Protein AF-A0A0F9CVZ6-F1 (afdb_monomer_lite)

Radius of gyration: 37.72 Å; chains: 1; bounding box: 100×76×119 Å

Organism: NCBI:txid412755

pLDDT: mean 73.89, std 15.79, range [27.23, 95.81]

Sequence (553 aa):
MISLSSKNLRIPYAFQVVQTPFYSNIDANLQKKSMTSIRTSIYFSVMYDRIGILTDHMLERLRSNIKQIGNIMKNNLATTFHHYKIALLSETNLVNALRTFYVKGTTSVATKIENKKRTLRNISFISIMKMVLFTIILSAIDIILLNFEITFWYIIAIDIGISIFFLLIWWRGLLFHFTKNTLFKKDNIMLIKPFKNVRFIRFRQFPRTLFLNIEDNLLLGLKILNLKNMFYPRFVNLKEFFEALNLSKLSFGYTLSNYPIDYDEFEHDGLEHVKEDLINKLLNRRKVDRNEAFNETWLGKRFGMWNSILSLSVHSYRFIDTLQKNLFYELEEELLAKKESLRGTFHLNFNSMDLTELSSNSLISGYLFSTLKDKKVRGGGSHLNYIMIQGTTLKTFTEVSGILKKGIETTIPAEFNTPLYLENSIVIGKTINTEVWEGEVDAGFTPQQLKNLLITNGIQNKRVLTAMKVVTEMIEQDLPSIVFDFNGSWSKIINYFKGTRFEEAILYFKLGSAFTIDPLISDIPYDTNNTEYLEYMFDAFGLAFKKDQRTID

Secondary structure (DSSP, 8-state):
---S--TT----EEEEEEEEEE-S---TT-------EEEEEEEEEE-----S---HHHHHHHHHHHHHHHHHHHHHHHTT-TTS------HHHHHHHHHHHHH-S-------------------HHHHHHHHHHHHHHHHHHHHHHHTT--HHHHHHHHHHHHHHHHHHH-HHHHHHHHHHHHHHHTTEEEEEEETTEEEEEETT-TT-EEEEETTTEEEEEEEEEEEEE-SS----HHHHHHHHHHTT--EEEEEEEEEPPHHHIIIIISTTS-HHHHHHHT---SS---HHHHHHHHHHTT-EEEEEEEEEEEEEEE-SS--HHHHHHHHHHHHHHHHHHHHHHHHH-TTEEEEE--HHHHHHHHHHHHH--S-SSTT------EEEEHHHHGGGS---HHHH-SS-----------S----SEEEEEEE-TTT-SEEEEEEE-HHHHHT----SS-HHHHHHHHHHHHHHHHHTT-------TTS-TTHHHHHHTTSTTGGG-----BTTTB---TTS-SSTT-TTHHHHHHHHHHHHHHHHHT------

Foldseek 3Di:
DDQPLPLPDLWWKKKKKFKAQEDDDPDVPCPDDDSPDIDIDIDMATDDDDDDDDDPVVVVVRVVVRVVVLVVVQVVCCVPPLVDDDDDQDDPRLVVVLVCVQVVYDDDDPDPVPPPPPPVPPPDVVVVVVVVVLVVVLVVVLVVCVVVVDPPVVNVVVNVVVVVVCCVPVVVVVVVVVVVVVVVVVQQWDWDDPDPFKIWIDHNVCQQKIWIQGNVFKIKIKWKKKWADFDPPWFADPQQLVVLCVVVVFRKMKMKIKHFDALVCCVVPVCPPPDPVVVCVLPVDPPPDPDSVVSRVSCSVQSGKIWMIIMMMGMDMDTDPHDDPVVVVVRVVVRVVSVVSSQVSCCVRGVRIDIDIAGHLLSVLRVCCSSVVFQPSDPVGSPGHTDIDRSVVVSSVNDPHVVSVPPDPDPDQPDDPDPLDDDAPFFLAFDAPSSPRDGRGTDHDDPVCVVVDDDDDDDPVVSVVSVLSRVLRCLVVVHDDDDDDPPPPNVVSLVVCPPHPSNVVDDDDDEPPRDDDDQQADPDPPDPCSVVSNVVSVVVVVVVVVPDPPDDD

Structure (mmCIF, N/CA/C/O backbone):
data_AF-A0A0F9CVZ6-F1
#
_entry.id   AF-A0A0F9CVZ6-F1
#
loop_
_atom_site.group_PDB
_atom_site.id
_atom_site.type_symbol
_atom_site.label_atom_id
_atom_site.label_alt_id
_atom_site.label_comp_id
_atom_site.label_asym_id
_atom_site.label_entity_id
_atom_site.label_seq_id
_atom_site.pdbx_PDB_ins_code
_atom_site.Cartn_x
_atom_site.Cartn_y
_atom_site.Cartn_z
_atom_site.occupancy
_atom_site.B_iso_or_equiv
_atom_site.auth_seq_id
_atom_site.auth_comp_id
_atom_site.auth_asym_id
_atom_site.auth_atom_id
_atom_site.pdbx_PDB_model_num
ATOM 1 N N . MET A 1 1 ? -5.460 -9.161 17.848 1.00 28.00 1 MET A N 1
ATOM 2 C CA . MET A 1 1 ? -4.171 -8.566 17.414 1.00 28.00 1 MET A CA 1
ATOM 3 C C . MET A 1 1 ? -3.329 -9.640 16.704 1.00 28.00 1 MET A C 1
ATOM 5 O O . MET A 1 1 ? -2.539 -10.311 17.362 1.00 28.00 1 MET A O 1
ATOM 9 N N . ILE A 1 2 ? -3.522 -9.865 15.396 1.00 33.94 2 ILE A N 1
ATOM 10 C CA . ILE A 1 2 ? -2.829 -10.940 14.648 1.00 33.94 2 ILE A CA 1
ATOM 11 C C . ILE A 1 2 ? -1.357 -10.589 14.493 1.00 33.94 2 ILE A C 1
ATOM 13 O O . ILE A 1 2 ? -1.026 -9.512 14.006 1.00 33.94 2 ILE A O 1
ATOM 17 N N . SER A 1 3 ? -0.468 -11.501 14.858 1.00 34.44 3 SER A N 1
ATOM 18 C CA . SER A 1 3 ? 0.775 -11.635 14.117 1.00 34.44 3 SER A CA 1
ATOM 19 C C . SER A 1 3 ? 0.523 -12.680 13.038 1.00 34.44 3 SER A C 1
ATOM 21 O O . SER A 1 3 ? 0.003 -13.760 13.315 1.00 34.44 3 SER A O 1
ATOM 23 N N . LEU A 1 4 ? 0.940 -12.402 11.806 1.00 40.69 4 LEU A N 1
ATOM 24 C CA . LEU A 1 4 ? 1.076 -13.424 10.759 1.00 40.69 4 LEU A CA 1
ATOM 25 C C . LEU A 1 4 ? 2.065 -14.548 11.168 1.00 40.69 4 LEU A C 1
ATOM 27 O O . LEU A 1 4 ? 2.302 -15.475 10.407 1.00 40.69 4 LEU A O 1
ATOM 31 N N . SER A 1 5 ? 2.587 -14.511 12.402 1.00 36.66 5 SER A N 1
ATOM 32 C CA . SER A 1 5 ? 3.445 -15.496 13.050 1.00 36.66 5 SER A CA 1
ATOM 33 C C . SER A 1 5 ? 2.663 -16.623 13.744 1.00 36.66 5 SER A C 1
ATOM 35 O O . SER A 1 5 ? 3.051 -17.053 14.837 1.00 36.66 5 SER A O 1
ATOM 37 N N . SER A 1 6 ? 1.561 -17.120 13.166 1.00 37.12 6 SER A N 1
ATOM 38 C CA . SER A 1 6 ? 1.040 -18.412 13.634 1.00 37.12 6 SER A CA 1
ATOM 39 C C . SER A 1 6 ? 2.209 -19.405 13.587 1.00 37.12 6 SER A C 1
ATOM 41 O O . SER A 1 6 ? 2.912 -19.459 12.577 1.00 37.12 6 SER A O 1
ATOM 43 N N . LYS A 1 7 ? 2.467 -20.095 14.704 1.00 38.81 7 LYS A N 1
ATOM 44 C CA . LYS A 1 7 ? 3.691 -20.859 15.028 1.00 38.81 7 LYS A CA 1
ATOM 45 C C . LYS A 1 7 ? 4.202 -21.840 13.949 1.00 38.81 7 LYS A C 1
ATOM 47 O O . LYS A 1 7 ? 5.297 -22.360 14.114 1.00 38.81 7 LYS A O 1
ATOM 52 N N . ASN A 1 8 ? 3.463 -22.055 12.859 1.00 40.50 8 ASN A N 1
ATOM 53 C CA . ASN A 1 8 ? 3.710 -23.080 11.848 1.00 40.50 8 ASN A CA 1
ATOM 54 C C . ASN A 1 8 ? 3.948 -22.563 10.418 1.00 40.50 8 ASN A C 1
ATOM 56 O O . ASN A 1 8 ? 4.113 -23.384 9.522 1.00 40.50 8 ASN A O 1
ATOM 60 N N . LEU A 1 9 ? 3.956 -21.252 10.147 1.00 52.50 9 LEU A N 1
ATOM 61 C CA . LEU A 1 9 ? 4.022 -20.768 8.761 1.00 52.50 9 LEU A CA 1
ATOM 62 C C . LEU A 1 9 ? 5.062 -19.659 8.576 1.00 52.50 9 LEU A C 1
ATOM 64 O O . LEU A 1 9 ? 4.739 -18.477 8.492 1.00 52.50 9 LEU A O 1
ATOM 68 N N . ARG A 1 10 ? 6.329 -20.067 8.434 1.00 67.25 10 ARG A N 1
ATOM 69 C CA . ARG A 1 10 ? 7.388 -19.276 7.777 1.00 67.25 10 ARG A CA 1
ATOM 70 C C . ARG A 1 10 ? 7.103 -19.206 6.274 1.00 67.25 10 ARG A C 1
ATOM 72 O O . ARG A 1 10 ? 7.854 -19.721 5.458 1.00 67.25 10 ARG A O 1
ATOM 79 N N . ILE A 1 11 ? 5.958 -18.637 5.915 1.00 73.12 11 ILE A N 1
ATOM 80 C CA . ILE A 1 11 ? 5.571 -18.421 4.524 1.00 73.12 11 ILE A CA 1
ATOM 81 C C . ILE A 1 11 ? 5.966 -16.993 4.153 1.00 73.12 11 ILE A C 1
ATOM 83 O O . ILE A 1 11 ? 5.561 -16.068 4.860 1.00 73.12 11 ILE A O 1
ATOM 87 N N . PRO A 1 12 ? 6.696 -16.780 3.047 1.00 79.50 12 PRO A N 1
ATOM 88 C CA . PRO A 1 12 ? 6.905 -15.447 2.508 1.00 79.50 12 PRO A CA 1
ATOM 89 C C . PRO A 1 12 ? 5.578 -14.769 2.158 1.00 79.50 12 PRO A C 1
ATOM 91 O O . PRO A 1 12 ? 4.730 -15.337 1.461 1.00 79.50 12 PRO A O 1
ATOM 94 N N . TYR A 1 13 ? 5.403 -13.530 2.605 1.00 82.75 13 TYR A N 1
ATOM 95 C CA . TYR A 1 13 ? 4.188 -12.769 2.335 1.00 82.75 13 TYR A CA 1
ATOM 96 C C . TYR A 1 13 ? 4.490 -11.308 2.042 1.00 82.75 13 TYR A C 1
ATOM 98 O O . TYR A 1 13 ? 5.511 -10.761 2.455 1.00 82.75 13 TYR A O 1
ATOM 106 N N . ALA A 1 14 ? 3.559 -10.649 1.360 1.00 85.88 14 ALA A N 1
ATOM 107 C CA . ALA A 1 14 ? 3.565 -9.206 1.223 1.00 85.88 14 ALA A CA 1
ATOM 108 C C . ALA A 1 14 ? 2.245 -8.602 1.691 1.00 85.88 14 ALA A C 1
ATOM 110 O O . ALA A 1 14 ? 1.159 -9.138 1.454 1.00 85.88 14 ALA A O 1
ATOM 111 N N . PHE A 1 15 ? 2.382 -7.462 2.351 1.00 84.94 15 PHE A N 1
ATOM 112 C CA . PHE A 1 15 ? 1.322 -6.596 2.816 1.00 84.94 15 PHE A CA 1
ATOM 113 C C . PHE A 1 15 ? 1.436 -5.265 2.084 1.00 84.94 15 PHE A C 1
ATOM 115 O O . PHE A 1 15 ? 2.503 -4.649 2.047 1.00 84.94 15 PHE A O 1
ATOM 122 N N . GLN A 1 16 ? 0.338 -4.818 1.486 1.00 85.75 16 GLN A N 1
ATOM 123 C CA . GLN A 1 16 ? 0.330 -3.574 0.739 1.00 85.75 16 GLN A CA 1
ATOM 124 C C . GLN A 1 16 ? -0.940 -2.774 1.010 1.00 85.75 16 GLN A C 1
ATOM 126 O O . GLN A 1 16 ? -2.045 -3.298 0.894 1.00 85.75 16 GLN A O 1
ATOM 131 N N . VAL A 1 17 ? -0.774 -1.486 1.296 1.00 84.75 17 VAL A N 1
ATOM 132 C CA . VAL A 1 17 ? -1.855 -0.501 1.380 1.00 84.75 17 VAL A CA 1
ATOM 133 C C . VAL A 1 17 ? -1.665 0.489 0.245 1.00 84.75 17 VAL A C 1
ATOM 135 O O . VAL A 1 17 ? -0.625 1.133 0.148 1.00 84.75 17 VAL A O 1
ATOM 138 N N . VAL A 1 18 ? -2.660 0.616 -0.623 1.00 82.31 18 VAL A N 1
ATOM 139 C CA . VAL A 1 18 ? -2.646 1.570 -1.733 1.00 82.31 18 VAL A CA 1
ATOM 140 C C . VAL A 1 18 ? -3.839 2.490 -1.586 1.00 82.31 18 VAL A C 1
ATOM 142 O O . VAL A 1 18 ? -4.977 2.026 -1.586 1.00 82.31 18 VAL A O 1
ATOM 145 N N . GLN A 1 19 ? -3.582 3.787 -1.490 1.00 78.31 19 GLN A N 1
ATOM 146 C CA . GLN A 1 19 ? -4.613 4.804 -1.433 1.00 78.31 19 GLN A CA 1
ATOM 147 C C . GLN A 1 19 ? -4.555 5.649 -2.698 1.00 78.31 19 GLN A C 1
ATOM 149 O O . GLN A 1 19 ? -3.598 6.386 -2.920 1.00 78.31 19 GLN A O 1
ATOM 154 N N . THR A 1 20 ? -5.573 5.517 -3.542 1.00 74.38 20 THR A N 1
ATOM 155 C CA . THR A 1 20 ? -5.628 6.171 -4.852 1.00 74.38 20 THR A CA 1
ATOM 156 C C . THR A 1 20 ? -6.926 6.949 -5.013 1.00 74.38 20 THR A C 1
ATOM 158 O O . THR A 1 20 ? -7.963 6.493 -4.528 1.00 74.38 20 THR A O 1
ATOM 161 N N . PRO A 1 21 ? -6.921 8.072 -5.741 1.00 66.31 21 PRO A N 1
ATOM 162 C CA . PRO A 1 21 ? -8.155 8.720 -6.181 1.00 66.31 21 PRO A CA 1
ATOM 163 C C . PRO A 1 21 ? -9.008 7.729 -6.988 1.00 66.31 21 PRO A C 1
ATOM 165 O O . PRO A 1 21 ? -8.476 6.928 -7.760 1.00 66.31 21 PRO A O 1
ATOM 168 N N . PHE A 1 22 ? -10.323 7.752 -6.780 1.00 63.88 22 PHE A N 1
ATOM 169 C CA . PHE A 1 22 ? -11.269 6.941 -7.539 1.00 63.88 22 PHE A CA 1
ATOM 170 C C . PHE A 1 22 ? -11.907 7.769 -8.655 1.00 63.88 22 PHE A C 1
ATOM 172 O O . PHE A 1 22 ? -12.407 8.868 -8.414 1.00 63.88 22 PHE A O 1
ATOM 179 N N . TYR A 1 23 ? -11.929 7.209 -9.865 1.00 60.09 23 TYR A N 1
ATOM 180 C CA . TYR A 1 23 ? -12.573 7.814 -11.029 1.00 60.09 23 TYR A CA 1
ATOM 181 C C . TYR A 1 23 ? -13.803 6.990 -11.418 1.00 60.09 23 TYR A C 1
ATOM 183 O O . TYR A 1 23 ? -13.680 5.828 -11.823 1.00 60.09 23 TYR A O 1
ATOM 191 N N . SER A 1 24 ? -14.991 7.582 -11.289 1.00 47.94 24 SER A N 1
ATOM 192 C CA . SER A 1 24 ? -16.220 7.051 -11.874 1.00 47.94 24 SER A CA 1
ATOM 193 C C . SER A 1 24 ? -16.295 7.497 -13.338 1.00 47.94 24 SER A C 1
ATOM 195 O O . SER A 1 24 ? -16.546 8.663 -13.616 1.00 47.94 24 SER A O 1
ATOM 197 N N . ASN A 1 25 ? -16.053 6.555 -14.255 1.00 49.78 25 ASN A N 1
ATOM 198 C CA . ASN A 1 25 ? -15.994 6.720 -15.714 1.00 49.78 25 ASN A CA 1
ATOM 199 C C . ASN A 1 25 ? -14.900 7.677 -16.222 1.00 49.78 25 ASN A C 1
ATOM 201 O O . ASN A 1 25 ? -14.974 8.893 -16.079 1.00 49.78 25 ASN A O 1
ATOM 205 N N . ILE A 1 26 ? -13.901 7.105 -16.902 1.00 50.81 26 ILE A N 1
ATOM 206 C CA . ILE A 1 26 ? -12.933 7.835 -17.735 1.00 50.81 26 ILE A CA 1
ATOM 207 C C . ILE A 1 26 ? -13.637 8.185 -19.059 1.00 50.81 26 ILE A C 1
ATOM 209 O O . ILE A 1 26 ? -13.265 7.700 -20.121 1.00 50.81 26 ILE A O 1
ATOM 213 N N . ASP A 1 27 ? -14.732 8.943 -18.992 1.00 43.72 27 ASP A N 1
ATOM 214 C CA . ASP A 1 27 ? -15.404 9.442 -20.190 1.00 43.72 27 ASP A CA 1
ATOM 215 C C . ASP A 1 27 ? -14.758 10.771 -20.583 1.00 43.72 27 ASP A C 1
ATOM 217 O O . ASP A 1 27 ? -14.818 11.752 -19.837 1.00 43.72 27 ASP A O 1
ATOM 221 N N . ALA A 1 28 ? -14.122 10.793 -21.756 1.00 44.66 28 ALA A N 1
ATOM 222 C CA . ALA A 1 28 ? -13.314 11.910 -22.254 1.00 44.66 28 ALA A CA 1
ATOM 223 C C . ALA A 1 28 ? -14.093 13.236 -22.397 1.00 44.66 28 ALA A C 1
ATOM 225 O O . ALA A 1 28 ? -13.489 14.301 -22.479 1.00 44.66 28 ALA A O 1
ATOM 226 N N . ASN A 1 29 ? -15.429 13.192 -22.370 1.00 43.19 29 ASN A N 1
ATOM 227 C CA . ASN A 1 29 ? -16.292 14.347 -22.627 1.00 43.19 29 ASN A CA 1
ATOM 228 C C . ASN A 1 29 ? -16.796 15.079 -21.369 1.00 43.19 29 ASN A C 1
ATOM 230 O O . ASN A 1 29 ? -17.524 16.061 -21.491 1.00 43.19 29 ASN A O 1
ATOM 234 N N . LEU A 1 30 ? -16.417 14.657 -20.157 1.00 43.88 30 LEU A N 1
ATOM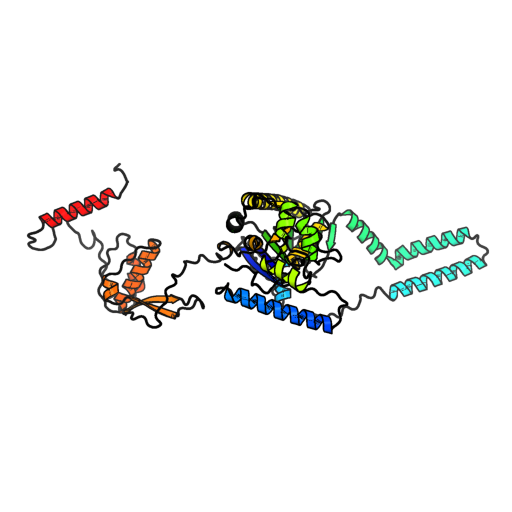 235 C CA . LEU A 1 30 ? -16.799 15.339 -18.911 1.00 43.88 30 LEU A CA 1
ATOM 236 C C . LEU A 1 30 ? -15.565 15.919 -18.205 1.00 43.88 30 LEU A C 1
ATOM 238 O O . LEU A 1 30 ? -15.154 15.459 -17.143 1.00 43.88 30 LEU A O 1
ATOM 242 N N . GLN A 1 31 ? -15.009 16.989 -18.780 1.00 41.31 31 GLN A N 1
ATOM 243 C CA . GLN A 1 31 ? -13.842 17.749 -18.289 1.00 41.31 31 GLN A CA 1
ATOM 244 C C . GLN A 1 31 ? -14.000 18.430 -16.908 1.00 41.31 31 GLN A C 1
ATOM 246 O O . GLN A 1 31 ? -13.149 19.216 -16.499 1.00 41.31 31 GLN A O 1
ATOM 251 N N . LYS A 1 32 ? -15.041 18.135 -16.128 1.00 44.31 32 LYS A N 1
ATOM 252 C CA . LYS A 1 32 ? -15.161 18.615 -14.745 1.00 44.31 32 LYS A CA 1
ATOM 253 C C . LYS A 1 32 ? -15.838 17.570 -13.877 1.00 44.31 32 LYS A C 1
ATOM 255 O O . LYS A 1 32 ? -17.058 17.572 -13.752 1.00 44.31 32 LYS A O 1
ATOM 260 N N . LYS A 1 33 ? -15.054 16.737 -13.194 1.00 40.81 33 LYS A N 1
ATOM 261 C CA . LYS A 1 33 ? -15.500 16.149 -11.927 1.00 40.81 33 LYS A CA 1
ATOM 262 C C . LYS A 1 33 ? -14.390 16.262 -10.896 1.00 40.81 33 LYS A C 1
ATOM 264 O O . LYS A 1 33 ? -13.285 15.762 -11.080 1.00 40.81 33 LYS A O 1
ATOM 269 N N . SER A 1 34 ? -14.722 16.984 -9.830 1.00 42.62 34 SER A N 1
ATOM 270 C CA . SER A 1 34 ? -13.997 17.030 -8.568 1.00 42.62 34 SER A CA 1
ATOM 271 C C . SER A 1 34 ? -13.612 15.619 -8.119 1.00 42.62 34 SER A C 1
ATOM 273 O O . SER A 1 34 ? -14.298 14.648 -8.433 1.00 42.62 34 SER A O 1
ATOM 275 N N . MET A 1 35 ? -12.509 15.501 -7.381 1.00 45.53 35 MET A N 1
ATOM 276 C CA . MET A 1 35 ? -12.100 14.258 -6.727 1.00 45.53 35 MET A CA 1
ATOM 277 C C . MET A 1 35 ? -13.257 13.759 -5.844 1.00 45.53 35 MET A C 1
ATOM 279 O O . MET A 1 35 ? -13.453 14.264 -4.744 1.00 45.53 35 MET A O 1
ATOM 283 N N . THR A 1 36 ? -14.079 12.833 -6.349 1.00 50.62 36 THR A N 1
ATOM 284 C CA . THR A 1 36 ? -15.336 12.458 -5.674 1.00 50.62 36 THR A CA 1
ATOM 285 C C . THR A 1 36 ? -15.099 11.491 -4.520 1.00 50.62 36 THR A C 1
ATOM 287 O O . THR A 1 36 ? -15.880 11.473 -3.575 1.00 50.62 36 THR A O 1
ATOM 290 N N . SER A 1 37 ? -14.020 10.699 -4.555 1.00 61.94 37 SER A N 1
ATOM 291 C CA . SER A 1 37 ? -13.648 9.798 -3.459 1.00 61.94 37 SER A CA 1
ATOM 292 C C . SER A 1 37 ? -12.208 9.288 -3.575 1.00 61.94 37 SER A C 1
ATOM 294 O O . SER A 1 37 ? -11.609 9.262 -4.653 1.00 61.94 37 SER A O 1
ATOM 296 N N . ILE A 1 38 ? -11.643 8.876 -2.440 1.00 69.31 38 ILE A N 1
ATOM 297 C CA . ILE A 1 38 ? -10.368 8.162 -2.355 1.00 69.31 38 ILE A CA 1
ATOM 298 C C . ILE A 1 38 ? -10.680 6.690 -2.087 1.00 69.31 38 ILE A C 1
ATOM 300 O O . ILE A 1 38 ? -11.412 6.363 -1.156 1.00 69.31 38 ILE A O 1
ATOM 304 N N . ARG A 1 39 ? -10.103 5.793 -2.886 1.00 73.06 39 ARG A N 1
ATOM 305 C CA . ARG A 1 39 ? -10.189 4.348 -2.684 1.00 73.06 39 ARG A CA 1
ATOM 306 C C . ARG A 1 39 ? -8.927 3.850 -1.995 1.00 73.06 39 ARG A C 1
ATOM 308 O O . ARG A 1 39 ? -7.837 3.911 -2.564 1.00 73.06 39 ARG A O 1
ATOM 315 N N . THR A 1 40 ? -9.099 3.269 -0.816 1.00 76.19 40 THR A N 1
ATOM 316 C CA . THR A 1 40 ? -8.055 2.494 -0.141 1.00 76.19 40 THR A CA 1
ATOM 317 C C . THR A 1 40 ? -8.230 1.023 -0.495 1.00 76.19 40 THR A C 1
ATOM 319 O O . THR A 1 40 ? -9.300 0.451 -0.308 1.00 76.19 40 THR A O 1
ATOM 322 N N . SER A 1 41 ? -7.187 0.407 -1.041 1.00 77.56 41 SER A N 1
ATOM 323 C CA . SER A 1 41 ? -7.136 -1.026 -1.331 1.00 77.56 41 SER A CA 1
ATOM 324 C C . SER A 1 41 ? -6.029 -1.661 -0.502 1.00 77.56 41 SER A C 1
ATOM 326 O O . SER A 1 41 ? -4.893 -1.187 -0.518 1.00 77.56 41 SER A O 1
ATOM 328 N N . ILE A 1 42 ? -6.363 -2.730 0.216 1.00 78.19 42 ILE A N 1
ATOM 329 C CA . ILE A 1 42 ? -5.418 -3.488 1.034 1.00 78.19 42 ILE A CA 1
ATOM 330 C C . ILE A 1 42 ? -5.229 -4.848 0.375 1.00 78.19 42 ILE A C 1
ATOM 332 O O . ILE A 1 42 ? -6.198 -5.571 0.146 1.00 78.19 42 ILE A O 1
ATOM 336 N N . TYR A 1 43 ? -3.984 -5.184 0.057 1.00 79.06 43 TYR A N 1
ATOM 337 C CA . TYR A 1 43 ? -3.628 -6.436 -0.591 1.00 79.06 43 TYR A CA 1
ATOM 338 C C . TYR A 1 43 ? -2.748 -7.276 0.323 1.00 79.06 43 TYR A C 1
ATOM 340 O O . TYR A 1 43 ? -1.769 -6.793 0.895 1.00 79.06 43 TYR A O 1
ATOM 348 N N . PHE A 1 44 ? -3.076 -8.561 0.375 1.00 79.12 44 PHE A N 1
ATOM 349 C CA . PHE A 1 44 ? -2.243 -9.601 0.952 1.00 79.12 44 PHE A CA 1
ATOM 350 C C . PHE A 1 44 ? -1.867 -10.574 -0.158 1.00 79.12 44 PHE A C 1
ATOM 352 O O . PHE A 1 44 ? -2.729 -11.004 -0.927 1.00 79.12 44 PHE A O 1
ATOM 359 N N . SER A 1 45 ? -0.586 -10.910 -0.261 1.00 81.38 45 SER A N 1
ATOM 360 C CA . SER A 1 45 ? -0.116 -11.935 -1.190 1.00 81.38 45 SER A CA 1
ATOM 361 C C . SER A 1 45 ? 0.817 -12.903 -0.494 1.00 81.38 45 SER A C 1
ATOM 363 O O . SER A 1 45 ? 1.683 -12.494 0.275 1.00 81.38 45 SER A O 1
ATOM 365 N N . VAL A 1 46 ? 0.661 -14.176 -0.827 1.00 82.00 46 VAL A N 1
ATOM 366 C CA . VAL A 1 46 ? 1.594 -15.242 -0.472 1.00 82.00 46 VAL A CA 1
ATOM 367 C C . VAL A 1 46 ? 2.492 -15.556 -1.649 1.00 82.00 46 VAL A C 1
ATOM 369 O O . VAL A 1 46 ? 2.099 -15.371 -2.804 1.00 82.00 46 VAL A O 1
ATOM 372 N N . MET A 1 47 ? 3.687 -16.043 -1.347 1.00 77.19 47 MET A N 1
ATOM 373 C CA . MET A 1 47 ? 4.656 -16.421 -2.364 1.00 77.19 47 MET A CA 1
ATOM 374 C C . MET A 1 47 ? 5.116 -17.846 -2.120 1.00 77.19 47 MET A C 1
ATOM 376 O O . MET A 1 47 ? 5.228 -18.294 -0.979 1.00 77.19 47 MET A O 1
ATOM 380 N N . TYR A 1 48 ? 5.365 -18.552 -3.214 1.00 76.88 48 TYR A N 1
ATOM 381 C CA . TYR A 1 48 ? 5.958 -19.873 -3.174 1.00 76.88 48 TYR A CA 1
ATOM 382 C C . TYR A 1 48 ? 6.933 -19.987 -4.333 1.00 76.88 48 TYR A C 1
ATOM 384 O O . TYR A 1 48 ? 6.543 -19.931 -5.501 1.00 76.88 48 TYR A O 1
ATOM 392 N N . ASP A 1 49 ? 8.205 -20.103 -3.993 1.00 73.62 49 ASP A N 1
ATOM 393 C CA . ASP A 1 49 ? 9.297 -20.235 -4.930 1.00 73.62 49 ASP A CA 1
ATOM 394 C C . ASP A 1 49 ? 9.831 -21.666 -4.941 1.00 73.62 49 ASP A C 1
ATOM 396 O O . ASP A 1 49 ? 9.829 -22.385 -3.943 1.00 73.62 49 ASP A O 1
ATOM 400 N N . ARG A 1 50 ? 10.286 -22.098 -6.117 1.00 71.94 50 ARG A N 1
ATOM 401 C CA . ARG A 1 50 ? 10.959 -23.381 -6.282 1.00 71.94 50 ARG A CA 1
ATOM 402 C C . ARG A 1 50 ? 12.076 -23.244 -7.297 1.00 71.94 50 ARG A C 1
ATOM 404 O O . ARG A 1 50 ? 11.867 -22.705 -8.382 1.00 71.94 50 ARG A O 1
ATOM 411 N N . ILE A 1 51 ? 13.250 -23.743 -6.935 1.00 76.06 51 ILE A N 1
ATOM 412 C CA . ILE A 1 51 ? 14.415 -23.790 -7.816 1.00 76.06 51 ILE A CA 1
ATOM 413 C C . ILE A 1 51 ? 14.275 -25.017 -8.725 1.00 76.06 51 ILE A C 1
ATOM 415 O O . ILE A 1 51 ? 13.999 -26.116 -8.242 1.00 76.06 51 ILE A O 1
ATOM 419 N N . GLY A 1 52 ? 14.430 -24.830 -10.037 1.00 79.38 52 GLY A N 1
ATOM 420 C CA . GLY A 1 52 ? 14.380 -25.914 -11.018 1.00 79.38 52 GLY A CA 1
ATOM 421 C C . GLY A 1 52 ? 13.947 -25.463 -12.412 1.00 79.38 52 GLY A C 1
ATOM 422 O O . GLY A 1 52 ? 13.641 -24.292 -12.641 1.00 79.38 52 GLY A O 1
ATOM 423 N N . ILE A 1 53 ? 13.909 -26.414 -13.346 1.00 80.00 53 ILE A N 1
ATOM 424 C CA . ILE A 1 53 ? 13.392 -26.210 -14.704 1.00 80.00 53 ILE A CA 1
ATOM 425 C C . ILE A 1 53 ? 11.861 -26.217 -14.652 1.00 80.00 53 ILE A C 1
ATOM 427 O O . ILE A 1 53 ? 11.258 -27.109 -14.055 1.00 80.00 53 ILE A O 1
ATOM 431 N N . LEU A 1 54 ? 11.228 -25.232 -15.292 1.00 84.44 54 LEU A N 1
ATOM 432 C CA . LEU A 1 54 ? 9.772 -25.129 -15.349 1.00 84.44 54 LEU A CA 1
ATOM 433 C C . LEU A 1 54 ? 9.187 -26.212 -16.273 1.00 84.44 54 LEU A C 1
ATOM 435 O O . LEU A 1 54 ? 9.059 -26.007 -17.476 1.00 84.44 54 LEU A O 1
ATOM 439 N N . THR A 1 55 ? 8.839 -27.361 -15.699 1.00 88.44 55 THR A N 1
ATOM 440 C CA . THR A 1 55 ? 8.054 -28.423 -16.348 1.00 88.44 55 THR A CA 1
ATOM 441 C C . THR A 1 55 ? 6.567 -28.281 -16.015 1.00 88.44 55 THR A C 1
ATOM 443 O O . THR A 1 55 ? 6.218 -27.650 -15.014 1.00 88.44 55 THR A O 1
ATOM 446 N N . ASP A 1 56 ? 5.680 -28.898 -16.801 1.00 87.88 56 ASP A N 1
ATOM 447 C CA . ASP A 1 56 ? 4.228 -28.840 -16.558 1.00 87.88 56 ASP A CA 1
ATOM 448 C C . ASP A 1 56 ? 3.852 -29.371 -15.168 1.00 87.88 56 ASP A C 1
ATOM 450 O O . ASP A 1 56 ? 3.131 -28.713 -14.420 1.00 87.88 56 ASP A O 1
ATOM 454 N N . HIS A 1 57 ? 4.451 -30.489 -14.753 1.00 86.00 57 HIS A N 1
ATOM 455 C CA . HIS A 1 57 ? 4.277 -31.031 -13.404 1.00 86.00 57 HIS A CA 1
ATOM 456 C C . HIS A 1 57 ? 4.772 -30.061 -12.312 1.00 86.00 57 HIS A C 1
ATOM 458 O O . HIS A 1 57 ? 4.149 -29.914 -11.257 1.00 86.00 57 HIS A O 1
ATOM 464 N N . MET A 1 58 ? 5.897 -29.364 -12.536 1.00 84.12 58 MET A N 1
ATOM 465 C CA . MET A 1 58 ? 6.370 -28.347 -11.591 1.00 84.12 58 MET A CA 1
ATOM 466 C C . MET A 1 58 ? 5.389 -27.174 -11.506 1.00 84.12 58 MET A C 1
ATOM 468 O O . MET A 1 58 ? 5.131 -26.676 -10.411 1.00 84.12 58 MET A O 1
ATOM 472 N N . LEU A 1 59 ? 4.808 -26.771 -12.633 1.00 85.38 59 LEU A N 1
ATOM 473 C CA . LEU A 1 59 ? 3.831 -25.695 -12.726 1.00 85.38 59 LEU A CA 1
ATOM 474 C C . LEU A 1 59 ? 2.507 -26.053 -12.030 1.00 85.38 59 LEU A C 1
ATOM 476 O O . LEU A 1 59 ? 1.974 -25.233 -11.280 1.00 85.38 59 LEU A O 1
ATOM 480 N N . GLU A 1 60 ? 2.005 -27.277 -12.198 1.00 85.81 60 GLU A N 1
ATOM 481 C CA . GLU A 1 60 ? 0.840 -27.785 -11.460 1.00 85.81 60 GLU A CA 1
ATOM 482 C C . GLU A 1 60 ? 1.090 -27.816 -9.953 1.00 85.81 60 GLU A C 1
ATOM 484 O O . GLU A 1 60 ? 0.267 -27.335 -9.170 1.00 85.81 60 GLU A O 1
ATOM 489 N N . ARG A 1 61 ? 2.264 -28.297 -9.534 1.00 83.12 61 ARG A N 1
ATOM 490 C CA . ARG A 1 61 ? 2.637 -28.335 -8.118 1.00 83.12 61 ARG A CA 1
ATOM 491 C C . ARG A 1 61 ? 2.779 -26.936 -7.516 1.00 83.12 61 ARG A C 1
ATOM 493 O O . ARG A 1 61 ? 2.305 -26.714 -6.405 1.00 83.12 61 ARG A O 1
ATOM 500 N N . LEU A 1 62 ? 3.367 -25.982 -8.243 1.00 84.25 62 LEU A N 1
ATOM 501 C CA . LEU A 1 62 ? 3.412 -24.571 -7.838 1.00 84.25 62 LEU A CA 1
ATOM 502 C C . LEU A 1 62 ? 1.995 -24.009 -7.660 1.00 84.25 62 LEU A C 1
ATOM 504 O O . LEU A 1 62 ? 1.698 -23.423 -6.621 1.00 84.25 62 LEU A O 1
ATOM 508 N N . ARG A 1 63 ? 1.097 -24.232 -8.630 1.00 83.88 63 ARG A N 1
ATOM 509 C CA . ARG A 1 63 ? -0.306 -23.788 -8.548 1.00 83.88 63 ARG A CA 1
ATOM 510 C C . ARG A 1 63 ? -1.032 -24.396 -7.351 1.00 83.88 63 ARG A C 1
ATOM 512 O O . ARG A 1 63 ? -1.712 -23.668 -6.632 1.00 83.88 63 ARG A O 1
ATOM 519 N N . SER A 1 64 ? -0.874 -25.700 -7.126 1.00 83.56 64 SER A N 1
ATOM 520 C CA . SER A 1 64 ? -1.491 -26.408 -6.001 1.00 83.56 64 SER A CA 1
ATOM 521 C C . SER A 1 64 ? -1.006 -25.859 -4.658 1.00 83.56 64 SER A C 1
ATOM 523 O O . SER A 1 64 ? -1.819 -25.486 -3.812 1.00 83.56 64 SER A O 1
ATOM 525 N N . ASN A 1 65 ? 0.312 -25.710 -4.490 1.00 82.44 65 ASN A N 1
ATOM 526 C CA . ASN A 1 65 ? 0.906 -25.216 -3.248 1.00 82.44 65 ASN A CA 1
ATOM 527 C C . ASN A 1 65 ? 0.521 -23.758 -2.971 1.00 82.44 65 ASN A C 1
ATOM 529 O O . ASN A 1 65 ? 0.118 -23.437 -1.855 1.00 82.44 65 ASN A O 1
ATOM 533 N N . ILE A 1 66 ? 0.564 -22.884 -3.983 1.00 83.81 66 ILE A N 1
ATOM 534 C CA . ILE A 1 66 ? 0.119 -21.487 -3.851 1.00 83.81 66 ILE A CA 1
ATOM 535 C C . ILE A 1 66 ? -1.365 -21.429 -3.481 1.00 83.81 66 ILE A C 1
ATOM 537 O O . ILE A 1 66 ? -1.747 -20.630 -2.629 1.00 83.81 66 ILE A O 1
ATOM 541 N N . LYS A 1 67 ? -2.209 -22.283 -4.074 1.00 82.19 67 LYS A N 1
ATOM 542 C CA . LYS A 1 67 ? -3.641 -22.352 -3.750 1.00 82.19 67 LYS A CA 1
ATOM 543 C C . LYS A 1 67 ? -3.870 -22.815 -2.312 1.00 82.19 67 LYS A C 1
ATOM 545 O O . LYS A 1 67 ? -4.673 -22.211 -1.607 1.00 82.19 67 LYS A O 1
ATOM 550 N N . GLN A 1 68 ? -3.155 -23.844 -1.861 1.00 79.56 68 GLN A N 1
ATOM 551 C CA . GLN A 1 68 ? -3.237 -24.337 -0.486 1.00 79.56 68 GLN A CA 1
ATOM 552 C C . GLN A 1 68 ? -2.806 -23.258 0.513 1.00 79.56 68 GLN A C 1
ATOM 554 O O . GLN A 1 68 ? -3.552 -22.936 1.435 1.00 79.56 68 GLN A O 1
ATOM 559 N N . ILE A 1 69 ? -1.642 -22.650 0.291 1.00 78.75 69 ILE A N 1
ATOM 560 C CA . ILE A 1 69 ? -1.107 -21.571 1.124 1.00 78.75 69 ILE A CA 1
ATOM 561 C C . ILE A 1 69 ? -2.049 -20.357 1.122 1.00 78.75 69 ILE A C 1
ATOM 563 O O . ILE A 1 69 ? -2.348 -19.795 2.175 1.00 78.75 69 ILE A O 1
ATOM 567 N N . GLY A 1 70 ? -2.560 -19.975 -0.049 1.00 80.06 70 GLY A N 1
ATOM 568 C CA . GLY A 1 70 ? -3.514 -18.881 -0.207 1.00 80.06 70 GLY A CA 1
ATOM 569 C C . GLY A 1 70 ? -4.827 -19.139 0.530 1.00 80.06 70 GLY A C 1
ATOM 570 O O . GLY A 1 70 ? -5.353 -18.225 1.158 1.00 80.06 70 GLY A O 1
ATOM 571 N N . ASN A 1 71 ? -5.323 -20.379 0.531 1.00 77.06 71 ASN A N 1
ATOM 572 C CA . ASN A 1 71 ? -6.498 -20.773 1.310 1.00 77.06 71 ASN A CA 1
ATOM 573 C C . ASN A 1 71 ? -6.233 -20.714 2.818 1.00 77.06 71 ASN A C 1
ATOM 575 O O . ASN A 1 71 ? -7.077 -20.213 3.555 1.00 77.06 71 ASN A O 1
ATOM 579 N N . ILE A 1 72 ? -5.061 -21.161 3.277 1.00 73.88 72 ILE A N 1
ATOM 580 C CA . ILE A 1 72 ? -4.676 -21.054 4.691 1.00 73.88 72 ILE A CA 1
ATOM 581 C C . ILE A 1 72 ? -4.620 -19.580 5.113 1.00 73.88 72 ILE A C 1
ATOM 583 O O . ILE A 1 72 ? -5.199 -19.209 6.132 1.00 73.88 72 ILE A O 1
ATOM 587 N N . MET A 1 73 ? -3.986 -18.718 4.309 1.00 74.94 73 MET A N 1
ATOM 588 C CA . MET A 1 73 ? -3.932 -17.283 4.590 1.00 74.94 73 MET A CA 1
ATOM 589 C C . MET A 1 73 ? -5.326 -16.655 4.564 1.00 74.94 73 MET A C 1
ATOM 591 O O . MET A 1 73 ? -5.663 -15.903 5.471 1.00 74.94 73 MET A O 1
ATOM 595 N N . LYS A 1 74 ? -6.155 -16.986 3.567 1.00 76.44 74 LYS A N 1
ATOM 596 C CA . LYS A 1 74 ? -7.547 -16.531 3.485 1.00 76.44 74 LYS A CA 1
ATOM 597 C C . LYS A 1 74 ? -8.315 -16.903 4.747 1.00 76.44 74 LYS A C 1
ATOM 599 O O . LYS A 1 74 ? -8.980 -16.037 5.297 1.00 76.44 74 LYS A O 1
ATOM 604 N N . ASN A 1 75 ? -8.212 -18.150 5.202 1.00 68.50 75 ASN A N 1
ATOM 605 C CA . ASN A 1 75 ? -8.904 -18.618 6.398 1.00 68.50 75 ASN A CA 1
ATOM 606 C C . ASN A 1 75 ? -8.412 -17.865 7.637 1.00 68.50 75 ASN A C 1
ATOM 608 O O . ASN A 1 75 ? -9.234 -17.315 8.352 1.00 68.50 75 ASN A O 1
ATOM 612 N N . ASN A 1 76 ? -7.096 -17.724 7.823 1.00 65.81 76 ASN A N 1
ATOM 613 C CA . ASN A 1 76 ? -6.521 -16.962 8.941 1.00 65.81 76 ASN A CA 1
ATOM 614 C C . ASN A 1 76 ? -6.926 -15.477 8.928 1.00 65.81 76 ASN A C 1
ATOM 616 O O . ASN A 1 76 ? -7.119 -14.854 9.975 1.00 65.81 76 ASN A O 1
ATOM 620 N N . LEU A 1 77 ? -7.030 -14.885 7.735 1.00 66.06 77 LEU A N 1
ATOM 621 C CA . LEU A 1 77 ? -7.525 -13.526 7.575 1.00 66.06 77 LEU A CA 1
ATOM 622 C C . LEU A 1 77 ? -9.030 -13.476 7.878 1.00 66.06 77 LEU A C 1
ATOM 624 O O . LEU A 1 77 ? -9.451 -12.592 8.608 1.00 66.06 77 LEU A O 1
ATOM 628 N N . ALA A 1 78 ? -9.838 -14.422 7.394 1.00 63.22 78 ALA A N 1
ATOM 629 C CA . ALA A 1 78 ? -11.287 -14.463 7.617 1.00 63.22 78 ALA A CA 1
ATOM 630 C C . ALA A 1 78 ? -11.640 -14.669 9.093 1.00 63.22 78 ALA A C 1
ATOM 632 O O . ALA A 1 78 ? -12.529 -14.001 9.610 1.00 63.22 78 ALA A O 1
ATOM 633 N N . THR A 1 79 ? -10.877 -15.505 9.797 1.00 53.91 79 THR A N 1
ATOM 634 C CA . THR A 1 79 ? -11.012 -15.722 11.243 1.00 53.91 79 THR A CA 1
ATOM 635 C C . THR A 1 79 ? -10.552 -14.539 12.078 1.00 53.91 79 THR A C 1
ATOM 637 O O . THR A 1 79 ? -10.569 -14.643 13.296 1.00 53.91 79 THR A O 1
ATOM 640 N N . THR A 1 80 ? -10.069 -13.453 11.474 1.00 53.06 80 THR A N 1
ATOM 641 C CA . THR A 1 80 ? -9.649 -12.296 12.268 1.00 53.06 80 THR A CA 1
ATOM 642 C C . THR A 1 80 ? -10.096 -10.942 11.743 1.00 53.06 80 THR A C 1
ATOM 644 O O . THR A 1 80 ? -10.101 -9.946 12.465 1.00 53.06 80 THR A O 1
ATOM 647 N N . PHE A 1 81 ? -10.477 -10.889 10.480 1.00 56.97 81 PHE A N 1
ATOM 648 C CA . PHE A 1 81 ? -11.133 -9.769 9.844 1.00 56.97 81 PHE A CA 1
ATOM 649 C C . PHE A 1 81 ? -12.590 -10.168 9.612 1.00 56.97 81 PHE A C 1
ATOM 651 O O . PHE A 1 81 ? -13.045 -10.206 8.474 1.00 56.97 81 PHE A O 1
ATOM 658 N N . HIS A 1 82 ? -13.305 -10.479 10.699 1.00 50.41 82 HIS A N 1
ATOM 659 C CA . HIS A 1 82 ? -14.686 -10.977 10.656 1.00 50.41 82 HIS A CA 1
ATOM 660 C C . HIS A 1 82 ? -15.633 -10.037 9.891 1.00 50.41 82 HIS A C 1
ATOM 662 O O . HIS A 1 82 ? -16.544 -10.495 9.216 1.00 50.41 82 HIS A O 1
ATOM 668 N N . HIS A 1 83 ? -15.351 -8.731 9.895 1.00 49.09 83 HIS A N 1
ATOM 669 C CA . HIS A 1 83 ? -16.128 -7.725 9.163 1.00 49.09 83 HIS A CA 1
ATOM 670 C C . HIS A 1 83 ? -15.701 -7.531 7.693 1.00 49.09 83 HIS A C 1
ATOM 672 O O . HIS A 1 83 ? -16.117 -6.566 7.056 1.00 49.09 83 HIS A O 1
ATOM 678 N N . TYR A 1 84 ? -14.834 -8.389 7.139 1.00 54.31 84 TYR A N 1
ATOM 679 C CA . TYR A 1 84 ? -14.331 -8.255 5.770 1.00 54.31 84 TYR A CA 1
ATOM 680 C C . TYR A 1 84 ? -14.613 -9.498 4.930 1.00 54.31 84 TYR A C 1
ATOM 682 O O . TYR A 1 84 ? -14.212 -10.616 5.253 1.00 54.31 84 TYR A O 1
ATOM 690 N N . LYS A 1 85 ? -15.186 -9.281 3.742 1.00 58.94 85 LYS A N 1
ATOM 691 C CA . LYS A 1 85 ? -15.261 -10.311 2.705 1.00 58.94 85 LYS A CA 1
ATOM 692 C C . LYS A 1 85 ? -13.888 -10.498 2.063 1.00 58.94 85 LYS A C 1
ATOM 694 O O . LYS A 1 85 ? -13.498 -9.755 1.162 1.00 58.94 85 LYS A O 1
ATOM 699 N N . ILE A 1 86 ? -13.150 -11.509 2.509 1.00 66.50 86 ILE A N 1
ATOM 700 C CA . ILE A 1 86 ? -11.839 -11.839 1.940 1.00 66.50 86 ILE A CA 1
ATOM 701 C C . ILE A 1 86 ? -12.028 -12.778 0.752 1.00 66.50 86 ILE A C 1
ATOM 703 O O . ILE A 1 86 ? -12.420 -13.938 0.891 1.00 66.50 86 ILE A O 1
ATOM 707 N N . ALA A 1 87 ? -11.728 -12.266 -0.439 1.00 70.25 87 ALA A N 1
ATOM 708 C CA . ALA A 1 87 ? -11.753 -13.026 -1.679 1.00 70.25 87 ALA A CA 1
ATOM 709 C C . ALA A 1 87 ? -10.326 -13.342 -2.140 1.00 70.25 87 ALA A C 1
ATOM 711 O O . ALA A 1 87 ? -9.486 -12.450 -2.255 1.00 70.25 87 ALA A O 1
ATOM 712 N N . LEU A 1 88 ? -10.064 -14.614 -2.445 1.00 76.31 88 LEU A N 1
ATOM 713 C CA . LEU A 1 88 ? -8.864 -14.999 -3.178 1.00 76.31 88 LEU A CA 1
ATOM 714 C C . LEU A 1 88 ? -9.071 -14.614 -4.647 1.00 76.31 88 LEU A C 1
ATOM 716 O O . LEU A 1 88 ? -10.007 -15.090 -5.287 1.00 76.31 88 LEU A O 1
ATOM 720 N N . LEU A 1 89 ? -8.220 -13.736 -5.171 1.00 75.25 89 LEU A N 1
ATOM 721 C CA . LEU A 1 89 ? -8.303 -13.292 -6.560 1.00 75.25 89 LEU A CA 1
ATOM 722 C C . LEU A 1 89 ? -7.676 -14.347 -7.481 1.00 75.25 89 LEU A C 1
ATOM 724 O O . LEU A 1 89 ? -6.497 -14.666 -7.345 1.00 75.25 89 LEU A O 1
ATOM 728 N N . SER A 1 90 ? -8.447 -14.853 -8.441 1.00 75.31 90 SER A N 1
ATOM 729 C CA . SER A 1 90 ? -7.992 -15.796 -9.467 1.00 75.31 90 SER A CA 1
ATOM 730 C C . SER A 1 90 ? -8.360 -15.313 -10.870 1.00 75.31 90 SER A C 1
ATOM 732 O O . SER A 1 90 ? -9.273 -14.504 -11.039 1.00 75.31 90 SER A O 1
ATOM 734 N N . GLU A 1 91 ? -7.630 -15.804 -11.875 1.00 74.81 91 GLU A N 1
ATOM 735 C CA . GLU A 1 91 ? -7.940 -15.622 -13.300 1.00 74.81 91 GLU A CA 1
ATOM 736 C C . GLU A 1 91 ? -8.208 -14.153 -13.686 1.00 74.81 91 GLU A C 1
ATOM 738 O O . GLU A 1 91 ? -7.346 -13.286 -13.524 1.00 74.81 91 GLU A O 1
ATOM 743 N N . THR A 1 92 ? -9.409 -13.862 -14.186 1.00 67.31 92 THR A N 1
ATOM 744 C CA . THR A 1 92 ? -9.848 -12.539 -14.634 1.00 67.31 92 THR A CA 1
ATOM 745 C C . THR A 1 92 ? -9.868 -11.522 -13.500 1.00 67.31 92 THR A C 1
ATOM 747 O O . THR A 1 92 ? -9.496 -10.375 -13.722 1.00 67.31 92 THR A O 1
ATOM 750 N N . ASN A 1 93 ? -10.205 -11.923 -12.272 1.00 66.44 93 ASN A N 1
ATOM 751 C CA . ASN A 1 93 ? -10.203 -11.031 -11.111 1.00 66.44 93 ASN A CA 1
ATOM 752 C C . ASN A 1 93 ? -8.784 -10.611 -10.717 1.00 66.44 93 ASN A C 1
ATOM 754 O O . ASN A 1 93 ? -8.573 -9.465 -10.327 1.00 66.44 93 ASN A O 1
ATOM 758 N N . LEU A 1 94 ? -7.801 -11.504 -10.867 1.00 72.50 94 LEU A N 1
ATOM 759 C CA . LEU A 1 94 ? -6.392 -11.173 -10.646 1.00 72.50 94 LEU A CA 1
ATOM 760 C C . LEU A 1 94 ? -5.873 -10.217 -11.726 1.00 72.50 94 LEU A C 1
ATOM 762 O O . LEU A 1 94 ? -5.221 -9.222 -11.410 1.00 72.50 94 LEU A O 1
ATOM 766 N N . VAL A 1 95 ? -6.200 -10.484 -12.994 1.00 65.44 95 VAL A N 1
ATOM 767 C CA . VAL A 1 95 ? -5.850 -9.597 -14.115 1.00 65.44 95 VAL A CA 1
ATOM 768 C C . VAL A 1 95 ? -6.510 -8.230 -13.950 1.00 65.44 95 VAL A C 1
ATOM 770 O O . VAL A 1 95 ? -5.853 -7.210 -14.143 1.00 65.44 95 VAL A O 1
ATOM 773 N N . ASN A 1 96 ? -7.774 -8.192 -13.534 1.00 62.34 96 ASN A N 1
ATOM 774 C CA . ASN A 1 96 ? -8.496 -6.957 -13.264 1.00 62.34 96 ASN A CA 1
ATOM 775 C C . ASN A 1 96 ? -7.905 -6.214 -12.069 1.00 62.34 96 ASN A C 1
ATOM 777 O O . ASN A 1 96 ? -7.742 -5.008 -12.164 1.00 62.34 96 ASN A O 1
ATOM 781 N N . ALA A 1 97 ? -7.502 -6.894 -10.993 1.00 66.75 97 ALA A N 1
ATOM 782 C CA . ALA A 1 97 ? -6.839 -6.255 -9.857 1.00 66.75 97 ALA A CA 1
ATOM 783 C C . ALA A 1 97 ? -5.466 -5.674 -10.233 1.00 66.75 97 ALA A C 1
ATOM 785 O O . ALA A 1 97 ? -5.163 -4.535 -9.878 1.00 66.75 97 ALA A O 1
ATOM 786 N N . LEU A 1 98 ? -4.665 -6.408 -11.015 1.00 66.75 98 LEU A N 1
ATOM 787 C CA . LEU A 1 98 ? -3.424 -5.889 -11.596 1.00 66.75 98 LEU A CA 1
ATOM 788 C C . LEU A 1 98 ? -3.715 -4.687 -12.499 1.00 66.75 98 LEU A C 1
ATOM 790 O O . LEU A 1 98 ? -3.063 -3.655 -12.388 1.00 66.75 98 LEU A O 1
ATOM 794 N N . ARG A 1 99 ? -4.737 -4.764 -13.354 1.00 58.94 99 ARG A N 1
ATOM 795 C CA . ARG A 1 99 ? -5.138 -3.649 -14.215 1.00 58.94 99 ARG A CA 1
ATOM 796 C C . ARG A 1 99 ? -5.634 -2.455 -13.409 1.00 58.94 99 ARG A C 1
ATOM 798 O O . ARG A 1 99 ? -5.244 -1.349 -13.734 1.00 58.94 99 ARG A O 1
ATOM 805 N N . THR A 1 100 ? -6.423 -2.636 -12.353 1.00 60.06 100 THR A N 1
ATOM 806 C CA . THR A 1 100 ? -6.834 -1.559 -11.440 1.00 60.06 100 THR A CA 1
ATOM 807 C C . THR A 1 100 ? -5.621 -0.934 -10.758 1.00 60.06 100 THR A C 1
ATOM 809 O O . THR A 1 100 ? -5.585 0.280 -10.597 1.00 60.06 100 THR A O 1
ATOM 812 N N . PHE A 1 101 ? -4.589 -1.716 -10.438 1.00 63.47 101 PHE A N 1
ATOM 813 C CA . PHE A 1 101 ? -3.318 -1.183 -9.951 1.00 63.47 101 PHE A CA 1
ATOM 814 C C . PHE A 1 101 ? -2.599 -0.320 -11.011 1.00 63.47 101 PHE A C 1
ATOM 816 O O . PHE A 1 101 ? -2.096 0.754 -10.683 1.00 63.47 101 PHE A O 1
ATOM 823 N N . TYR A 1 102 ? -2.600 -0.739 -12.284 1.00 59.16 102 TYR A N 1
ATOM 824 C CA . TYR A 1 102 ? -1.990 0.012 -13.394 1.00 59.16 102 TYR A CA 1
ATOM 825 C C . TYR A 1 102 ? -2.798 1.242 -13.842 1.00 59.16 102 TYR A C 1
ATOM 827 O O . TYR A 1 102 ? -2.214 2.278 -14.134 1.00 59.16 102 TYR A O 1
ATOM 835 N N . VAL A 1 103 ? -4.122 1.116 -13.928 1.00 55.00 103 VAL A N 1
ATOM 836 C CA . VAL A 1 103 ? -5.058 2.071 -14.549 1.00 55.00 103 VAL A CA 1
ATOM 837 C C . VAL A 1 103 ? -5.679 3.008 -13.510 1.00 55.00 103 VAL A C 1
ATOM 839 O O . VAL A 1 103 ? -6.121 4.096 -13.855 1.00 55.00 103 VAL A O 1
ATOM 842 N N . LYS A 1 104 ? -5.702 2.606 -12.230 1.00 56.94 104 LYS A N 1
ATOM 843 C CA . LYS A 1 104 ? -6.294 3.353 -11.104 1.00 56.94 104 LYS A CA 1
ATOM 844 C C . LYS A 1 104 ? -7.745 3.808 -11.339 1.00 56.94 104 LYS A C 1
ATOM 846 O O . LYS A 1 104 ? -8.192 4.770 -10.733 1.00 56.94 104 LYS A O 1
ATOM 851 N N . GLY A 1 105 ? -8.496 3.092 -12.179 1.00 47.00 105 GLY A N 1
ATOM 852 C CA . GLY A 1 105 ? -9.894 3.369 -12.525 1.00 47.00 105 GLY A CA 1
ATOM 853 C C . GLY A 1 105 ? -10.644 2.102 -12.953 1.00 47.00 105 GLY A C 1
ATOM 854 O O . GLY A 1 105 ? -10.030 1.057 -13.194 1.00 47.00 105 GLY A O 1
ATOM 855 N N . THR A 1 106 ? -11.977 2.177 -13.022 1.00 37.38 106 THR A N 1
ATOM 856 C CA . THR A 1 106 ? -12.805 1.094 -13.573 1.00 37.38 106 THR A CA 1
ATOM 857 C C . THR A 1 106 ? -12.769 1.173 -15.097 1.00 37.38 106 THR A C 1
ATOM 859 O O . THR A 1 106 ? -13.326 2.073 -15.705 1.00 37.38 106 THR A O 1
ATOM 862 N N . THR A 1 107 ? -12.082 0.230 -15.734 1.00 39.22 107 THR A N 1
ATOM 863 C CA . THR A 1 107 ? -12.320 -0.068 -17.149 1.00 39.22 107 THR A CA 1
ATOM 864 C C . THR A 1 107 ? -13.004 -1.426 -17.182 1.00 39.22 107 THR A C 1
ATOM 866 O O . THR A 1 107 ? -12.354 -2.461 -17.032 1.00 39.22 107 THR A O 1
ATOM 869 N N . SER A 1 108 ? -14.336 -1.441 -17.296 1.00 31.00 108 SER A N 1
ATOM 870 C CA . SER A 1 108 ? -15.041 -2.677 -17.628 1.00 31.00 108 SER A CA 1
ATOM 871 C C . SER A 1 108 ? -14.613 -3.065 -19.035 1.00 31.00 108 SER A C 1
ATOM 873 O O . SER A 1 108 ? -14.932 -2.369 -19.996 1.00 31.00 108 SER A O 1
ATOM 875 N N . VAL A 1 109 ? -13.873 -4.157 -19.180 1.00 38.94 109 VAL A N 1
ATOM 876 C CA . VAL A 1 109 ? -13.695 -4.763 -20.495 1.00 38.94 109 VAL A CA 1
ATOM 877 C C . VAL A 1 109 ? -14.212 -6.181 -20.407 1.00 38.94 109 VAL A C 1
ATOM 879 O O . VAL A 1 109 ? -13.591 -7.041 -19.785 1.00 38.94 109 VAL A O 1
ATOM 882 N N . ALA A 1 110 ? -15.357 -6.395 -21.057 1.00 32.12 110 ALA A N 1
ATOM 883 C CA . ALA A 1 110 ? -15.764 -7.696 -21.548 1.00 32.12 110 ALA A CA 1
ATOM 884 C C . ALA A 1 110 ? -14.561 -8.298 -22.278 1.00 32.12 110 ALA A C 1
ATOM 886 O O . ALA A 1 110 ? -14.108 -7.782 -23.303 1.00 32.12 110 ALA A O 1
ATOM 887 N N . THR A 1 111 ? -13.983 -9.342 -21.699 1.00 32.03 111 THR A N 1
ATOM 888 C CA . THR A 1 111 ? -12.849 -10.060 -22.263 1.00 32.03 111 THR A CA 1
ATOM 889 C C . THR A 1 111 ? -13.284 -10.752 -23.553 1.00 32.03 111 THR A C 1
ATOM 891 O O . THR A 1 111 ? -13.564 -11.946 -23.558 1.00 32.03 111 THR A O 1
ATOM 894 N N . LYS A 1 112 ? -13.275 -10.039 -24.685 1.00 31.09 112 LYS A N 1
ATOM 895 C CA . LYS A 1 112 ? -12.904 -10.679 -25.947 1.00 31.09 112 LYS A CA 1
ATOM 896 C C . LYS A 1 112 ? -11.416 -10.968 -25.826 1.00 31.09 112 LYS A C 1
ATOM 898 O O . LYS A 1 112 ? -10.570 -10.138 -26.154 1.00 31.09 112 LYS A O 1
ATOM 903 N N . ILE A 1 113 ? -11.110 -12.142 -25.278 1.00 34.31 113 ILE A N 1
ATOM 904 C CA . ILE A 1 113 ? -9.832 -12.803 -25.508 1.00 34.31 113 ILE A CA 1
ATOM 905 C C . ILE A 1 113 ? -9.805 -13.044 -27.017 1.00 34.31 113 ILE A C 1
ATOM 907 O O . ILE A 1 113 ? -10.251 -14.075 -27.512 1.00 34.31 113 ILE A O 1
ATOM 911 N N . GLU A 1 114 ? -9.355 -12.051 -27.783 1.00 29.78 114 GLU A N 1
ATOM 912 C CA . GLU A 1 114 ? -8.861 -12.327 -29.116 1.00 29.78 114 GLU A CA 1
ATOM 913 C C . GLU A 1 114 ? -7.648 -13.223 -28.899 1.00 29.78 114 GLU A C 1
ATOM 915 O O . GLU A 1 114 ? -6.544 -12.754 -28.612 1.00 29.78 114 GLU A O 1
ATOM 920 N N . ASN A 1 115 ? -7.870 -14.530 -29.047 1.00 27.23 115 ASN A N 1
ATOM 921 C CA . ASN A 1 115 ? -6.853 -15.502 -29.418 1.00 27.23 115 ASN A CA 1
ATOM 922 C C . ASN A 1 115 ? -6.314 -15.120 -30.800 1.00 27.23 115 ASN A C 1
ATOM 924 O O . ASN A 1 115 ? -6.408 -15.862 -31.774 1.00 27.23 115 ASN A O 1
ATOM 928 N N . LYS A 1 116 ? -5.719 -13.933 -30.908 1.00 30.19 116 LYS A N 1
ATOM 929 C CA . LYS A 1 116 ? -4.806 -13.640 -31.983 1.00 30.19 116 LYS A CA 1
ATOM 930 C C . LYS A 1 116 ? -3.585 -14.455 -31.617 1.00 30.19 116 LYS A C 1
ATOM 932 O O . LYS A 1 116 ? -2.745 -14.006 -30.835 1.00 30.19 116 LYS A O 1
ATOM 937 N N . LYS A 1 117 ? -3.528 -15.689 -32.145 1.00 27.47 117 LYS A N 1
ATOM 938 C CA . LYS A 1 117 ? -2.264 -16.399 -32.350 1.00 27.47 117 LYS A CA 1
ATOM 939 C C . LYS A 1 117 ? -1.275 -15.303 -32.706 1.00 27.47 117 LYS A C 1
ATOM 941 O O . LYS A 1 117 ? -1.479 -14.601 -33.700 1.00 27.47 117 LYS A O 1
ATOM 946 N N . ARG A 1 118 ? -0.273 -15.082 -31.851 1.00 29.33 118 ARG A N 1
ATOM 947 C CA . ARG A 1 118 ? 0.915 -14.347 -32.258 1.00 29.33 118 ARG A CA 1
ATOM 948 C C . ARG A 1 118 ? 1.448 -15.166 -33.422 1.00 29.33 118 ARG A C 1
ATOM 950 O O . ARG A 1 118 ? 2.221 -16.093 -33.230 1.00 29.33 118 ARG A O 1
ATOM 957 N N . THR A 1 119 ? 0.999 -14.847 -34.631 1.00 29.78 119 THR A N 1
ATOM 958 C CA . THR A 1 119 ? 1.843 -14.962 -35.798 1.00 29.78 119 THR A CA 1
ATOM 959 C C . THR A 1 119 ? 3.069 -14.191 -35.368 1.00 29.78 119 THR A C 1
ATOM 961 O O . THR A 1 119 ? 3.008 -12.962 -35.232 1.00 29.78 119 THR A O 1
ATOM 964 N N . LEU A 1 120 ? 4.121 -14.927 -34.999 1.00 30.88 120 LEU A N 1
ATOM 965 C CA . LEU A 1 120 ? 5.479 -14.422 -35.019 1.00 30.88 120 LEU A CA 1
ATOM 966 C C . LEU A 1 120 ? 5.516 -13.517 -36.233 1.00 30.88 120 LEU A C 1
ATOM 968 O O . LEU A 1 120 ? 5.243 -13.952 -37.352 1.00 30.88 120 LEU A O 1
ATOM 972 N N . ARG A 1 121 ? 5.626 -12.217 -35.966 1.00 39.59 121 ARG A N 1
ATOM 973 C CA . ARG A 1 121 ? 5.665 -11.217 -37.011 1.00 39.59 121 ARG A CA 1
ATOM 974 C C . ARG A 1 121 ? 6.876 -11.643 -37.817 1.00 39.59 121 ARG A C 1
ATOM 976 O O . ARG A 1 121 ? 7.978 -11.537 -37.293 1.00 39.59 121 ARG A O 1
ATOM 983 N N . ASN A 1 122 ? 6.623 -12.242 -38.982 1.00 36.31 122 ASN A N 1
ATOM 984 C CA . ASN A 1 122 ? 7.614 -12.734 -39.923 1.00 36.31 122 ASN A CA 1
ATOM 985 C C . ASN A 1 122 ? 8.543 -11.557 -40.216 1.00 36.31 122 ASN A C 1
ATOM 987 O O . ASN A 1 122 ? 8.297 -10.771 -41.125 1.00 36.31 122 ASN A O 1
ATOM 991 N N . ILE A 1 123 ? 9.576 -11.393 -39.399 1.00 46.25 123 ILE A N 1
ATOM 992 C CA . ILE A 1 123 ? 10.834 -10.810 -39.806 1.00 46.25 123 ILE A CA 1
ATOM 993 C C . ILE A 1 123 ? 11.456 -11.924 -40.628 1.00 46.25 123 ILE A C 1
ATOM 995 O O . ILE A 1 123 ? 11.803 -12.969 -40.107 1.00 46.25 123 ILE A O 1
ATOM 999 N N . SER A 1 124 ? 11.622 -11.802 -41.924 1.00 55.06 124 SER A N 1
ATOM 1000 C CA . SER A 1 124 ? 10.601 -11.619 -42.948 1.00 55.06 124 SER A CA 1
ATOM 1001 C C . SER A 1 124 ? 11.222 -12.431 -44.061 1.00 55.06 124 SER A C 1
ATOM 1003 O O . SER A 1 124 ? 12.315 -12.075 -44.500 1.00 55.06 124 SER A O 1
ATOM 1005 N N . PHE A 1 125 ? 10.615 -13.546 -44.455 1.00 58.34 125 PHE A N 1
ATOM 1006 C CA . PHE A 1 125 ? 11.117 -14.356 -45.568 1.00 58.34 125 PHE A CA 1
ATOM 1007 C C . PHE A 1 125 ? 11.479 -13.464 -46.775 1.00 58.34 125 PHE A C 1
ATOM 1009 O O . PHE A 1 125 ? 12.511 -13.630 -47.408 1.00 58.34 125 PHE A O 1
ATOM 1016 N N . ILE A 1 126 ? 10.712 -12.385 -46.958 1.00 65.69 126 ILE A N 1
ATOM 1017 C CA . ILE A 1 126 ? 10.937 -11.302 -47.917 1.00 65.69 126 ILE A CA 1
ATOM 1018 C C . ILE A 1 126 ? 12.274 -10.549 -47.728 1.00 65.69 126 ILE A C 1
ATOM 1020 O O . ILE A 1 126 ? 12.922 -10.267 -48.727 1.00 65.69 126 ILE A O 1
ATOM 1024 N N . SER A 1 127 ? 12.729 -10.206 -46.513 1.00 66.12 127 SER A N 1
ATOM 1025 C CA . SER A 1 127 ? 14.049 -9.550 -46.350 1.00 66.12 127 SER A CA 1
ATOM 1026 C C . SER A 1 127 ? 15.210 -10.514 -46.582 1.00 66.12 127 SER A C 1
ATOM 1028 O O . SER A 1 127 ? 16.229 -10.092 -47.114 1.00 66.12 127 SER A O 1
ATOM 1030 N N . ILE A 1 128 ? 15.056 -11.796 -46.229 1.00 70.94 128 ILE A N 1
ATOM 1031 C CA . ILE A 1 128 ? 16.077 -12.816 -46.521 1.00 70.94 128 ILE A CA 1
ATOM 1032 C C . ILE A 1 128 ? 16.166 -13.032 -48.038 1.00 70.94 128 ILE A C 1
ATOM 1034 O O . ILE A 1 128 ? 17.254 -12.972 -48.596 1.00 70.94 128 ILE A O 1
ATOM 1038 N N . MET A 1 129 ? 15.028 -13.156 -48.728 1.00 74.25 129 MET A N 1
ATOM 1039 C CA . MET A 1 129 ? 14.978 -13.241 -50.194 1.00 74.25 129 MET A CA 1
ATOM 1040 C C . MET A 1 129 ? 15.581 -12.009 -50.879 1.00 74.25 129 MET A C 1
ATOM 1042 O O . MET A 1 129 ? 16.289 -12.151 -51.871 1.00 74.25 129 MET A O 1
ATOM 1046 N N . LYS A 1 130 ? 15.356 -10.803 -50.341 1.00 78.19 130 LYS A N 1
ATOM 1047 C CA . LYS A 1 130 ? 15.989 -9.574 -50.849 1.00 78.19 130 LYS A CA 1
ATOM 1048 C C . LYS A 1 130 ? 17.510 -9.587 -50.687 1.00 78.19 130 LYS A C 1
ATOM 1050 O O . LYS A 1 130 ? 18.191 -9.133 -51.597 1.00 78.19 130 LYS A O 1
ATOM 1055 N N . MET A 1 131 ? 18.031 -10.114 -49.574 1.00 77.81 131 MET A N 1
ATOM 1056 C CA . MET A 1 131 ? 19.476 -10.272 -49.359 1.00 77.81 131 MET A CA 1
ATOM 1057 C C . MET A 1 131 ? 20.086 -11.282 -50.331 1.00 77.81 131 MET A C 1
ATOM 1059 O O . MET A 1 131 ? 21.111 -10.989 -50.932 1.00 77.81 131 MET A O 1
ATOM 1063 N N . VAL A 1 132 ? 19.431 -12.429 -50.534 1.00 82.81 132 VAL A N 1
ATOM 1064 C CA . VAL A 1 132 ? 19.897 -13.455 -51.481 1.00 82.81 132 VAL A CA 1
ATOM 1065 C C . VAL A 1 132 ? 19.898 -12.915 -52.914 1.00 82.81 132 VAL A C 1
ATOM 1067 O O . VAL A 1 132 ? 20.881 -13.065 -53.635 1.00 82.81 132 VAL A O 1
ATOM 1070 N N . LEU A 1 133 ? 18.833 -12.220 -53.323 1.00 82.56 133 LEU A N 1
ATOM 1071 C CA . LEU A 1 133 ? 18.764 -11.613 -54.652 1.00 82.56 133 LEU A CA 1
ATOM 1072 C C . LEU A 1 133 ? 19.827 -10.517 -54.837 1.00 82.56 133 LEU A C 1
ATOM 1074 O O . LEU A 1 133 ? 20.435 -10.430 -55.897 1.00 82.56 133 LEU A O 1
ATOM 1078 N N . PHE A 1 134 ? 20.087 -9.714 -53.801 1.00 84.19 134 PHE A N 1
ATOM 1079 C CA . PHE A 1 134 ? 21.145 -8.705 -53.816 1.00 84.19 134 PHE A CA 1
ATOM 1080 C C . PHE A 1 134 ? 22.530 -9.321 -54.017 1.00 84.19 134 PHE A C 1
ATOM 1082 O O . PHE A 1 134 ? 23.276 -8.866 -54.878 1.00 84.19 134 PHE A O 1
ATOM 1089 N N . THR A 1 135 ? 22.851 -10.386 -53.275 1.00 82.62 135 THR A N 1
ATOM 1090 C CA . THR A 1 135 ? 24.135 -11.084 -53.419 1.00 82.62 135 THR A CA 1
ATOM 1091 C C . THR A 1 135 ? 24.300 -11.704 -54.802 1.00 82.62 135 THR A C 1
ATOM 1093 O O . THR A 1 135 ? 25.393 -11.657 -55.352 1.00 82.62 135 THR A O 1
ATOM 1096 N N . ILE A 1 136 ? 23.217 -12.218 -55.398 1.00 86.44 136 ILE A N 1
ATOM 1097 C CA . ILE A 1 136 ? 23.243 -12.754 -56.765 1.00 86.44 136 ILE A CA 1
ATOM 1098 C C . ILE A 1 136 ? 23.520 -11.631 -57.773 1.00 86.44 136 ILE A C 1
ATOM 1100 O O . ILE A 1 136 ? 24.387 -11.790 -58.627 1.00 86.44 136 ILE A O 1
ATOM 1104 N N . ILE A 1 137 ? 22.836 -10.488 -57.653 1.00 84.62 137 ILE A N 1
ATOM 1105 C CA . ILE A 1 137 ? 23.025 -9.342 -58.556 1.00 84.62 137 ILE A CA 1
ATOM 1106 C C . ILE A 1 137 ? 24.452 -8.790 -58.458 1.00 84.62 137 ILE A C 1
ATOM 1108 O O . ILE A 1 137 ? 25.069 -8.582 -59.497 1.00 84.62 137 ILE A O 1
ATOM 1112 N N . LEU A 1 138 ? 24.985 -8.604 -57.245 1.00 85.25 138 LEU A N 1
ATOM 1113 C CA . LEU A 1 138 ? 26.377 -8.181 -57.053 1.00 85.25 138 LEU A CA 1
ATOM 1114 C C . LEU A 1 138 ? 27.348 -9.184 -57.677 1.00 85.25 138 LEU A C 1
ATOM 1116 O O . LEU A 1 138 ? 28.128 -8.809 -58.539 1.00 85.25 138 LEU A O 1
ATOM 1120 N N . SER A 1 139 ? 27.208 -10.476 -57.360 1.00 82.94 139 SER A N 1
ATOM 1121 C CA . SER A 1 139 ? 28.106 -11.501 -57.907 1.00 82.94 139 SER A CA 1
ATOM 1122 C C . SER A 1 139 ? 28.078 -11.575 -59.438 1.00 82.94 139 SER A C 1
ATOM 1124 O O . SER A 1 139 ? 29.108 -11.803 -60.063 1.00 82.94 139 SER A O 1
ATOM 1126 N N . ALA A 1 140 ? 26.919 -11.349 -60.065 1.00 85.12 140 ALA A N 1
ATOM 1127 C CA . ALA A 1 140 ? 26.804 -11.322 -61.519 1.00 85.12 140 ALA A CA 1
ATOM 1128 C C . ALA A 1 140 ? 27.499 -10.094 -62.126 1.00 85.12 140 ALA A C 1
ATOM 1130 O O . ALA A 1 140 ? 28.146 -10.213 -63.164 1.00 85.12 140 ALA A O 1
ATOM 1131 N N . ILE A 1 141 ? 27.386 -8.931 -61.478 1.00 84.44 141 ILE A N 1
ATOM 1132 C CA . ILE A 1 141 ? 28.067 -7.700 -61.894 1.00 84.44 141 ILE A CA 1
ATOM 1133 C C . ILE A 1 141 ? 29.583 -7.860 -61.739 1.00 84.44 141 ILE A C 1
ATOM 1135 O O . ILE A 1 141 ? 30.308 -7.554 -62.681 1.00 84.44 141 ILE A O 1
ATOM 1139 N N . ASP A 1 142 ? 30.051 -8.435 -60.632 1.00 83.44 142 ASP A N 1
ATOM 1140 C CA . ASP A 1 142 ? 31.475 -8.679 -60.376 1.00 83.44 142 ASP A CA 1
ATOM 1141 C C . ASP A 1 142 ? 32.093 -9.604 -61.424 1.00 83.44 142 ASP A C 1
ATOM 1143 O O . ASP A 1 142 ? 33.155 -9.307 -61.968 1.00 83.44 142 ASP A O 1
ATOM 1147 N N . ILE A 1 143 ? 31.405 -10.700 -61.768 1.00 83.75 143 ILE A N 1
ATOM 1148 C CA . ILE A 1 143 ? 31.849 -11.638 -62.811 1.00 83.75 143 ILE 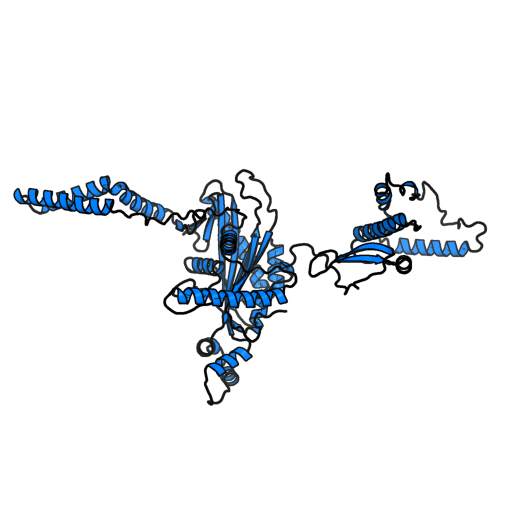A CA 1
ATOM 1149 C C . ILE A 1 143 ? 31.945 -10.937 -64.173 1.00 83.75 143 ILE A C 1
ATOM 1151 O O . ILE A 1 143 ? 32.896 -11.166 -64.920 1.00 83.75 143 ILE A O 1
ATOM 1155 N N . ILE A 1 144 ? 30.984 -10.070 -64.503 1.00 83.00 144 ILE A N 1
ATOM 1156 C CA . ILE A 1 144 ? 31.012 -9.298 -65.750 1.00 83.00 144 ILE A CA 1
ATOM 1157 C C . ILE A 1 144 ? 32.190 -8.319 -65.737 1.00 83.00 144 ILE A C 1
ATOM 1159 O O . ILE A 1 144 ? 32.954 -8.290 -66.696 1.00 83.00 144 ILE A O 1
ATOM 1163 N N . LEU A 1 145 ? 32.374 -7.549 -64.662 1.00 80.94 145 LEU A N 1
ATOM 1164 C CA . LEU A 1 145 ? 33.434 -6.540 -64.559 1.00 80.94 145 LEU A CA 1
ATOM 1165 C C . LEU A 1 145 ? 34.841 -7.158 -64.562 1.00 80.94 145 LEU A C 1
ATOM 1167 O O . LEU A 1 145 ? 35.753 -6.584 -65.159 1.00 80.94 145 LEU A O 1
ATOM 1171 N N . LEU A 1 146 ? 35.009 -8.343 -63.966 1.00 79.50 146 LEU A N 1
ATOM 1172 C CA . LEU A 1 146 ? 36.261 -9.107 -63.999 1.00 79.50 146 LEU A CA 1
ATOM 1173 C C . LEU A 1 146 ? 36.620 -9.583 -65.416 1.00 79.50 146 LEU A C 1
ATOM 1175 O O . LEU A 1 146 ? 37.795 -9.573 -65.774 1.00 79.50 146 LEU A O 1
ATOM 1179 N N . ASN A 1 147 ? 35.629 -9.930 -66.245 1.00 81.50 147 ASN A N 1
ATOM 1180 C CA . ASN A 1 147 ? 35.856 -10.315 -67.645 1.00 81.50 147 ASN A CA 1
ATOM 1181 C C . ASN A 1 147 ? 36.295 -9.142 -68.542 1.00 81.50 147 ASN A C 1
ATOM 1183 O O . ASN A 1 147 ? 36.790 -9.378 -69.641 1.00 81.50 147 ASN A O 1
ATOM 1187 N N . PHE A 1 148 ? 36.125 -7.894 -68.094 1.00 79.69 148 PHE A N 1
ATOM 1188 C CA . PHE A 1 148 ? 36.528 -6.685 -68.822 1.00 79.69 148 PHE A CA 1
ATOM 1189 C C . PHE A 1 148 ? 37.892 -6.121 -68.377 1.00 79.69 148 PHE A C 1
ATOM 1191 O O . PHE A 1 148 ? 38.213 -4.987 -68.724 1.00 79.69 148 PHE A O 1
ATOM 1198 N N . GLU A 1 149 ? 38.686 -6.879 -67.606 1.00 78.69 149 GLU A N 1
ATOM 1199 C CA . GLU A 1 149 ? 40.011 -6.471 -67.088 1.00 78.69 149 GLU A CA 1
ATOM 1200 C C . GLU A 1 149 ? 40.004 -5.130 -66.324 1.00 78.69 149 GLU A C 1
ATOM 1202 O O . GLU A 1 149 ? 41.001 -4.408 -66.256 1.00 78.69 149 GLU A O 1
ATOM 1207 N N . ILE A 1 150 ? 38.871 -4.776 -65.715 1.00 78.81 150 ILE A N 1
ATOM 1208 C CA . ILE A 1 150 ? 38.744 -3.542 -64.939 1.00 78.81 150 ILE A CA 1
ATOM 1209 C C . ILE A 1 150 ? 39.571 -3.665 -63.653 1.00 78.81 150 ILE A C 1
ATOM 1211 O O . ILE A 1 150 ? 39.498 -4.662 -62.933 1.00 78.81 150 ILE A O 1
ATOM 1215 N N . THR A 1 151 ? 40.339 -2.621 -63.325 1.00 82.00 151 THR A N 1
ATOM 1216 C CA . THR A 1 151 ? 41.163 -2.587 -62.112 1.00 82.00 151 THR A CA 1
ATOM 1217 C C . THR A 1 151 ? 40.309 -2.801 -60.862 1.00 82.00 151 THR A C 1
ATOM 1219 O O . THR A 1 151 ? 39.312 -2.110 -60.653 1.00 82.00 151 THR A O 1
ATOM 1222 N N . PHE A 1 152 ? 40.758 -3.698 -59.982 1.00 77.94 152 PHE A N 1
ATOM 1223 C CA . PHE A 1 152 ? 40.069 -4.126 -58.756 1.00 77.94 152 PHE A CA 1
ATOM 1224 C C . PHE A 1 152 ? 39.470 -2.985 -57.908 1.00 77.94 152 PHE A C 1
ATOM 1226 O O . PHE A 1 152 ? 38.362 -3.100 -57.389 1.00 77.94 152 PHE A O 1
ATOM 1233 N N . TRP A 1 153 ? 40.160 -1.844 -57.809 1.00 77.31 153 TRP A N 1
ATOM 1234 C CA . TRP A 1 153 ? 39.683 -0.683 -57.049 1.00 77.31 153 TRP A CA 1
ATOM 1235 C C . TRP A 1 153 ? 38.400 -0.051 -57.605 1.00 77.31 153 TRP A C 1
ATOM 1237 O O . TRP A 1 153 ? 37.594 0.464 -56.830 1.00 77.31 153 TRP A O 1
ATOM 1247 N N . TYR A 1 154 ? 38.181 -0.106 -58.921 1.00 82.00 154 TYR A N 1
ATOM 1248 C CA . TYR A 1 154 ? 36.951 0.399 -59.533 1.00 82.00 154 TYR A CA 1
ATOM 1249 C C . TYR A 1 154 ? 35.762 -0.527 -59.273 1.00 82.00 154 TYR A C 1
ATOM 1251 O O . TYR A 1 154 ? 34.660 -0.029 -59.058 1.00 82.00 154 TYR A O 1
ATOM 1259 N N . ILE A 1 155 ? 35.989 -1.842 -59.210 1.00 82.50 155 ILE A N 1
ATOM 1260 C CA . ILE A 1 155 ? 34.957 -2.829 -58.857 1.00 82.50 155 ILE A CA 1
ATOM 1261 C C . ILE A 1 155 ? 34.460 -2.559 -57.431 1.00 82.50 155 ILE A C 1
ATOM 1263 O O . ILE A 1 155 ? 33.273 -2.319 -57.229 1.00 82.50 155 ILE A O 1
ATOM 1267 N N . ILE A 1 156 ? 35.383 -2.398 -56.472 1.00 81.69 156 ILE A N 1
ATOM 1268 C CA . ILE A 1 156 ? 35.037 -2.037 -55.086 1.00 81.69 156 ILE A CA 1
ATOM 1269 C C . ILE A 1 156 ? 34.217 -0.739 -55.020 1.00 81.69 156 ILE A C 1
ATOM 1271 O O . ILE A 1 156 ? 33.248 -0.647 -54.264 1.00 81.69 156 ILE A O 1
ATOM 1275 N N . ALA A 1 157 ? 34.596 0.289 -55.786 1.00 83.31 157 ALA A N 1
ATOM 1276 C CA . ALA A 1 157 ? 33.873 1.559 -55.785 1.00 83.31 157 ALA A CA 1
ATOM 1277 C C . ALA A 1 157 ? 32.434 1.410 -56.318 1.00 83.31 157 ALA A C 1
ATOM 1279 O O . ALA A 1 157 ? 31.507 2.012 -55.766 1.00 83.31 157 ALA A O 1
ATOM 1280 N N . ILE A 1 158 ? 32.243 0.588 -57.354 1.00 84.12 158 ILE A N 1
ATOM 1281 C CA . ILE A 1 158 ? 30.932 0.276 -57.933 1.00 84.12 158 ILE A CA 1
ATOM 1282 C C . ILE A 1 158 ? 30.075 -0.507 -56.929 1.00 84.12 158 ILE A C 1
ATOM 1284 O O . ILE A 1 158 ? 28.930 -0.119 -56.685 1.00 84.12 158 ILE A O 1
ATOM 1288 N N . ASP A 1 159 ? 30.635 -1.515 -56.262 1.00 83.81 159 ASP A N 1
ATOM 1289 C CA . ASP A 1 159 ? 29.919 -2.332 -55.272 1.00 83.81 159 ASP A CA 1
ATOM 1290 C C . ASP A 1 159 ? 29.453 -1.526 -54.070 1.00 83.81 159 ASP A C 1
ATOM 1292 O O . ASP A 1 159 ? 28.320 -1.680 -53.596 1.00 83.81 159 ASP A O 1
ATOM 1296 N N . ILE A 1 160 ? 30.301 -0.617 -53.585 1.00 84.31 160 ILE A N 1
ATOM 1297 C CA . ILE A 1 160 ? 29.944 0.307 -52.508 1.00 84.31 160 ILE A CA 1
ATOM 1298 C C . ILE A 1 160 ? 28.792 1.212 -52.963 1.00 84.31 160 ILE A C 1
ATOM 1300 O O . ILE A 1 160 ? 27.814 1.379 -52.227 1.00 84.31 160 ILE A O 1
ATOM 1304 N N . GLY A 1 161 ? 28.861 1.754 -54.183 1.00 85.25 161 GLY A N 1
ATOM 1305 C CA . GLY A 1 161 ? 27.802 2.588 -54.754 1.00 85.25 161 GLY A CA 1
ATOM 1306 C C . GLY A 1 161 ? 26.461 1.855 -54.867 1.00 85.25 161 GLY A C 1
ATOM 1307 O O . GLY A 1 161 ? 25.430 2.360 -54.410 1.00 85.25 161 GLY A O 1
ATOM 1308 N N . ILE A 1 162 ? 26.476 0.634 -55.405 1.00 84.31 162 ILE A N 1
ATOM 1309 C CA . ILE A 1 162 ? 25.288 -0.217 -55.567 1.00 84.31 162 ILE A CA 1
ATOM 1310 C C . ILE A 1 162 ? 24.712 -0.614 -54.202 1.00 84.31 162 ILE A C 1
ATOM 1312 O O . ILE A 1 162 ? 23.496 -0.552 -54.000 1.00 84.31 162 ILE A O 1
ATOM 1316 N N . SER A 1 163 ? 25.566 -0.943 -53.232 1.00 81.50 163 SER A N 1
ATOM 1317 C CA . SER A 1 163 ? 25.154 -1.276 -51.864 1.00 81.50 163 SER A CA 1
ATOM 1318 C C . SER A 1 163 ? 24.434 -0.117 -51.173 1.00 81.50 163 SER A C 1
ATOM 1320 O O . SER A 1 163 ? 23.386 -0.313 -50.547 1.00 81.50 163 SER A O 1
ATOM 1322 N N . ILE A 1 164 ? 24.946 1.109 -51.323 1.00 81.12 164 ILE A N 1
ATOM 1323 C CA . ILE A 1 164 ? 24.316 2.318 -50.775 1.00 81.12 164 ILE A CA 1
ATOM 1324 C C . ILE A 1 164 ? 22.965 2.581 -51.455 1.00 81.12 164 ILE A C 1
ATOM 1326 O O . ILE A 1 164 ? 21.966 2.833 -50.775 1.00 81.12 164 ILE A O 1
ATOM 1330 N N . PHE A 1 165 ? 22.904 2.477 -52.785 1.00 82.31 165 PHE A N 1
ATOM 1331 C CA . PHE A 1 165 ? 21.672 2.664 -53.555 1.00 82.31 165 PHE A CA 1
ATOM 1332 C C . PHE A 1 165 ? 20.577 1.671 -53.139 1.00 82.31 165 PHE A C 1
ATOM 1334 O O . PHE A 1 165 ? 19.419 2.043 -52.914 1.00 82.31 165 PHE A O 1
ATOM 1341 N N . PHE A 1 166 ? 20.954 0.409 -52.950 1.00 80.69 166 PHE A N 1
ATOM 1342 C CA . PHE A 1 166 ? 20.046 -0.653 -52.541 1.00 80.69 166 PHE A CA 1
ATOM 1343 C C . PHE A 1 166 ? 19.508 -0.454 -51.116 1.00 80.69 166 PHE A C 1
ATOM 1345 O O . PHE A 1 166 ? 18.302 -0.595 -50.877 1.00 80.69 166 PHE A O 1
ATOM 1352 N N . LEU A 1 167 ? 20.370 -0.041 -50.178 1.00 75.06 167 LEU A N 1
ATOM 1353 C CA . LEU A 1 167 ? 19.967 0.341 -48.821 1.00 75.06 167 LEU A CA 1
ATOM 1354 C C . LEU A 1 167 ? 18.942 1.486 -48.831 1.00 75.06 167 LEU A C 1
ATOM 1356 O O . LEU A 1 167 ? 17.933 1.410 -48.122 1.00 75.06 167 LEU A O 1
ATOM 1360 N N . LEU A 1 168 ? 19.156 2.511 -49.665 1.00 75.56 168 LEU A N 1
ATOM 1361 C CA . LEU A 1 168 ? 18.287 3.690 -49.768 1.00 75.56 168 LEU A CA 1
ATOM 1362 C C . LEU A 1 168 ? 16.914 3.391 -50.390 1.00 75.56 168 LEU A C 1
ATOM 1364 O O . LEU A 1 168 ? 15.910 3.974 -49.972 1.00 75.56 168 LEU A O 1
ATOM 1368 N N . ILE A 1 169 ? 16.837 2.497 -51.379 1.00 78.56 169 ILE A N 1
ATOM 1369 C CA . ILE A 1 169 ? 15.599 2.259 -52.141 1.00 78.56 169 ILE A CA 1
ATOM 1370 C C . ILE A 1 169 ? 14.823 1.050 -51.625 1.00 78.56 169 ILE A C 1
ATOM 1372 O O . ILE A 1 169 ? 13.622 1.158 -51.369 1.00 78.56 169 ILE A O 1
ATOM 1376 N N . TRP A 1 170 ? 15.478 -0.096 -51.433 1.00 71.19 170 TRP A N 1
ATOM 1377 C CA . TRP A 1 170 ? 14.797 -1.340 -51.055 1.00 71.19 170 TRP A CA 1
ATOM 1378 C C . TRP A 1 170 ? 14.623 -1.527 -49.557 1.00 71.19 170 TRP A C 1
ATOM 1380 O O . TRP A 1 170 ? 13.704 -2.245 -49.137 1.00 71.19 170 TRP A O 1
ATOM 1390 N N . TRP A 1 171 ? 15.441 -0.844 -48.757 1.00 72.88 171 TRP A N 1
ATOM 1391 C CA . TRP A 1 171 ? 15.410 -0.928 -47.300 1.00 72.88 171 TRP A CA 1
ATOM 1392 C C . TRP A 1 171 ? 15.086 0.394 -46.603 1.00 72.88 171 TRP A C 1
ATOM 1394 O O . TRP A 1 171 ? 15.478 0.633 -45.460 1.00 72.88 171 TRP A O 1
ATOM 1404 N N . ARG A 1 172 ? 14.211 1.197 -47.223 1.00 66.81 172 ARG A N 1
ATOM 1405 C CA . ARG A 1 172 ? 13.606 2.394 -46.606 1.00 66.81 172 ARG A CA 1
ATOM 1406 C C . ARG A 1 172 ? 13.035 2.136 -45.213 1.00 66.81 172 ARG A C 1
ATOM 1408 O O . ARG A 1 172 ? 13.175 2.974 -44.335 1.00 66.81 172 ARG A O 1
ATOM 1415 N N . GLY A 1 173 ? 12.427 0.970 -44.981 1.00 63.34 173 GLY A N 1
ATOM 1416 C CA . GLY A 1 173 ? 11.906 0.593 -43.661 1.00 63.34 173 GLY A CA 1
ATOM 1417 C C . GLY A 1 173 ? 12.994 0.389 -42.599 1.00 63.34 173 GLY A C 1
ATOM 1418 O O . GLY A 1 173 ? 12.754 0.654 -41.424 1.00 63.34 173 GLY A O 1
ATOM 1419 N N . LEU A 1 174 ? 14.191 -0.039 -43.007 1.00 63.44 174 LEU A N 1
ATOM 1420 C CA . LEU A 1 174 ? 15.339 -0.281 -42.135 1.00 63.44 174 LEU A CA 1
ATOM 1421 C C . LEU A 1 174 ? 16.071 1.037 -41.840 1.00 63.44 174 LEU A C 1
ATOM 1423 O O . LEU A 1 174 ? 16.352 1.330 -40.681 1.00 63.44 174 LEU A O 1
ATOM 1427 N N . LEU A 1 175 ? 16.224 1.903 -42.847 1.00 61.75 175 LEU A N 1
ATOM 1428 C CA . LEU A 1 175 ? 16.626 3.303 -42.663 1.00 61.75 175 LEU A CA 1
ATOM 1429 C C . LEU A 1 175 ? 15.643 4.074 -41.780 1.00 61.75 175 LEU A C 1
ATOM 1431 O O . LEU A 1 175 ? 16.073 4.778 -40.872 1.00 61.75 175 LEU A O 1
ATOM 1435 N N . PHE A 1 176 ? 14.333 3.905 -41.976 1.00 58.69 176 PHE A N 1
ATOM 1436 C CA . PHE A 1 176 ? 13.307 4.476 -41.104 1.00 58.69 176 PHE A CA 1
ATOM 1437 C C . PHE A 1 176 ? 13.406 3.915 -39.682 1.00 58.69 176 PHE A C 1
ATOM 1439 O O . PHE A 1 176 ? 13.235 4.649 -38.720 1.00 58.69 176 PHE A O 1
ATOM 1446 N N . HIS A 1 177 ? 13.724 2.630 -39.511 1.00 58.12 177 HIS A N 1
ATOM 1447 C CA . HIS A 1 177 ? 13.920 2.042 -38.187 1.00 58.12 177 HIS A CA 1
ATOM 1448 C C . HIS A 1 177 ? 15.177 2.581 -37.491 1.00 58.12 177 HIS A C 1
ATOM 1450 O O . HIS A 1 177 ? 15.116 2.912 -36.307 1.00 58.12 177 HIS A O 1
ATOM 1456 N N . PHE A 1 178 ? 16.290 2.725 -38.216 1.00 56.28 178 PHE A N 1
ATOM 1457 C CA . PHE A 1 178 ? 17.524 3.310 -37.692 1.00 56.28 178 PHE A CA 1
ATOM 1458 C C . PHE A 1 178 ? 17.359 4.791 -37.369 1.00 56.28 178 PHE A C 1
ATOM 1460 O O . PHE A 1 178 ? 17.701 5.194 -36.261 1.00 56.28 178 PHE A O 1
ATOM 1467 N N . THR A 1 179 ? 16.770 5.575 -38.275 1.00 56.34 179 THR A N 1
ATOM 1468 C CA . THR A 1 179 ? 16.472 7.000 -38.054 1.00 56.34 179 THR A CA 1
ATOM 1469 C C . THR A 1 179 ? 15.459 7.197 -36.938 1.00 56.34 179 THR A C 1
ATOM 1471 O O . THR A 1 179 ? 15.644 8.074 -36.108 1.00 56.34 179 THR A O 1
ATOM 1474 N N . LYS A 1 180 ? 14.437 6.342 -36.821 1.00 48.81 180 LYS A N 1
ATOM 1475 C CA . LYS A 1 180 ? 13.530 6.333 -35.669 1.00 48.81 180 LYS A CA 1
ATOM 1476 C C . LYS A 1 180 ? 14.292 6.007 -34.382 1.00 48.81 180 LYS A C 1
ATOM 1478 O O . LYS A 1 180 ? 14.174 6.737 -33.410 1.00 48.81 180 LYS A O 1
ATOM 1483 N N . ASN A 1 181 ? 15.137 4.981 -34.349 1.00 49.66 181 ASN A N 1
ATOM 1484 C CA . ASN A 1 181 ? 15.924 4.676 -33.150 1.00 49.66 181 ASN A CA 1
ATOM 1485 C C . ASN A 1 181 ? 16.939 5.776 -32.785 1.00 49.66 181 ASN A C 1
ATOM 1487 O O . ASN A 1 181 ? 17.229 5.943 -31.601 1.00 49.66 181 ASN A O 1
ATOM 1491 N N . THR A 1 182 ? 17.468 6.541 -33.743 1.00 50.78 182 THR A N 1
ATOM 1492 C CA . THR A 1 182 ? 18.376 7.670 -33.468 1.00 50.78 182 THR A CA 1
ATOM 1493 C C . THR A 1 182 ? 17.637 8.968 -33.124 1.00 50.78 182 THR A C 1
ATOM 1495 O O . THR A 1 182 ? 18.064 9.661 -32.204 1.00 50.78 182 THR A O 1
ATOM 1498 N N . LEU A 1 183 ? 16.493 9.266 -33.751 1.00 40.44 183 LEU A N 1
ATOM 1499 C CA . LEU A 1 183 ? 15.621 10.401 -33.404 1.00 40.44 183 LEU A CA 1
ATOM 1500 C C . LEU A 1 183 ? 14.966 10.216 -32.030 1.00 40.44 183 LEU A C 1
ATOM 1502 O O . LEU A 1 183 ? 15.008 11.127 -31.212 1.00 40.44 183 LEU A O 1
ATOM 1506 N N . PHE A 1 184 ? 14.472 9.017 -31.708 1.00 44.69 184 PHE A N 1
ATOM 1507 C CA . PHE A 1 184 ? 13.925 8.723 -30.376 1.00 44.69 184 PHE A CA 1
ATOM 1508 C C . PHE A 1 184 ? 15.014 8.622 -29.288 1.00 44.69 184 PHE A C 1
ATOM 1510 O O . PHE A 1 184 ? 14.713 8.792 -28.108 1.00 44.69 184 PHE A O 1
ATOM 1517 N N . LYS A 1 185 ? 16.291 8.418 -29.653 1.00 46.34 185 LYS A N 1
ATOM 1518 C CA . LYS A 1 185 ? 17.428 8.621 -28.733 1.00 46.34 185 LYS A CA 1
ATOM 1519 C C . LYS A 1 185 ? 17.697 10.104 -28.452 1.00 46.34 185 LYS A C 1
ATOM 1521 O O . LYS A 1 185 ? 18.186 10.415 -27.368 1.00 46.34 185 LYS A O 1
ATOM 1526 N N . LYS A 1 186 ? 17.377 11.004 -29.391 1.00 43.47 186 LYS A N 1
ATOM 1527 C CA . LYS A 1 186 ? 17.593 12.454 -29.259 1.00 43.47 186 LYS A CA 1
ATOM 1528 C C . LYS A 1 186 ? 16.650 13.089 -28.226 1.00 43.47 186 LYS A C 1
ATOM 1530 O O . LYS A 1 186 ? 17.069 13.983 -27.501 1.00 43.47 186 LYS A O 1
ATOM 1535 N N . ASP A 1 187 ? 15.445 12.537 -28.066 1.00 48.19 187 ASP A N 1
ATOM 1536 C CA . ASP A 1 187 ? 14.434 13.048 -27.128 1.00 48.19 187 ASP A CA 1
ATOM 1537 C C . ASP A 1 187 ? 14.560 12.545 -25.680 1.00 48.19 187 ASP A C 1
ATOM 1539 O O . ASP A 1 187 ? 13.696 12.834 -24.857 1.00 48.19 187 ASP A O 1
ATOM 1543 N N . ASN A 1 188 ? 15.637 11.840 -25.300 1.00 57.25 188 ASN A N 1
ATOM 1544 C CA . ASN A 1 188 ? 15.878 11.440 -23.900 1.00 57.25 188 ASN A CA 1
ATOM 1545 C C . ASN A 1 188 ? 14.725 10.635 -23.246 1.00 57.25 188 ASN A C 1
ATOM 1547 O O . ASN A 1 188 ? 14.645 10.555 -22.015 1.00 57.25 188 ASN A O 1
ATOM 1551 N N . ILE A 1 189 ? 13.849 10.021 -24.047 1.00 59.56 189 ILE A N 1
ATOM 1552 C CA . ILE A 1 189 ? 12.672 9.279 -23.591 1.00 59.56 189 ILE A CA 1
ATOM 1553 C C . ILE A 1 189 ? 12.856 7.791 -23.882 1.00 59.56 189 ILE A C 1
ATOM 1555 O O . ILE A 1 189 ? 12.957 7.373 -25.033 1.00 59.56 189 ILE A O 1
ATOM 1559 N N . MET A 1 190 ? 12.839 6.965 -22.837 1.00 61.53 190 MET A N 1
ATOM 1560 C CA . MET A 1 190 ? 12.721 5.514 -22.986 1.00 61.53 190 MET A CA 1
ATOM 1561 C C . MET A 1 190 ? 11.250 5.121 -22.850 1.00 61.53 190 MET A C 1
ATOM 1563 O O . MET A 1 190 ? 10.627 5.391 -21.823 1.00 61.53 190 MET A O 1
ATOM 1567 N N . LEU A 1 191 ? 10.702 4.481 -23.886 1.00 63.03 191 LEU A N 1
ATOM 1568 C CA . LEU A 1 191 ? 9.307 4.052 -23.935 1.00 63.03 191 LEU A CA 1
ATOM 1569 C C . LEU A 1 191 ? 9.198 2.527 -23.817 1.00 63.03 191 LEU A C 1
ATOM 1571 O O . LEU A 1 191 ? 9.777 1.806 -24.629 1.00 63.03 191 LEU A O 1
ATOM 1575 N N . ILE A 1 192 ? 8.411 2.032 -22.861 1.00 65.69 192 ILE A N 1
ATOM 1576 C CA . ILE A 1 192 ? 8.100 0.599 -22.716 1.00 65.69 192 ILE A CA 1
ATOM 1577 C C . ILE A 1 192 ? 6.578 0.420 -22.787 1.00 65.69 192 ILE A C 1
ATOM 1579 O O . ILE A 1 192 ? 5.831 1.138 -22.127 1.00 65.69 192 ILE A O 1
ATOM 1583 N N . LYS A 1 193 ? 6.093 -0.525 -23.600 1.00 59.34 193 LYS A N 1
ATOM 1584 C CA . LYS A 1 193 ? 4.656 -0.816 -23.769 1.00 59.34 193 LYS A CA 1
ATOM 1585 C C . LYS A 1 193 ? 4.330 -2.237 -23.293 1.00 59.34 193 LYS A C 1
ATOM 1587 O O . LYS A 1 193 ? 4.289 -3.144 -24.124 1.00 59.34 193 LYS A O 1
ATOM 1592 N N . PRO A 1 194 ? 4.138 -2.467 -21.982 1.00 57.88 194 PRO A N 1
ATOM 1593 C CA . PRO A 1 194 ? 3.802 -3.797 -21.476 1.00 57.88 194 PRO A CA 1
ATOM 1594 C C . PRO A 1 194 ? 2.354 -4.197 -21.792 1.00 57.88 194 PRO A C 1
ATOM 1596 O O . PRO A 1 194 ? 2.078 -5.378 -21.982 1.00 57.88 194 PRO A O 1
ATOM 1599 N N . PHE A 1 195 ? 1.443 -3.224 -21.917 1.00 63.34 195 PHE A N 1
ATOM 1600 C CA . PHE A 1 195 ? 0.043 -3.438 -22.288 1.00 63.34 195 PHE A CA 1
ATOM 1601 C C . PHE A 1 195 ? -0.337 -2.568 -23.488 1.00 63.34 195 PHE A C 1
ATOM 1603 O O . PHE A 1 195 ? 0.278 -1.530 -23.729 1.00 63.34 195 PHE A O 1
ATOM 1610 N N . LYS A 1 196 ? -1.385 -2.966 -24.224 1.00 63.66 196 LYS A N 1
ATOM 1611 C CA . LYS A 1 196 ? -1.883 -2.225 -25.401 1.00 63.66 196 LYS A CA 1
ATOM 1612 C C . LYS A 1 196 ? -2.234 -0.766 -25.066 1.00 63.66 196 LYS A C 1
ATOM 1614 O O . LYS A 1 196 ? -1.977 0.111 -25.883 1.00 63.66 196 LYS A O 1
ATOM 1619 N N . ASN A 1 197 ? -2.728 -0.530 -23.849 1.00 67.69 197 ASN A N 1
ATOM 1620 C CA . ASN A 1 197 ? -3.280 0.750 -23.401 1.00 67.69 197 ASN A CA 1
ATOM 1621 C C . ASN A 1 197 ? -2.378 1.505 -22.408 1.00 67.69 197 ASN A C 1
ATOM 1623 O O . ASN A 1 197 ? -2.792 2.537 -21.894 1.00 67.69 197 ASN A O 1
ATOM 1627 N N . VAL A 1 198 ? -1.179 1.001 -22.085 1.00 71.25 198 VAL A N 1
ATOM 1628 C CA . VAL A 1 198 ? -0.300 1.633 -21.084 1.00 71.25 198 VAL A CA 1
ATOM 1629 C C . VAL A 1 198 ? 1.097 1.821 -21.657 1.00 71.25 198 VAL A C 1
ATOM 1631 O O . VAL A 1 198 ? 1.759 0.860 -22.058 1.00 71.25 198 VAL A O 1
ATOM 1634 N N . ARG A 1 199 ? 1.557 3.072 -21.672 1.00 78.81 199 ARG A N 1
ATOM 1635 C CA . ARG A 1 199 ? 2.895 3.471 -22.109 1.00 78.81 199 ARG A CA 1
ATOM 1636 C C . ARG A 1 199 ? 3.697 3.944 -20.906 1.00 78.81 199 ARG A C 1
ATOM 1638 O O . ARG A 1 199 ? 3.367 4.946 -20.287 1.00 78.81 199 ARG A O 1
ATOM 1645 N N . PHE A 1 200 ? 4.773 3.238 -20.599 1.00 80.81 200 PHE A N 1
ATOM 1646 C CA . PHE A 1 200 ? 5.752 3.662 -19.611 1.00 80.81 200 PHE A CA 1
ATOM 1647 C C . PHE A 1 200 ? 6.721 4.612 -20.293 1.00 80.81 200 PHE A C 1
ATOM 1649 O O . PHE A 1 200 ? 7.281 4.282 -21.340 1.00 80.81 200 PHE A O 1
ATOM 1656 N N . ILE A 1 201 ? 6.901 5.781 -19.700 1.00 83.38 201 ILE A N 1
ATOM 1657 C CA . ILE A 1 201 ? 7.729 6.860 -20.211 1.00 83.38 201 ILE A CA 1
ATOM 1658 C C . ILE A 1 201 ? 8.775 7.145 -19.138 1.00 83.38 201 ILE A C 1
ATOM 1660 O O . ILE A 1 201 ? 8.456 7.565 -18.026 1.00 83.38 201 ILE A O 1
ATOM 1664 N N . ARG A 1 202 ? 10.045 6.906 -19.459 1.00 79.56 202 ARG A N 1
ATOM 1665 C CA . ARG A 1 202 ? 11.162 7.338 -18.620 1.00 79.56 202 ARG A CA 1
ATOM 1666 C C . ARG A 1 202 ? 11.815 8.537 -19.264 1.00 79.56 202 ARG A C 1
ATOM 1668 O O . ARG A 1 202 ? 12.333 8.435 -20.373 1.00 79.56 202 ARG A O 1
ATOM 1675 N N . PHE A 1 203 ? 11.824 9.641 -18.539 1.00 80.25 203 PHE A N 1
ATOM 1676 C CA . PHE A 1 203 ? 12.446 10.873 -18.980 1.00 80.25 203 PHE A CA 1
ATOM 1677 C C . PHE A 1 203 ? 13.851 10.960 -18.382 1.00 80.25 203 PHE A C 1
ATOM 1679 O O . PHE A 1 203 ? 14.000 10.914 -17.164 1.00 80.25 203 PHE A O 1
ATOM 1686 N N . ARG A 1 204 ? 14.907 11.055 -19.201 1.00 76.50 204 ARG A N 1
ATOM 1687 C CA . ARG A 1 204 ? 16.294 11.058 -18.688 1.00 76.50 204 ARG A CA 1
ATOM 1688 C C . ARG A 1 204 ? 16.576 12.236 -17.749 1.00 76.50 204 ARG A C 1
ATOM 1690 O O . ARG A 1 204 ? 17.389 12.079 -16.846 1.00 76.50 204 ARG A O 1
ATOM 1697 N N . GLN A 1 205 ? 15.896 13.372 -17.940 1.00 83.88 205 GLN A N 1
ATOM 1698 C CA . GLN A 1 205 ? 16.019 14.534 -17.046 1.00 83.88 205 GLN A CA 1
ATOM 1699 C C . GLN A 1 205 ? 15.408 14.278 -15.657 1.00 83.88 205 GLN A C 1
ATOM 1701 O O . GLN A 1 205 ? 15.848 14.881 -14.687 1.00 83.88 205 GLN A O 1
ATOM 1706 N N . PHE A 1 206 ? 14.465 13.334 -15.542 1.00 87.31 206 PHE A N 1
ATOM 1707 C CA . PHE A 1 206 ? 13.822 12.940 -14.285 1.00 87.31 206 PHE A CA 1
ATOM 1708 C C . PHE A 1 206 ? 14.135 11.470 -13.961 1.00 87.31 206 PHE A C 1
ATOM 1710 O O . PHE A 1 206 ? 13.254 10.609 -14.005 1.00 87.31 206 PHE A O 1
ATOM 1717 N N . PRO A 1 207 ? 15.395 11.126 -13.629 1.00 86.19 207 PRO A N 1
ATOM 1718 C CA . PRO A 1 207 ? 15.817 9.732 -13.459 1.00 86.19 207 PRO A CA 1
ATOM 1719 C C . PRO A 1 207 ? 15.166 9.028 -12.258 1.00 86.19 207 PRO A C 1
ATOM 1721 O O . PRO A 1 207 ? 15.283 7.808 -12.129 1.00 86.19 207 PRO A O 1
ATOM 1724 N N . ARG A 1 208 ? 14.508 9.781 -11.370 1.00 91.56 208 ARG A N 1
ATOM 1725 C CA . ARG A 1 208 ? 13.835 9.290 -10.158 1.00 91.56 208 ARG A CA 1
ATOM 1726 C C . ARG A 1 208 ? 12.313 9.218 -10.284 1.00 91.56 208 ARG A C 1
ATOM 1728 O O . ARG A 1 208 ? 11.641 8.874 -9.317 1.00 91.56 208 ARG A O 1
ATOM 1735 N N . THR A 1 209 ? 11.779 9.508 -11.468 1.00 91.38 209 THR A N 1
ATOM 1736 C CA . THR A 1 209 ? 10.336 9.527 -11.709 1.00 91.38 209 THR A CA 1
ATOM 1737 C C . THR A 1 209 ? 9.980 8.598 -12.850 1.00 91.38 209 THR A C 1
ATOM 1739 O O . THR A 1 209 ? 10.624 8.576 -13.902 1.00 91.38 209 THR A O 1
ATOM 1742 N N . LEU A 1 210 ? 8.941 7.802 -12.625 1.00 89.44 210 LEU A N 1
ATOM 1743 C CA . LEU A 1 210 ? 8.364 6.941 -13.639 1.00 89.44 210 LEU A CA 1
ATOM 1744 C C . LEU A 1 210 ? 7.046 7.547 -14.098 1.00 89.44 210 LEU A C 1
ATOM 1746 O O . LEU A 1 210 ? 6.135 7.715 -13.288 1.00 89.44 210 LEU A O 1
ATOM 1750 N N . PHE A 1 211 ? 6.943 7.838 -15.392 1.00 88.44 211 PHE A N 1
ATOM 1751 C CA . PHE A 1 211 ? 5.702 8.309 -15.984 1.00 88.44 211 PHE A CA 1
ATOM 1752 C C . PHE A 1 211 ? 4.975 7.167 -16.688 1.00 88.44 211 PHE A C 1
ATOM 1754 O O . PHE A 1 211 ? 5.574 6.269 -17.283 1.00 88.44 211 PHE A O 1
ATOM 1761 N N . LEU A 1 212 ? 3.658 7.214 -16.608 1.00 85.31 212 LEU A N 1
ATOM 1762 C CA . LEU A 1 212 ? 2.722 6.230 -17.111 1.00 85.31 212 LEU A CA 1
ATOM 1763 C C . LEU A 1 212 ? 1.654 6.997 -17.877 1.00 85.31 212 LEU A C 1
ATOM 1765 O O . LEU A 1 212 ? 0.941 7.795 -17.286 1.00 85.31 212 LEU A O 1
ATOM 1769 N N . ASN A 1 213 ? 1.546 6.770 -19.179 1.00 80.69 213 ASN A N 1
ATOM 1770 C CA . ASN A 1 213 ? 0.412 7.249 -19.955 1.00 80.69 213 ASN A CA 1
ATOM 1771 C C . ASN A 1 213 ? -0.573 6.094 -20.169 1.00 80.69 213 ASN A C 1
ATOM 1773 O O . ASN A 1 213 ? -0.199 5.054 -20.721 1.00 80.69 213 ASN A O 1
ATOM 1777 N N . ILE A 1 214 ? -1.802 6.276 -19.701 1.00 75.94 214 ILE A N 1
ATOM 1778 C CA . ILE A 1 214 ? -2.886 5.300 -19.732 1.00 75.94 214 ILE A CA 1
ATOM 1779 C C . ILE A 1 214 ? -3.947 5.791 -20.716 1.00 75.94 214 ILE A C 1
ATOM 1781 O O . ILE A 1 214 ? -4.459 6.899 -20.580 1.00 75.94 214 ILE A O 1
ATOM 1785 N N . GLU A 1 215 ? -4.265 4.951 -21.702 1.00 72.00 215 GLU A N 1
ATOM 1786 C CA . GLU A 1 215 ? -5.293 5.194 -22.732 1.00 72.00 215 GLU A CA 1
ATOM 1787 C C . GLU A 1 215 ? -5.125 6.525 -23.475 1.00 72.00 215 GLU A C 1
ATOM 1789 O O . GLU A 1 215 ? -6.076 7.069 -24.012 1.00 72.00 215 GLU A O 1
ATOM 1794 N N . ASP A 1 216 ? -3.891 7.031 -23.506 1.00 71.94 216 ASP A N 1
ATOM 1795 C CA . ASP A 1 216 ? -3.482 8.303 -24.101 1.00 71.94 216 ASP A CA 1
ATOM 1796 C C . ASP A 1 216 ? -4.118 9.561 -23.483 1.00 71.94 216 ASP A C 1
ATOM 1798 O O . ASP A 1 216 ? -3.709 10.662 -23.843 1.00 71.94 216 ASP A O 1
ATOM 1802 N N . ASN A 1 217 ? -4.979 9.385 -22.474 1.00 72.94 217 ASN A N 1
ATOM 1803 C CA . ASN A 1 217 ? -5.789 10.431 -21.852 1.00 72.94 217 ASN A CA 1
ATOM 1804 C C . ASN A 1 217 ? -5.404 10.728 -20.393 1.00 72.94 217 ASN A C 1
ATOM 1806 O O . ASN A 1 217 ? -5.854 11.717 -19.816 1.00 72.94 217 ASN A O 1
ATOM 1810 N N . LEU A 1 218 ? -4.606 9.868 -19.753 1.00 78.12 218 LEU A N 1
ATOM 1811 C CA . LEU A 1 218 ? -4.218 10.015 -18.350 1.00 78.12 218 LEU A CA 1
ATOM 1812 C C . LEU A 1 218 ? -2.706 9.869 -18.202 1.00 78.12 218 LEU A C 1
ATOM 1814 O O . LEU A 1 218 ? -2.152 8.782 -18.377 1.00 78.12 218 LEU A O 1
ATOM 1818 N N . LEU A 1 219 ? -2.046 10.958 -17.816 1.00 83.25 219 LEU A N 1
ATOM 1819 C CA . LEU A 1 219 ? -0.633 10.969 -17.473 1.00 83.25 219 LEU A CA 1
ATOM 1820 C C . LEU A 1 219 ? -0.472 10.853 -15.960 1.00 83.25 219 LEU A C 1
ATOM 1822 O O . LEU A 1 219 ? -0.919 11.710 -15.203 1.00 83.25 219 LEU A O 1
ATOM 1826 N N . LEU A 1 220 ? 0.196 9.796 -15.520 1.00 85.75 220 LEU A N 1
ATOM 1827 C CA . LEU A 1 220 ? 0.502 9.523 -14.127 1.00 85.75 220 LEU A CA 1
ATOM 1828 C C . LEU A 1 220 ? 2.008 9.564 -13.910 1.00 85.75 220 LEU A C 1
ATOM 1830 O O . LEU A 1 220 ? 2.771 8.992 -14.682 1.00 85.75 220 LEU A O 1
ATOM 1834 N N . GLY A 1 221 ? 2.436 10.210 -12.835 1.00 88.31 221 GLY A N 1
ATOM 1835 C CA . GLY A 1 221 ? 3.814 10.177 -12.379 1.00 88.31 221 GLY A CA 1
ATOM 1836 C C . GLY A 1 221 ? 3.929 9.465 -11.032 1.00 88.31 221 GLY A C 1
ATOM 1837 O O . GLY A 1 221 ? 3.014 9.500 -10.202 1.00 88.31 221 GLY A O 1
ATOM 1838 N N . LEU A 1 222 ? 5.053 8.784 -10.835 1.00 90.44 222 LEU A N 1
ATOM 1839 C CA . LEU A 1 222 ? 5.325 7.956 -9.668 1.00 90.44 222 LEU A CA 1
ATOM 1840 C C . LEU A 1 222 ? 6.752 8.185 -9.170 1.00 90.44 222 LEU A C 1
ATOM 1842 O O . LEU A 1 222 ? 7.706 8.071 -9.944 1.00 90.44 222 LEU A O 1
ATOM 1846 N N . LYS A 1 223 ? 6.890 8.402 -7.861 1.00 93.75 223 LYS A N 1
ATOM 1847 C CA . LYS A 1 223 ? 8.168 8.327 -7.142 1.00 93.75 223 LYS A CA 1
ATOM 1848 C C . LYS A 1 223 ? 8.098 7.229 -6.092 1.00 93.75 223 LYS A C 1
ATOM 1850 O O . LYS A 1 223 ? 7.060 7.046 -5.457 1.00 93.75 223 LYS A O 1
ATOM 1855 N N . ILE A 1 224 ? 9.199 6.501 -5.923 1.00 94.06 224 ILE A N 1
ATOM 1856 C CA . ILE A 1 224 ? 9.294 5.376 -4.988 1.00 94.06 224 ILE A CA 1
ATOM 1857 C C . ILE A 1 224 ? 10.482 5.600 -4.058 1.00 94.06 224 ILE A C 1
ATOM 1859 O O . ILE A 1 224 ? 11.588 5.915 -4.495 1.00 94.06 224 ILE A O 1
ATOM 1863 N N . LEU A 1 225 ? 10.231 5.414 -2.773 1.00 95.81 225 LEU A N 1
ATOM 1864 C CA . LEU A 1 225 ? 11.179 5.449 -1.677 1.00 95.81 225 LEU A CA 1
ATOM 1865 C C . LEU A 1 225 ? 11.336 4.022 -1.143 1.00 95.81 225 LEU A C 1
ATOM 1867 O O . LEU A 1 225 ? 10.355 3.294 -1.022 1.00 95.81 225 LEU A O 1
ATOM 1871 N N . ASN A 1 226 ? 12.550 3.616 -0.805 1.00 95.81 226 ASN A N 1
ATOM 1872 C CA . ASN A 1 226 ? 12.843 2.340 -0.163 1.00 95.81 226 ASN A CA 1
ATOM 1873 C C . ASN A 1 226 ? 13.546 2.596 1.167 1.00 95.81 226 ASN A C 1
ATOM 1875 O O . ASN A 1 226 ? 14.420 3.462 1.259 1.00 95.81 226 ASN A O 1
ATOM 1879 N N . LEU A 1 227 ? 13.140 1.856 2.193 1.00 93.25 227 LEU A N 1
ATOM 1880 C CA . LEU A 1 227 ? 13.773 1.904 3.500 1.00 93.25 227 LEU A CA 1
ATOM 1881 C C . LEU A 1 227 ? 15.219 1.430 3.380 1.00 93.25 227 LEU A C 1
ATOM 1883 O O . LEU A 1 227 ? 15.457 0.312 2.943 1.00 93.25 227 LEU A O 1
ATOM 1887 N N . LYS A 1 228 ? 16.161 2.300 3.737 1.00 90.12 228 LYS A N 1
ATOM 1888 C CA . LYS A 1 228 ? 17.598 2.039 3.668 1.00 90.12 228 LYS A CA 1
ATOM 1889 C C . LYS A 1 228 ? 18.098 1.440 4.974 1.00 90.12 228 LYS A C 1
ATOM 1891 O O . LYS A 1 228 ? 18.648 0.350 4.967 1.00 90.12 228 LYS A O 1
ATOM 1896 N N . ASN A 1 229 ? 17.872 2.157 6.074 1.00 85.75 229 ASN A N 1
ATOM 1897 C CA . ASN A 1 229 ? 18.432 1.843 7.383 1.00 85.75 229 ASN A CA 1
ATOM 1898 C C . ASN A 1 229 ? 17.349 1.894 8.465 1.00 85.75 229 ASN A C 1
ATOM 1900 O O . ASN A 1 229 ? 16.372 2.638 8.345 1.00 85.75 229 ASN A O 1
ATOM 1904 N N . MET A 1 230 ? 17.571 1.138 9.540 1.00 83.25 230 MET A N 1
ATOM 1905 C CA . MET A 1 230 ? 16.777 1.167 10.766 1.00 83.25 230 MET A CA 1
ATOM 1906 C C . MET A 1 230 ? 17.718 1.119 11.975 1.00 83.25 230 MET A C 1
ATOM 1908 O O . MET A 1 230 ? 18.485 0.171 12.126 1.00 83.25 230 MET A O 1
ATOM 1912 N N . PHE A 1 231 ? 17.633 2.124 12.840 1.00 78.38 231 PHE A N 1
ATOM 1913 C CA . PHE A 1 231 ? 18.452 2.284 14.039 1.00 78.38 231 PHE A CA 1
ATOM 1914 C C . PHE A 1 231 ? 17.653 1.964 15.315 1.00 78.38 231 PHE A C 1
ATOM 1916 O O . PHE A 1 231 ? 16.430 1.821 15.294 1.00 78.38 231 PHE A O 1
ATOM 1923 N N . TYR A 1 232 ? 18.350 1.818 16.442 1.00 64.06 232 TYR A N 1
ATOM 1924 C CA . TYR A 1 232 ? 17.744 1.673 17.770 1.00 64.06 232 TYR A CA 1
ATOM 1925 C C . TYR A 1 232 ? 17.929 2.967 18.581 1.00 64.06 232 TYR A C 1
ATOM 1927 O O . TYR A 1 232 ? 18.980 3.592 18.445 1.00 64.06 232 TYR A O 1
ATOM 1935 N N . PRO A 1 233 ? 16.978 3.346 19.460 1.00 55.97 233 PRO A N 1
ATOM 1936 C CA . PRO A 1 233 ? 15.716 2.671 19.784 1.00 55.97 233 PRO A CA 1
ATOM 1937 C C . PRO A 1 233 ? 14.635 2.852 18.707 1.00 55.97 233 PRO A C 1
ATOM 1939 O O . PRO A 1 233 ? 14.568 3.873 18.031 1.00 55.97 233 PRO A O 1
ATOM 1942 N N . ARG A 1 234 ? 13.772 1.840 18.560 1.00 67.31 234 ARG A N 1
ATOM 1943 C CA . ARG A 1 234 ? 12.738 1.795 17.519 1.00 67.31 234 ARG A CA 1
ATOM 1944 C C . ARG A 1 234 ? 11.459 2.468 18.010 1.00 67.31 234 ARG A C 1
ATOM 1946 O O . ARG A 1 234 ? 10.768 1.908 18.858 1.00 67.31 234 ARG A O 1
ATOM 1953 N N . PHE A 1 235 ? 11.118 3.618 17.442 1.00 74.44 235 PHE A N 1
ATOM 1954 C CA . PHE A 1 235 ? 9.779 4.193 17.551 1.00 74.44 235 PHE A CA 1
ATOM 1955 C C . PHE A 1 235 ? 9.017 3.915 16.256 1.00 74.44 235 PHE A C 1
ATOM 1957 O O . PHE A 1 235 ? 9.497 4.234 15.168 1.00 74.44 235 PHE A O 1
ATOM 1964 N N . VAL A 1 236 ? 7.860 3.262 16.371 1.00 81.62 236 VAL A N 1
ATOM 1965 C CA . VAL A 1 236 ? 7.019 2.884 15.232 1.00 81.62 236 VAL A CA 1
ATOM 1966 C C . VAL A 1 236 ? 5.583 3.245 15.547 1.00 81.62 236 VAL A C 1
ATOM 1968 O O . VAL A 1 236 ? 4.933 2.544 16.319 1.00 81.62 236 VAL A O 1
ATOM 1971 N N . ASN A 1 237 ? 5.082 4.303 14.913 1.00 84.62 237 ASN A N 1
ATOM 1972 C CA . ASN A 1 237 ? 3.678 4.679 15.005 1.00 84.62 237 ASN A CA 1
ATOM 1973 C C . ASN A 1 237 ? 2.982 4.591 13.643 1.00 84.62 237 ASN A C 1
ATOM 1975 O O . ASN A 1 237 ? 2.716 5.582 12.965 1.00 84.62 237 ASN A O 1
ATOM 1979 N N . LEU A 1 238 ? 2.685 3.358 13.224 1.00 84.62 238 LEU A N 1
ATOM 1980 C CA . LEU A 1 238 ? 2.031 3.097 11.940 1.00 84.62 238 LEU A CA 1
ATOM 1981 C C . LEU A 1 238 ? 0.615 3.705 11.874 1.00 84.62 238 LEU A C 1
ATOM 1983 O O . LEU A 1 238 ? 0.150 4.084 10.798 1.00 84.62 238 LEU A O 1
ATOM 1987 N N . LYS A 1 239 ? -0.072 3.813 13.019 1.00 83.62 239 LYS A N 1
ATOM 1988 C CA . LYS A 1 239 ? -1.413 4.397 13.104 1.00 83.62 239 LYS A CA 1
ATOM 1989 C C . LYS A 1 239 ? -1.382 5.893 12.798 1.00 83.62 239 LYS A C 1
ATOM 1991 O O . LYS A 1 239 ? -2.069 6.310 11.866 1.00 83.62 239 LYS A O 1
ATOM 1996 N N . GLU A 1 240 ? -0.579 6.654 13.538 1.00 85.88 240 GLU A N 1
ATOM 1997 C CA . GLU A 1 240 ? -0.441 8.104 13.348 1.00 85.88 240 GLU A CA 1
ATOM 1998 C C . GLU A 1 240 ? 0.138 8.440 11.972 1.00 85.88 240 GLU A C 1
ATOM 2000 O O . GLU A 1 240 ? -0.302 9.393 11.331 1.00 85.88 240 GLU A O 1
ATOM 2005 N N . PHE A 1 241 ? 1.037 7.599 11.452 1.00 89.62 241 PHE A N 1
ATOM 2006 C CA . PHE A 1 241 ? 1.526 7.726 10.083 1.00 89.62 241 PHE A CA 1
ATOM 2007 C C . PHE A 1 241 ? 0.386 7.696 9.057 1.00 89.62 241 PHE A C 1
ATOM 2009 O O . PHE A 1 241 ? 0.261 8.612 8.244 1.00 89.62 241 PHE A O 1
ATOM 2016 N N . PHE A 1 242 ? -0.480 6.676 9.096 1.00 87.12 242 PHE A N 1
ATOM 2017 C CA . PHE A 1 242 ? -1.613 6.604 8.169 1.00 87.12 242 PHE A CA 1
ATOM 2018 C C . PHE A 1 242 ? -2.665 7.693 8.425 1.00 87.12 242 PHE A C 1
ATOM 2020 O O . PHE A 1 242 ? -3.278 8.169 7.471 1.00 87.12 242 PHE A O 1
ATOM 2027 N N . GLU A 1 243 ? -2.867 8.118 9.674 1.00 83.62 243 GLU A N 1
ATOM 2028 C CA . GLU A 1 243 ? -3.735 9.254 10.014 1.00 83.62 243 GLU A CA 1
ATOM 2029 C C . GLU A 1 243 ? -3.237 10.551 9.374 1.00 83.62 243 GLU A C 1
ATOM 2031 O O . GLU A 1 243 ? -4.000 11.227 8.684 1.00 83.62 243 GLU A O 1
ATOM 2036 N N . ALA A 1 244 ? -1.947 10.855 9.503 1.00 85.62 244 ALA A N 1
ATOM 2037 C CA . ALA A 1 244 ? -1.339 12.040 8.913 1.00 85.62 244 ALA A CA 1
ATOM 2038 C C . ALA A 1 244 ? -1.385 12.027 7.372 1.00 85.62 244 ALA A C 1
ATOM 2040 O O . ALA A 1 244 ? -1.665 13.058 6.750 1.00 85.62 244 ALA A O 1
ATOM 2041 N N . LEU A 1 245 ? -1.183 10.867 6.733 1.00 86.62 245 LEU A N 1
ATOM 2042 C CA . LEU A 1 245 ? -1.323 10.735 5.274 1.00 86.62 245 LEU A CA 1
ATOM 2043 C C . LEU A 1 245 ? -2.770 10.921 4.794 1.00 86.62 245 LEU A C 1
ATOM 2045 O O . LEU A 1 245 ? -3.005 11.562 3.769 1.00 86.62 245 LEU A O 1
ATOM 2049 N N . ASN A 1 246 ? -3.745 10.418 5.555 1.00 80.69 246 ASN A N 1
ATOM 2050 C CA . ASN A 1 246 ? -5.161 10.618 5.254 1.00 80.69 246 ASN A CA 1
ATOM 2051 C C . ASN A 1 246 ? -5.579 12.087 5.421 1.00 80.69 246 ASN A C 1
ATOM 2053 O O . ASN A 1 246 ? -6.267 12.626 4.554 1.00 80.69 246 ASN A O 1
ATOM 2057 N N . LEU A 1 247 ? -5.148 12.747 6.502 1.00 79.88 247 LEU A N 1
ATOM 2058 C CA . LEU A 1 247 ? -5.442 14.162 6.766 1.00 79.88 247 LEU A CA 1
ATOM 2059 C C . LEU A 1 247 ? -4.868 15.078 5.679 1.00 79.88 247 LEU A C 1
ATOM 2061 O O . LEU A 1 247 ? -5.534 16.011 5.235 1.00 79.88 247 LEU A O 1
ATOM 2065 N N . SER A 1 248 ? -3.666 14.765 5.195 1.00 77.06 248 SER A N 1
ATOM 2066 C CA . SER A 1 248 ? -3.024 15.476 4.082 1.00 77.06 248 SER A CA 1
ATOM 2067 C C . SER A 1 248 ? -3.585 15.105 2.702 1.00 77.06 248 SER A C 1
ATOM 2069 O O . SER A 1 248 ? -3.146 15.663 1.695 1.00 77.06 248 SER A O 1
ATOM 2071 N N . LYS A 1 249 ? -4.567 14.188 2.631 1.00 77.62 249 LYS A N 1
ATOM 2072 C CA . LYS A 1 249 ? -5.171 13.666 1.390 1.00 77.62 249 LYS A CA 1
ATOM 2073 C C . LYS A 1 249 ? -4.118 13.177 0.387 1.00 77.62 249 LYS A C 1
ATOM 2075 O O . LYS A 1 249 ? -4.290 13.294 -0.830 1.00 77.62 249 LYS A O 1
ATOM 2080 N N . LEU A 1 250 ? -3.010 12.636 0.896 1.00 81.81 250 LEU A N 1
ATOM 2081 C CA . LEU A 1 250 ? -1.907 12.178 0.069 1.00 81.81 250 LEU A CA 1
ATOM 2082 C C . LEU A 1 250 ? -2.244 10.851 -0.597 1.00 81.81 250 LEU A C 1
ATOM 2084 O O . LEU A 1 250 ? -2.704 9.893 0.006 1.00 81.81 250 LEU A O 1
ATOM 2088 N N . SER A 1 251 ? -1.951 10.793 -1.883 1.00 84.62 251 SER A N 1
ATOM 2089 C CA . SER A 1 251 ? -2.084 9.598 -2.697 1.00 84.62 251 SER A CA 1
ATOM 2090 C C . SER A 1 251 ? -0.809 8.759 -2.593 1.00 84.62 251 SER A C 1
ATOM 2092 O O . SER A 1 251 ? 0.224 9.121 -3.169 1.00 84.62 251 SER A O 1
ATOM 2094 N N . PHE A 1 252 ? -0.865 7.642 -1.861 1.00 88.50 252 PHE A N 1
ATOM 2095 C CA . PHE A 1 252 ? 0.320 6.853 -1.512 1.00 88.50 252 PHE A CA 1
ATOM 2096 C C . PHE A 1 252 ? 0.161 5.342 -1.729 1.00 88.50 252 PHE A C 1
ATOM 2098 O O . PHE A 1 252 ? -0.938 4.806 -1.865 1.00 88.50 252 PHE A O 1
ATOM 2105 N N . GLY A 1 253 ? 1.292 4.642 -1.759 1.00 88.75 253 GLY A N 1
ATOM 2106 C CA . GLY A 1 253 ? 1.361 3.188 -1.648 1.00 88.75 253 GLY A CA 1
ATOM 2107 C C . GLY A 1 253 ? 2.405 2.784 -0.615 1.00 88.75 253 GLY A C 1
ATOM 2108 O O . GLY A 1 253 ? 3.555 3.188 -0.734 1.00 88.75 253 GLY A O 1
ATOM 2109 N N . TYR A 1 254 ? 2.010 1.989 0.372 1.00 91.12 254 TYR A N 1
ATOM 2110 C CA . TYR A 1 254 ? 2.868 1.351 1.367 1.00 91.12 254 TYR A CA 1
ATOM 2111 C C . TYR A 1 254 ? 2.982 -0.129 1.006 1.00 91.12 254 TYR A C 1
ATOM 2113 O O . TYR A 1 254 ? 1.967 -0.820 1.000 1.00 91.12 254 TYR A O 1
ATOM 2121 N N . THR A 1 255 ? 4.180 -0.620 0.687 1.00 90.94 255 THR A N 1
ATOM 2122 C CA . THR A 1 255 ? 4.407 -2.032 0.340 1.00 90.94 255 THR A CA 1
ATOM 2123 C C . THR A 1 255 ? 5.504 -2.616 1.208 1.00 90.94 255 THR A C 1
ATOM 2125 O O . THR A 1 255 ? 6.645 -2.163 1.141 1.00 90.94 255 THR A O 1
ATOM 2128 N N . LEU A 1 256 ? 5.161 -3.648 1.968 1.00 90.31 256 LEU A N 1
ATOM 2129 C CA . LEU A 1 256 ? 6.064 -4.404 2.819 1.00 90.31 256 LEU A CA 1
ATOM 2130 C C . LEU A 1 256 ? 6.051 -5.868 2.384 1.00 90.31 256 LEU A C 1
ATOM 2132 O O . LEU A 1 256 ? 4.990 -6.482 2.313 1.00 90.31 256 LEU A O 1
ATOM 2136 N N . SER A 1 257 ? 7.216 -6.441 2.105 1.00 89.44 257 SER A N 1
ATOM 2137 C CA . SER A 1 257 ? 7.350 -7.860 1.771 1.00 89.44 257 SER A CA 1
ATOM 2138 C C . SER A 1 257 ? 8.365 -8.512 2.690 1.00 89.44 257 SER A C 1
ATOM 2140 O O . SER A 1 257 ? 9.449 -7.967 2.893 1.00 89.44 257 SER A O 1
ATOM 2142 N N . ASN A 1 258 ? 7.988 -9.658 3.249 1.00 88.00 258 ASN A N 1
ATOM 2143 C CA . ASN A 1 258 ? 8.697 -10.323 4.327 1.00 88.00 258 ASN A CA 1
ATOM 2144 C C . ASN A 1 258 ? 9.019 -11.752 3.913 1.00 88.00 258 ASN A C 1
ATOM 2146 O O . ASN A 1 258 ? 8.127 -12.526 3.554 1.00 88.00 258 ASN A O 1
ATOM 2150 N N . TYR A 1 259 ? 10.298 -12.091 4.003 1.00 86.81 259 TYR A N 1
ATOM 2151 C CA . TYR A 1 259 ? 10.830 -13.405 3.680 1.00 86.81 259 TYR A CA 1
ATOM 2152 C C . TYR A 1 259 ? 11.480 -13.971 4.933 1.00 86.81 259 TYR A C 1
ATOM 2154 O O . TYR A 1 259 ? 12.323 -13.290 5.516 1.00 86.81 259 TYR A O 1
ATOM 2162 N N . PRO A 1 260 ? 11.105 -15.177 5.370 1.00 83.88 260 PRO A N 1
ATOM 2163 C CA . PRO A 1 260 ? 11.825 -15.829 6.448 1.00 83.88 260 PRO A CA 1
ATOM 2164 C C . PRO A 1 260 ? 13.254 -16.104 5.974 1.00 83.88 260 PRO A C 1
ATOM 2166 O O . PRO A 1 260 ? 13.440 -16.537 4.836 1.00 83.88 260 PRO A O 1
ATOM 2169 N N . ILE A 1 261 ? 14.231 -15.844 6.836 1.00 83.81 261 ILE A N 1
ATOM 2170 C CA . ILE A 1 261 ? 15.620 -16.268 6.612 1.00 83.81 261 ILE A CA 1
ATOM 2171 C C . ILE A 1 261 ? 15.813 -17.642 7.229 1.00 83.81 261 ILE A C 1
ATOM 2173 O O . ILE A 1 261 ? 15.145 -17.932 8.227 1.00 83.81 261 ILE A O 1
ATOM 2177 N N . ASP A 1 262 ? 16.653 -18.484 6.642 1.00 82.44 262 ASP A N 1
ATOM 2178 C CA . ASP A 1 262 ? 17.076 -19.750 7.246 1.00 82.44 262 ASP A CA 1
ATOM 2179 C C . ASP A 1 262 ? 18.130 -19.521 8.341 1.00 82.44 262 ASP A C 1
ATOM 2181 O O . ASP A 1 262 ? 18.550 -18.392 8.619 1.00 82.44 262 ASP A O 1
ATOM 2185 N N . TYR A 1 263 ? 18.465 -20.584 9.067 1.00 79.88 263 TYR A N 1
ATOM 2186 C CA . TYR A 1 263 ? 19.447 -20.506 10.138 1.00 79.88 263 TYR A CA 1
ATOM 2187 C C . TYR A 1 263 ? 20.843 -20.148 9.617 1.00 79.88 263 TYR A C 1
ATOM 2189 O O . TYR A 1 263 ? 21.549 -19.404 10.294 1.00 79.88 263 TYR A O 1
ATOM 2197 N N . ASP A 1 264 ? 21.220 -20.624 8.432 1.00 82.56 264 ASP A N 1
ATOM 2198 C CA . ASP A 1 264 ? 22.541 -20.378 7.849 1.00 82.56 264 ASP A CA 1
ATOM 2199 C C . ASP A 1 264 ? 22.706 -18.899 7.452 1.00 82.56 264 ASP A C 1
ATOM 2201 O O . ASP A 1 264 ? 23.703 -18.268 7.803 1.00 82.56 264 ASP A O 1
ATOM 2205 N N . GLU A 1 265 ? 21.692 -18.303 6.814 1.00 83.00 265 GLU A N 1
ATOM 2206 C CA . GLU A 1 265 ? 21.621 -16.866 6.515 1.00 83.00 265 GLU A CA 1
ATOM 2207 C C . GLU A 1 265 ? 21.614 -16.037 7.811 1.00 83.00 265 GLU A C 1
ATOM 2209 O O . GLU A 1 265 ? 22.283 -15.008 7.904 1.00 83.00 265 GLU A O 1
ATOM 2214 N N . PHE A 1 266 ? 20.925 -16.502 8.860 1.00 84.00 266 PHE A N 1
ATOM 2215 C CA . PHE A 1 266 ? 20.974 -15.858 10.176 1.00 84.00 266 PHE A CA 1
ATOM 2216 C C . PHE A 1 266 ? 22.368 -15.917 10.824 1.00 84.00 266 PHE A C 1
ATOM 2218 O O . PHE A 1 266 ? 22.787 -14.934 11.436 1.00 84.00 266 PHE A O 1
ATOM 2225 N N . GLU A 1 267 ? 23.067 -17.049 10.739 1.00 82.06 267 GLU A N 1
ATOM 2226 C CA . GLU A 1 267 ? 24.405 -17.215 11.315 1.00 82.06 267 GLU A CA 1
ATOM 2227 C C . GLU A 1 267 ? 25.434 -16.340 10.591 1.00 82.06 267 GLU A C 1
ATOM 2229 O O . GLU A 1 267 ? 26.279 -15.735 11.250 1.00 82.06 267 GLU A O 1
ATOM 2234 N N . HIS A 1 268 ? 25.333 -16.223 9.265 1.00 82.81 268 HIS A N 1
ATOM 2235 C CA . HIS A 1 268 ? 26.249 -15.408 8.470 1.00 82.81 268 HIS A CA 1
ATOM 2236 C C . HIS A 1 268 ? 25.976 -13.905 8.617 1.00 82.81 268 HIS A C 1
ATOM 2238 O O . HIS A 1 268 ? 26.845 -13.163 9.071 1.00 82.81 268 HIS A O 1
ATOM 2244 N N . ASP A 1 269 ? 24.754 -13.468 8.304 1.00 80.62 269 ASP A N 1
ATOM 2245 C CA . ASP A 1 269 ? 24.423 -12.043 8.199 1.00 80.62 269 ASP A CA 1
ATOM 2246 C C . ASP A 1 269 ? 23.938 -11.482 9.544 1.00 80.62 269 ASP A C 1
ATOM 2248 O O . ASP A 1 269 ? 24.237 -10.353 9.937 1.00 80.62 269 ASP A O 1
ATOM 2252 N N . GLY A 1 270 ? 23.150 -12.269 10.282 1.00 77.69 270 GLY A N 1
ATOM 2253 C CA . GLY A 1 270 ? 22.471 -11.819 11.499 1.00 77.69 270 GLY A CA 1
ATOM 2254 C C . GLY A 1 270 ? 23.406 -11.590 12.687 1.00 77.69 270 GLY A C 1
ATOM 2255 O O . GLY A 1 270 ? 23.084 -10.785 13.566 1.00 77.69 270 GLY A O 1
ATOM 2256 N N . LEU A 1 271 ? 24.549 -12.279 12.724 1.00 80.19 271 LEU A N 1
ATOM 2257 C CA . LEU A 1 271 ? 25.536 -12.179 13.802 1.00 80.19 271 LEU A CA 1
ATOM 2258 C C . LEU A 1 271 ? 26.636 -11.151 13.533 1.00 80.19 271 LEU A C 1
ATOM 2260 O O . LEU A 1 271 ? 27.267 -10.709 14.491 1.00 80.19 271 LEU A O 1
ATOM 2264 N N . GLU A 1 272 ? 26.830 -10.723 12.281 1.00 78.19 272 GLU A N 1
ATOM 2265 C CA . GLU A 1 272 ? 27.916 -9.820 11.866 1.00 78.19 272 GLU A CA 1
ATOM 2266 C C . GLU A 1 272 ? 27.958 -8.518 12.689 1.00 78.19 272 GLU A C 1
ATOM 2268 O O . GLU A 1 272 ? 29.018 -7.949 12.949 1.00 78.19 272 GLU A O 1
ATOM 2273 N N . HIS A 1 273 ? 26.797 -8.045 13.146 1.00 68.88 273 HIS A N 1
ATOM 2274 C CA . HIS A 1 273 ? 26.660 -6.787 13.887 1.00 68.88 273 HIS A CA 1
ATOM 2275 C C . HIS A 1 273 ? 26.333 -6.975 15.376 1.00 68.88 273 HIS A C 1
ATOM 2277 O O . HIS A 1 273 ? 25.956 -6.021 16.065 1.00 68.88 273 HIS A O 1
ATOM 2283 N N . VAL A 1 274 ? 26.452 -8.199 15.894 1.00 75.44 274 VAL A N 1
ATOM 2284 C CA . VAL A 1 274 ? 26.165 -8.531 17.292 1.00 75.44 274 VAL A CA 1
ATOM 2285 C C . VAL A 1 274 ? 27.467 -8.565 18.095 1.00 75.44 274 VAL A C 1
ATOM 2287 O O . VAL A 1 274 ? 28.480 -9.086 17.648 1.00 75.44 274 VAL A O 1
ATOM 2290 N N . LYS A 1 275 ? 27.461 -8.019 19.318 1.00 79.19 275 LYS A N 1
ATOM 2291 C CA . LYS A 1 275 ? 28.631 -8.091 20.213 1.00 79.19 275 LYS A CA 1
ATOM 2292 C C . LYS A 1 275 ? 28.968 -9.548 20.542 1.00 79.19 275 LYS A C 1
ATOM 2294 O O . LYS A 1 275 ? 28.064 -10.301 20.895 1.00 79.19 275 LYS A O 1
ATOM 2299 N N . GLU A 1 276 ? 30.249 -9.902 20.535 1.00 78.56 276 GLU A N 1
ATOM 2300 C CA . GLU A 1 276 ? 30.746 -11.272 20.746 1.00 78.56 276 GLU A CA 1
ATOM 2301 C C . GLU A 1 276 ? 30.212 -11.932 22.034 1.00 78.56 276 GLU A C 1
ATOM 2303 O O . GLU A 1 276 ? 29.725 -13.060 22.003 1.00 78.56 276 GLU A O 1
ATOM 2308 N N . ASP A 1 277 ? 30.151 -11.201 23.151 1.00 78.69 277 ASP A N 1
ATOM 2309 C CA . ASP A 1 277 ? 29.552 -11.695 24.403 1.00 78.69 277 ASP A CA 1
ATOM 2310 C C . ASP A 1 277 ? 28.070 -12.072 24.260 1.00 78.69 277 ASP A C 1
ATOM 2312 O O . ASP A 1 277 ? 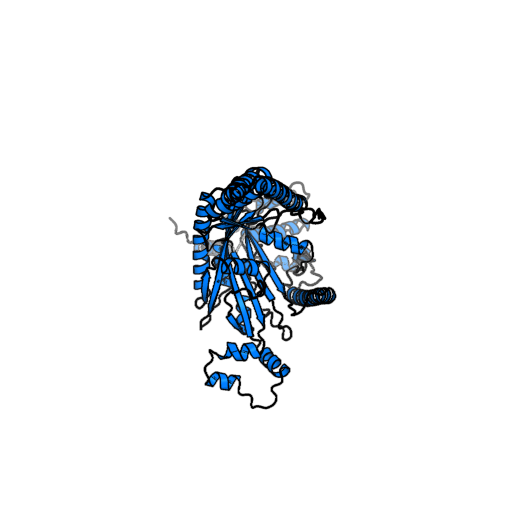27.571 -13.000 24.905 1.00 78.69 277 ASP A O 1
ATOM 2316 N N . LEU A 1 278 ? 27.336 -11.327 23.431 1.00 77.50 278 LEU A N 1
ATOM 2317 C CA . LEU A 1 278 ? 25.931 -11.587 23.148 1.00 77.50 278 LEU A CA 1
ATOM 2318 C C . LEU A 1 278 ? 25.787 -12.736 22.148 1.00 77.50 278 LEU A C 1
ATOM 2320 O O . LEU A 1 278 ? 24.880 -13.544 22.321 1.00 77.50 278 LEU A O 1
ATOM 2324 N N . ILE A 1 279 ? 26.689 -12.850 21.166 1.00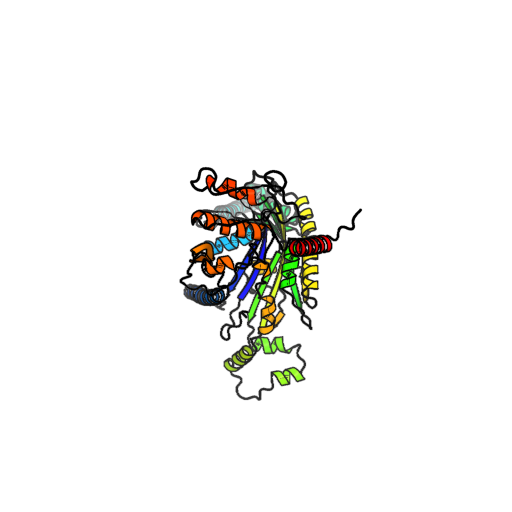 79.12 279 ILE A N 1
ATOM 2325 C CA . ILE A 1 279 ? 26.779 -14.008 20.265 1.00 79.12 279 ILE A CA 1
ATOM 2326 C C . ILE A 1 279 ? 26.961 -15.272 21.099 1.00 79.12 279 ILE A C 1
ATOM 2328 O O . ILE A 1 279 ? 26.163 -16.194 20.976 1.00 79.12 279 ILE A O 1
ATOM 2332 N N . ASN A 1 280 ? 27.915 -15.278 22.031 1.00 74.81 280 ASN A N 1
ATOM 2333 C CA . ASN A 1 280 ? 28.157 -16.410 22.920 1.00 74.81 280 ASN A CA 1
ATOM 2334 C C . ASN A 1 280 ? 26.927 -16.732 23.778 1.00 74.81 280 ASN A C 1
ATOM 2336 O O . ASN A 1 280 ? 26.567 -17.893 23.916 1.00 74.81 280 ASN A O 1
ATOM 2340 N N . LYS A 1 281 ? 26.192 -15.731 24.283 1.00 74.56 281 LYS A N 1
ATOM 2341 C CA . LYS A 1 281 ? 24.917 -15.958 24.997 1.00 74.56 281 LYS A CA 1
ATOM 2342 C C . LYS A 1 281 ? 23.796 -16.488 24.095 1.00 74.56 281 LYS A C 1
ATOM 2344 O O . LYS A 1 281 ? 22.998 -17.311 24.543 1.00 74.56 281 LYS A O 1
ATOM 2349 N N . LEU A 1 282 ? 23.704 -16.019 22.851 1.00 72.62 282 LEU A N 1
ATOM 2350 C CA . LEU A 1 282 ? 22.695 -16.444 21.874 1.00 72.62 282 LEU A CA 1
ATOM 2351 C C . LEU A 1 282 ? 22.972 -17.865 21.370 1.00 72.62 282 LEU A C 1
ATOM 2353 O O . LEU A 1 282 ? 22.041 -18.666 21.258 1.00 72.62 282 LEU A O 1
ATOM 2357 N N . LEU A 1 283 ? 24.247 -18.169 21.138 1.00 74.69 283 LEU A N 1
ATOM 2358 C CA . LEU A 1 283 ? 24.785 -19.420 20.616 1.00 74.69 283 LEU A CA 1
ATOM 2359 C C . LEU A 1 283 ? 25.384 -20.316 21.705 1.00 74.69 283 LEU A C 1
ATOM 2361 O O . LEU A 1 283 ? 26.170 -21.199 21.375 1.00 74.69 283 LEU A O 1
ATOM 2365 N N . ASN A 1 284 ? 25.015 -20.142 22.984 1.00 66.25 284 ASN A N 1
ATOM 2366 C CA . ASN A 1 284 ? 25.568 -20.870 24.148 1.00 66.25 284 ASN A CA 1
ATOM 2367 C C . ASN A 1 284 ? 25.171 -22.367 24.191 1.00 66.25 284 ASN A C 1
ATOM 2369 O O . ASN A 1 284 ? 24.910 -22.968 25.233 1.00 66.25 284 ASN A O 1
ATOM 2373 N N . ARG A 1 285 ? 25.073 -22.978 23.016 1.00 61.84 285 ARG A N 1
ATOM 2374 C CA . ARG A 1 285 ? 24.755 -24.359 22.724 1.00 61.84 285 ARG A CA 1
ATOM 2375 C C . ARG A 1 285 ? 26.074 -25.099 22.576 1.00 61.84 285 ARG A C 1
ATOM 2377 O O . ARG A 1 285 ? 26.779 -24.978 21.578 1.00 61.84 285 ARG A O 1
ATOM 2384 N N . ARG A 1 286 ? 26.416 -25.868 23.608 1.00 52.62 286 ARG A N 1
ATOM 2385 C CA . ARG A 1 286 ? 27.501 -26.850 23.544 1.00 52.62 286 ARG A CA 1
ATOM 2386 C C . ARG A 1 286 ? 27.246 -27.795 22.364 1.00 52.62 286 ARG A C 1
ATOM 2388 O O . ARG A 1 286 ? 26.124 -28.260 22.218 1.00 52.62 286 ARG A O 1
ATOM 2395 N N . LYS A 1 287 ? 28.307 -28.035 21.584 1.00 52.25 287 LYS A N 1
ATOM 2396 C CA . LYS A 1 287 ? 28.591 -28.936 20.436 1.00 52.25 287 LYS A CA 1
ATOM 2397 C C . LYS A 1 287 ? 27.791 -30.246 20.203 1.00 52.25 287 LYS A C 1
ATOM 2399 O O . LYS A 1 287 ? 28.211 -31.027 19.358 1.00 52.25 287 LYS A O 1
ATOM 2404 N N . VAL A 1 288 ? 26.681 -30.517 20.877 1.00 51.38 288 VAL A N 1
ATOM 2405 C CA . VAL A 1 288 ? 25.907 -31.754 20.730 1.00 51.38 288 VAL A CA 1
ATOM 2406 C C . VAL A 1 288 ? 24.666 -31.463 19.878 1.00 51.38 288 VAL A C 1
ATOM 2408 O O . VAL A 1 288 ? 23.811 -30.669 20.260 1.00 51.38 288 VAL A O 1
ATOM 2411 N N . ASP A 1 289 ? 24.652 -32.081 18.696 1.00 55.78 289 ASP A N 1
ATOM 2412 C CA . ASP A 1 289 ? 23.601 -32.137 17.670 1.00 55.78 289 ASP A CA 1
ATOM 2413 C C . ASP A 1 289 ? 23.273 -30.846 16.899 1.00 55.78 289 ASP A C 1
ATOM 2415 O O . ASP A 1 289 ? 22.201 -30.248 17.010 1.00 55.78 289 ASP A O 1
ATOM 2419 N N . ARG A 1 290 ? 24.189 -30.476 15.990 1.00 59.53 290 ARG A N 1
ATOM 2420 C CA . ARG A 1 290 ? 23.918 -29.596 14.835 1.00 59.53 290 ARG A CA 1
ATOM 2421 C C . ARG A 1 290 ? 23.046 -30.323 13.797 1.00 59.53 290 ARG A C 1
ATOM 2423 O O . ARG A 1 290 ? 23.521 -30.678 12.725 1.00 59.53 290 ARG A O 1
ATOM 2430 N N . ASN A 1 291 ? 21.783 -30.584 14.120 1.00 71.50 291 ASN A N 1
ATOM 2431 C CA . ASN A 1 291 ? 20.798 -31.004 13.123 1.00 71.50 291 ASN A CA 1
ATOM 2432 C C . ASN A 1 291 ? 20.096 -29.756 12.559 1.00 71.50 291 ASN A C 1
ATOM 2434 O O . ASN A 1 291 ? 19.573 -28.948 13.330 1.00 71.50 291 ASN A O 1
ATOM 2438 N N . GLU A 1 292 ? 20.058 -29.615 11.232 1.00 70.50 292 GLU A N 1
ATOM 2439 C CA . GLU A 1 292 ? 19.382 -28.527 10.507 1.00 70.50 292 GLU A CA 1
ATOM 2440 C C . GLU A 1 292 ? 17.944 -28.320 11.018 1.00 70.50 292 GLU A C 1
ATOM 2442 O O . GLU A 1 292 ? 17.544 -27.208 11.364 1.00 70.50 292 GLU A O 1
ATOM 2447 N N . ALA A 1 293 ? 17.201 -29.410 11.239 1.00 72.56 293 ALA A N 1
ATOM 2448 C CA . ALA A 1 293 ? 15.835 -29.351 11.761 1.00 72.56 293 ALA A CA 1
ATOM 2449 C C . ALA A 1 293 ? 15.746 -28.714 13.165 1.00 72.56 293 ALA A C 1
ATOM 2451 O O . ALA A 1 293 ? 14.788 -28.002 13.485 1.00 72.56 293 ALA A O 1
ATOM 2452 N N . PHE A 1 294 ? 16.742 -28.943 14.022 1.00 73.38 294 PHE A N 1
ATOM 2453 C CA . PHE A 1 294 ? 16.789 -28.374 15.370 1.00 73.38 294 PHE A CA 1
ATOM 2454 C C . PHE A 1 294 ? 17.168 -26.887 15.357 1.00 73.38 294 PHE A C 1
ATOM 2456 O O . PHE A 1 294 ? 16.628 -26.100 16.145 1.00 73.38 294 PHE A O 1
ATOM 2463 N N . ASN A 1 295 ? 18.061 -26.494 14.450 1.00 76.12 295 ASN A N 1
ATOM 2464 C CA . ASN A 1 295 ? 18.454 -25.106 14.216 1.00 76.12 295 ASN A CA 1
ATOM 2465 C C . ASN A 1 295 ? 17.273 -24.272 13.706 1.00 76.12 295 ASN A C 1
ATOM 2467 O O . ASN A 1 295 ? 16.928 -23.245 14.300 1.00 76.12 295 ASN A O 1
ATOM 2471 N N . GLU A 1 296 ? 16.556 -24.790 12.711 1.00 74.62 296 GLU A N 1
ATOM 2472 C CA . GLU A 1 296 ? 15.330 -24.185 12.187 1.00 74.62 296 GLU A CA 1
ATOM 2473 C C . GLU A 1 296 ? 14.241 -24.070 13.268 1.00 74.62 296 GLU A C 1
ATOM 2475 O O . GLU A 1 296 ? 13.570 -23.039 13.399 1.00 74.62 296 GLU A O 1
ATOM 2480 N N . THR A 1 297 ? 14.110 -25.092 14.121 1.00 74.56 297 THR A N 1
ATOM 2481 C CA . THR A 1 297 ? 13.186 -25.072 15.267 1.00 74.56 297 THR A CA 1
ATOM 2482 C C . THR A 1 297 ? 13.576 -24.007 16.295 1.00 74.56 297 THR A C 1
ATOM 2484 O O . THR A 1 297 ? 12.709 -23.342 16.867 1.00 74.56 297 THR A O 1
ATOM 2487 N N . TRP A 1 298 ? 14.870 -23.813 16.555 1.00 76.69 298 TRP A N 1
ATOM 2488 C CA . TRP A 1 298 ? 15.340 -22.774 17.471 1.00 76.69 298 TRP A CA 1
ATOM 2489 C C . TRP A 1 298 ? 15.052 -21.370 16.956 1.00 76.69 298 TRP A C 1
ATOM 2491 O O . TRP A 1 298 ? 14.535 -20.548 17.718 1.00 76.69 298 TRP A O 1
ATOM 2501 N N . LEU A 1 299 ? 15.318 -21.114 15.673 1.00 75.12 299 LEU A N 1
ATOM 2502 C CA . LEU A 1 299 ? 14.986 -19.840 15.042 1.00 75.12 299 LEU A CA 1
ATOM 2503 C C . LEU A 1 299 ? 13.468 -19.599 15.107 1.00 75.12 299 LEU A C 1
ATOM 2505 O O . LEU A 1 299 ? 13.013 -18.519 15.494 1.00 75.12 299 LEU A O 1
ATOM 2509 N N . GLY A 1 300 ? 12.674 -20.646 14.858 1.00 70.56 300 GLY A N 1
ATOM 2510 C CA . GLY A 1 300 ? 11.217 -20.636 15.006 1.00 70.56 300 GLY A CA 1
ATOM 2511 C C . GLY A 1 300 ? 10.732 -20.274 16.418 1.00 70.56 300 GLY A C 1
ATOM 2512 O O . GLY A 1 300 ? 9.829 -19.446 16.561 1.00 70.56 300 GLY A O 1
ATOM 2513 N N . LYS A 1 301 ? 11.368 -20.799 17.479 1.00 71.81 301 LYS A N 1
ATOM 2514 C CA . LYS A 1 301 ? 11.048 -20.454 18.885 1.00 71.81 301 LYS A CA 1
ATOM 2515 C C . LYS A 1 301 ? 11.224 -18.963 19.194 1.00 71.81 301 LYS A C 1
ATOM 2517 O O . LYS A 1 301 ? 10.617 -18.465 20.138 1.00 71.81 301 LYS A O 1
ATOM 2522 N N . ARG A 1 302 ? 12.017 -18.239 18.400 1.00 69.31 302 ARG A N 1
ATOM 2523 C CA . ARG A 1 302 ? 12.261 -16.795 18.541 1.00 69.31 302 ARG A CA 1
ATOM 2524 C C . ARG A 1 302 ? 11.363 -15.937 17.652 1.00 69.31 302 ARG A C 1
ATOM 2526 O O . ARG A 1 302 ? 11.704 -14.787 17.392 1.00 69.31 302 ARG A O 1
ATOM 2533 N N . PHE A 1 303 ? 10.221 -16.471 17.214 1.00 69.50 303 PHE A N 1
ATOM 2534 C CA . PHE A 1 303 ? 9.324 -15.846 16.230 1.00 69.50 303 PHE A CA 1
ATOM 2535 C C . PHE A 1 303 ? 9.960 -15.659 14.839 1.00 69.50 303 PHE A C 1
ATOM 2537 O O . PHE A 1 303 ? 9.410 -14.940 14.000 1.00 69.50 303 PHE A O 1
ATOM 2544 N N . GLY A 1 304 ? 11.087 -16.333 14.584 1.00 75.75 304 GLY A N 1
ATOM 2545 C CA . GLY A 1 304 ? 11.851 -16.226 13.348 1.00 75.75 304 GLY A CA 1
ATOM 2546 C C . GLY A 1 304 ? 12.503 -14.859 13.136 1.00 75.75 304 GLY A C 1
ATOM 2547 O O . GLY A 1 304 ? 12.139 -13.849 13.751 1.00 75.75 304 GLY A O 1
ATOM 2548 N N . MET A 1 305 ? 13.457 -14.840 12.214 1.00 81.69 305 MET A N 1
ATOM 2549 C CA . MET A 1 305 ? 14.029 -13.628 11.638 1.00 81.69 305 MET A CA 1
ATOM 2550 C C . MET A 1 305 ? 13.548 -13.493 10.193 1.00 81.69 305 MET A C 1
ATOM 2552 O O . MET A 1 305 ? 13.304 -14.492 9.511 1.00 81.69 305 MET A O 1
ATOM 2556 N N . TRP A 1 306 ? 13.352 -12.253 9.755 1.00 86.94 306 TRP A N 1
ATOM 2557 C CA . TRP A 1 306 ? 12.736 -11.948 8.471 1.00 86.94 306 TRP A CA 1
ATOM 2558 C C . TRP A 1 306 ? 13.515 -10.872 7.732 1.00 86.94 306 TRP A C 1
ATOM 2560 O O . TRP A 1 306 ? 13.728 -9.781 8.265 1.00 86.94 306 TRP A O 1
ATOM 2570 N N . ASN A 1 307 ? 13.827 -11.144 6.471 1.00 88.94 307 ASN A N 1
ATOM 2571 C CA . ASN A 1 307 ? 14.247 -10.139 5.511 1.00 88.94 307 ASN A CA 1
ATOM 2572 C C . ASN A 1 307 ? 13.019 -9.361 5.051 1.00 88.94 307 ASN A C 1
ATOM 2574 O O . ASN A 1 307 ? 12.137 -9.893 4.373 1.00 88.94 307 ASN A O 1
ATOM 2578 N N . SER A 1 308 ? 12.962 -8.097 5.455 1.00 89.62 308 SER A N 1
ATOM 2579 C CA . SER A 1 308 ? 11.818 -7.218 5.243 1.00 89.62 308 SER A CA 1
ATOM 2580 C C . SER A 1 308 ? 12.207 -6.090 4.293 1.00 89.62 308 SER A C 1
ATOM 2582 O O . SER A 1 308 ? 13.109 -5.305 4.582 1.00 89.62 308 SER A O 1
ATOM 2584 N N . ILE A 1 309 ? 11.528 -5.999 3.151 1.00 92.38 309 ILE A N 1
ATOM 2585 C CA . ILE A 1 309 ? 11.688 -4.906 2.185 1.00 92.38 309 ILE A CA 1
ATOM 2586 C C . ILE A 1 309 ? 10.487 -3.981 2.329 1.00 92.38 309 ILE A C 1
ATOM 2588 O O . ILE A 1 309 ? 9.356 -4.387 2.055 1.00 92.38 309 ILE A O 1
ATOM 2592 N N . LEU A 1 310 ? 10.739 -2.729 2.712 1.00 93.25 310 LEU A N 1
ATOM 2593 C CA . LEU A 1 310 ? 9.725 -1.680 2.766 1.00 93.25 310 LEU A CA 1
ATOM 2594 C C . LEU A 1 310 ? 9.939 -0.681 1.626 1.00 93.25 310 LEU A C 1
ATOM 2596 O O . LEU A 1 310 ? 11.026 -0.119 1.460 1.00 93.25 310 LEU A O 1
ATOM 2600 N N . SER A 1 311 ? 8.882 -0.430 0.859 1.00 93.50 311 SER A N 1
ATOM 2601 C CA . SER A 1 311 ? 8.837 0.653 -0.120 1.00 93.50 311 SER A CA 1
ATOM 2602 C C . SER A 1 311 ? 7.590 1.507 0.064 1.00 93.50 311 SER A C 1
ATOM 2604 O O . SER A 1 311 ? 6.491 0.989 0.275 1.00 93.50 311 SER A O 1
ATOM 2606 N N . LEU A 1 312 ? 7.770 2.816 -0.047 1.00 93.69 312 LEU A N 1
ATOM 2607 C CA . LEU A 1 312 ? 6.696 3.791 -0.092 1.00 93.69 312 LEU A CA 1
ATOM 2608 C C . LEU A 1 312 ? 6.659 4.420 -1.476 1.00 93.69 312 LEU A C 1
ATOM 2610 O O . LEU A 1 312 ? 7.692 4.621 -2.104 1.00 93.69 312 LEU A O 1
ATOM 2614 N N . SER A 1 313 ? 5.482 4.771 -1.959 1.00 91.88 313 SER A N 1
ATOM 2615 C CA . SER A 1 313 ? 5.333 5.449 -3.239 1.00 91.88 313 SER A CA 1
ATOM 2616 C C . SER A 1 313 ? 4.350 6.595 -3.132 1.00 91.88 313 SER A C 1
ATOM 2618 O O . SER A 1 313 ? 3.349 6.490 -2.428 1.00 91.88 313 SER A O 1
ATOM 2620 N N . VAL A 1 314 ? 4.630 7.676 -3.852 1.00 91.69 314 VAL A N 1
ATOM 2621 C CA . VAL A 1 314 ? 3.696 8.785 -4.065 1.00 91.69 314 VAL A CA 1
ATOM 2622 C C . VAL A 1 314 ? 3.334 8.849 -5.529 1.00 91.69 314 VAL A C 1
ATOM 2624 O O . VAL A 1 314 ? 4.153 8.546 -6.401 1.00 91.69 314 VAL A O 1
ATOM 2627 N N . HIS A 1 315 ? 2.099 9.250 -5.795 1.00 87.50 315 HIS A N 1
ATOM 2628 C CA . HIS A 1 315 ? 1.634 9.428 -7.155 1.00 87.50 315 HIS A CA 1
ATOM 2629 C C . HIS A 1 315 ? 0.914 10.750 -7.348 1.00 87.50 315 HIS A C 1
ATOM 2631 O O . HIS A 1 315 ? 0.232 11.260 -6.458 1.00 87.50 315 HIS A O 1
ATOM 2637 N N . SER A 1 316 ? 1.043 11.259 -8.565 1.00 86.31 316 SER A N 1
ATOM 2638 C CA . SER A 1 316 ? 0.219 12.338 -9.073 1.00 86.31 316 SER A CA 1
ATOM 2639 C C . SER A 1 316 ? -0.239 12.030 -10.485 1.00 86.31 316 SER A C 1
ATOM 2641 O O . SER A 1 316 ? 0.330 11.163 -11.150 1.00 86.31 316 SER A O 1
ATOM 2643 N N . TYR A 1 317 ? -1.300 12.690 -10.919 1.00 83.38 317 TYR A N 1
ATOM 2644 C CA . TYR A 1 317 ? -1.937 12.413 -12.192 1.00 83.38 317 TYR A CA 1
ATOM 2645 C C . TYR A 1 317 ? -2.530 13.677 -12.795 1.00 83.38 317 TYR A C 1
ATOM 2647 O O . TYR A 1 317 ? -2.903 14.604 -12.080 1.00 83.38 317 TYR A O 1
ATOM 2655 N N . ARG A 1 318 ? -2.646 13.677 -14.120 1.00 80.19 318 ARG A N 1
ATOM 2656 C CA . ARG A 1 318 ? -3.343 14.696 -14.897 1.00 80.19 318 ARG A CA 1
ATOM 2657 C C . ARG A 1 318 ? -4.045 14.052 -16.079 1.00 80.19 318 ARG A C 1
ATOM 2659 O O . ARG A 1 318 ? -3.475 13.184 -16.742 1.00 80.19 318 ARG A O 1
ATOM 2666 N N . PHE A 1 319 ? -5.268 14.493 -16.339 1.00 79.00 319 PHE A N 1
ATOM 2667 C CA . PHE A 1 319 ? -5.947 14.193 -17.593 1.00 79.00 319 PHE A CA 1
ATOM 2668 C C . PHE A 1 319 ? -5.348 15.062 -18.696 1.00 79.00 319 PHE A C 1
ATOM 2670 O O . PHE A 1 319 ? -5.059 16.237 -18.466 1.00 79.00 319 PHE A O 1
ATOM 2677 N N . ILE A 1 320 ? -5.089 14.460 -19.851 1.00 77.44 320 ILE A N 1
ATOM 2678 C CA . ILE A 1 320 ? -4.388 15.093 -20.963 1.00 77.44 320 ILE A CA 1
ATOM 2679 C C . ILE A 1 320 ? -5.120 14.791 -22.267 1.00 77.44 320 ILE A C 1
ATOM 2681 O O . ILE A 1 320 ? -5.523 13.658 -22.491 1.00 77.44 320 ILE A O 1
ATOM 2685 N N . ASP A 1 321 ? -5.237 15.784 -23.143 1.00 74.19 321 ASP A N 1
ATOM 2686 C CA . ASP A 1 321 ? -5.716 15.560 -24.515 1.00 74.19 321 ASP A CA 1
ATOM 2687 C C . ASP A 1 321 ? -4.536 15.251 -25.452 1.00 74.19 321 ASP A C 1
ATOM 2689 O O . ASP A 1 321 ? -4.638 14.485 -26.408 1.00 74.19 321 ASP A O 1
ATOM 2693 N N . THR A 1 322 ? -3.370 15.844 -25.164 1.00 76.31 322 THR A N 1
ATOM 2694 C CA . THR A 1 322 ? -2.120 15.614 -25.896 1.00 76.31 322 THR A CA 1
ATOM 2695 C C . THR A 1 322 ? -0.924 15.552 -24.947 1.00 76.31 322 THR A C 1
ATOM 2697 O O . THR A 1 322 ? -0.864 16.233 -23.924 1.00 76.31 322 THR A O 1
ATOM 2700 N N . LEU A 1 323 ? 0.065 14.721 -25.287 1.00 78.56 323 LEU A N 1
ATOM 2701 C CA . LEU A 1 323 ? 1.319 14.616 -24.538 1.00 78.56 323 LEU A CA 1
ATOM 2702 C C . LEU A 1 323 ? 2.208 15.835 -24.818 1.00 78.56 323 LEU A C 1
ATOM 2704 O O . LEU A 1 323 ? 2.903 15.879 -25.832 1.00 78.56 323 LEU A O 1
ATOM 2708 N N . GLN A 1 324 ? 2.226 16.790 -23.892 1.00 80.94 324 GLN A N 1
ATOM 2709 C CA . GLN A 1 324 ? 3.101 17.962 -23.940 1.00 80.94 324 GLN A CA 1
ATOM 2710 C C . GLN A 1 324 ? 4.201 17.881 -22.880 1.00 80.94 324 GLN A C 1
ATOM 2712 O O . GLN A 1 324 ? 3.992 17.357 -21.787 1.00 80.94 324 GLN A O 1
ATOM 2717 N N . LYS A 1 325 ? 5.383 18.429 -23.185 1.00 81.69 325 LYS A N 1
ATOM 2718 C CA . LYS A 1 325 ? 6.549 18.369 -22.290 1.00 81.69 325 LYS A CA 1
ATOM 2719 C C . LYS A 1 325 ? 6.310 19.095 -20.955 1.00 81.69 325 LYS A C 1
ATOM 2721 O O . LYS A 1 325 ? 6.720 18.580 -19.920 1.00 81.69 325 LYS A O 1
ATOM 2726 N N . ASN A 1 326 ? 5.611 20.233 -20.969 1.00 85.31 326 ASN A N 1
ATOM 2727 C CA . ASN A 1 326 ? 5.322 21.042 -19.774 1.00 85.31 326 ASN A CA 1
ATOM 2728 C C . ASN A 1 326 ? 4.555 20.251 -18.703 1.00 85.31 326 ASN A C 1
ATOM 2730 O O . ASN A 1 326 ? 4.880 20.336 -17.524 1.00 85.31 326 ASN A O 1
ATOM 2734 N N . LEU A 1 327 ? 3.647 19.366 -19.124 1.00 85.56 327 LEU A N 1
ATOM 2735 C CA . LEU A 1 327 ? 2.865 18.5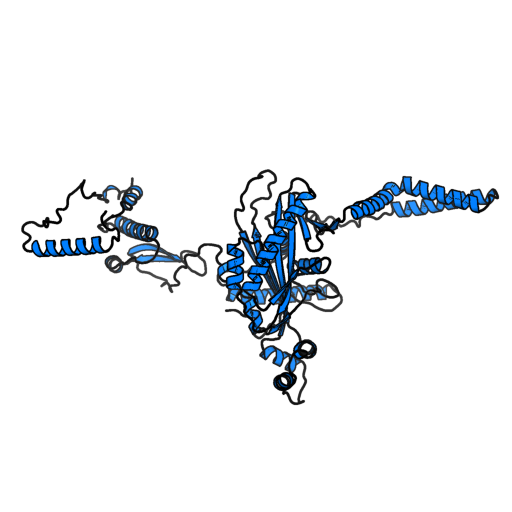15 -18.224 1.00 85.56 327 LEU A CA 1
ATOM 2736 C C . LEU A 1 327 ? 3.741 17.565 -17.392 1.00 85.56 327 LEU A C 1
ATOM 2738 O O . LEU A 1 327 ? 3.376 17.222 -16.270 1.00 85.56 327 LEU A O 1
ATOM 2742 N N . PHE A 1 328 ? 4.903 17.151 -17.912 1.00 88.81 328 PHE A N 1
ATOM 2743 C CA . PHE A 1 328 ? 5.861 16.340 -17.155 1.00 88.81 328 PHE A CA 1
ATOM 2744 C C . PHE A 1 328 ? 6.577 17.153 -16.072 1.00 88.81 328 PHE A C 1
ATOM 2746 O O . PHE A 1 328 ? 6.803 16.613 -14.993 1.00 88.81 328 PHE A O 1
ATOM 2753 N N . TYR A 1 329 ? 6.917 18.420 -16.340 1.00 89.94 329 TYR A N 1
ATOM 2754 C CA . TYR A 1 329 ? 7.526 19.311 -15.343 1.00 89.94 329 TYR A CA 1
ATOM 2755 C C . TYR A 1 329 ? 6.545 19.606 -14.211 1.00 89.94 329 TYR A C 1
ATOM 2757 O O . TYR A 1 329 ? 6.879 19.421 -13.046 1.00 89.94 329 TYR A O 1
ATOM 2765 N N . GLU A 1 330 ? 5.310 19.966 -14.553 1.00 90.25 330 GLU A N 1
ATOM 2766 C CA . GLU A 1 330 ? 4.275 20.268 -13.565 1.00 90.25 330 GLU A CA 1
ATOM 2767 C C . GLU A 1 330 ? 3.942 19.054 -12.681 1.00 90.25 330 GLU A C 1
ATOM 2769 O O . GLU A 1 330 ? 3.768 19.183 -11.469 1.00 90.25 330 GLU A O 1
ATOM 2774 N N . LEU A 1 331 ? 3.882 17.850 -13.267 1.00 90.12 331 LEU A N 1
ATOM 2775 C CA . LEU A 1 331 ? 3.717 16.613 -12.497 1.00 90.12 331 LEU A CA 1
ATOM 2776 C C . LEU A 1 331 ? 4.926 16.306 -11.613 1.00 90.12 331 LEU A C 1
ATOM 2778 O O . LEU A 1 331 ? 4.750 15.785 -10.512 1.00 90.12 331 LEU A O 1
ATOM 2782 N N . GLU A 1 332 ? 6.142 16.583 -12.083 1.00 93.69 332 GLU A N 1
ATOM 2783 C CA . GLU A 1 332 ? 7.357 16.373 -11.298 1.00 93.69 332 GLU A CA 1
ATOM 2784 C C . GLU A 1 332 ? 7.399 17.290 -10.073 1.00 93.69 332 GLU A C 1
ATOM 2786 O O . GLU A 1 332 ? 7.692 16.813 -8.977 1.00 93.69 332 GLU A O 1
ATOM 2791 N N . GLU A 1 333 ? 7.060 18.571 -10.224 1.00 94.06 333 GLU A N 1
ATOM 2792 C CA . GLU A 1 333 ? 6.995 19.524 -9.109 1.00 94.06 333 GLU A CA 1
ATOM 2793 C C . GLU A 1 333 ? 5.976 19.090 -8.050 1.00 94.06 333 GLU A C 1
ATOM 2795 O O . GLU A 1 333 ? 6.290 19.032 -6.857 1.00 94.06 333 GLU A O 1
ATOM 2800 N N . GLU A 1 334 ? 4.779 18.684 -8.477 1.00 91.69 334 GLU A N 1
ATOM 2801 C CA . GLU A 1 334 ? 3.751 18.188 -7.562 1.00 91.69 334 GLU A CA 1
ATOM 2802 C C . GLU A 1 334 ? 4.202 16.907 -6.838 1.00 91.69 334 GLU A C 1
ATOM 2804 O O . GLU A 1 334 ? 3.975 16.731 -5.637 1.00 91.69 334 GLU A O 1
ATOM 2809 N N . LEU A 1 335 ? 4.881 16.003 -7.550 1.00 92.31 335 LEU A N 1
ATOM 2810 C CA . LEU A 1 335 ? 5.444 14.789 -6.962 1.00 92.31 335 LEU A CA 1
ATOM 2811 C C . LEU A 1 335 ? 6.553 15.083 -5.958 1.00 92.31 335 LEU A C 1
ATOM 2813 O O . LEU A 1 335 ? 6.645 14.376 -4.954 1.00 92.31 335 LEU A O 1
ATOM 2817 N N . LEU A 1 336 ? 7.393 16.088 -6.208 1.00 94.50 336 LEU A N 1
ATOM 2818 C CA . LEU A 1 336 ? 8.436 16.504 -5.274 1.00 94.50 336 LEU A CA 1
ATOM 2819 C C . LEU A 1 336 ? 7.823 17.006 -3.965 1.00 94.50 336 LEU A C 1
ATOM 2821 O O . LEU A 1 336 ? 8.226 16.529 -2.904 1.00 94.50 336 LEU A O 1
ATOM 2825 N N . ALA A 1 337 ? 6.798 17.859 -4.035 1.00 93.31 337 ALA A N 1
ATOM 2826 C CA . ALA A 1 337 ? 6.082 18.341 -2.855 1.00 93.31 337 ALA A CA 1
ATOM 2827 C C . ALA A 1 337 ? 5.432 17.189 -2.062 1.00 93.31 337 ALA A C 1
ATOM 2829 O O . ALA A 1 337 ? 5.636 17.062 -0.852 1.00 93.31 337 ALA A O 1
ATOM 2830 N N . LYS A 1 338 ? 4.716 16.283 -2.746 1.00 92.56 338 LYS A N 1
ATOM 2831 C CA . LYS A 1 338 ? 4.094 15.104 -2.110 1.00 92.56 338 LYS A CA 1
ATOM 2832 C C . LYS A 1 338 ? 5.127 14.163 -1.489 1.00 92.56 338 LYS A C 1
ATOM 2834 O O . LYS A 1 338 ? 4.888 13.613 -0.416 1.00 92.56 338 LYS A O 1
ATOM 2839 N N . LYS A 1 339 ? 6.273 13.969 -2.148 1.00 94.81 339 LYS A N 1
ATOM 2840 C CA . LYS A 1 339 ? 7.378 13.133 -1.656 1.00 94.81 339 LYS A CA 1
ATOM 2841 C C . LYS A 1 339 ? 7.983 13.712 -0.378 1.00 94.81 339 LYS A C 1
ATOM 2843 O O . LYS A 1 339 ? 8.195 12.950 0.560 1.00 94.81 339 LYS A O 1
ATOM 2848 N N . GLU A 1 340 ? 8.258 15.016 -0.328 1.00 94.25 340 GLU A N 1
ATOM 2849 C CA . GLU A 1 340 ? 8.793 15.644 0.889 1.00 94.25 340 GLU A CA 1
ATOM 2850 C C . GLU A 1 340 ? 7.783 15.594 2.038 1.00 94.25 340 GLU A C 1
ATOM 2852 O O . GLU A 1 340 ? 8.159 15.257 3.157 1.00 94.25 340 GLU A O 1
ATOM 2857 N N . SER A 1 341 ? 6.493 15.803 1.756 1.00 92.69 341 SER A N 1
ATOM 2858 C CA . SER A 1 341 ? 5.439 15.639 2.761 1.00 92.69 341 SER A CA 1
ATOM 2859 C C . SER A 1 341 ? 5.382 14.204 3.303 1.00 92.69 341 SER A C 1
ATOM 2861 O O . SER A 1 341 ? 5.482 14.009 4.512 1.00 92.69 341 SER A O 1
ATOM 2863 N N . LEU A 1 342 ? 5.353 13.187 2.428 1.00 93.88 342 LEU A N 1
ATOM 2864 C CA . LEU A 1 342 ? 5.402 11.775 2.831 1.00 93.88 342 LEU A CA 1
ATOM 2865 C C . LEU A 1 342 ? 6.649 11.464 3.670 1.00 93.88 342 LEU A C 1
ATOM 2867 O O . LEU A 1 342 ? 6.554 10.766 4.677 1.00 93.88 342 LEU A O 1
ATOM 2871 N N . ARG A 1 343 ? 7.820 11.951 3.247 1.00 93.50 343 ARG A N 1
ATOM 2872 C CA . ARG A 1 343 ? 9.091 11.712 3.939 1.00 93.50 343 ARG A CA 1
ATOM 2873 C C . ARG A 1 343 ? 9.110 12.375 5.314 1.00 93.50 343 ARG A C 1
ATOM 2875 O O . ARG A 1 343 ? 9.539 11.737 6.268 1.00 93.50 343 ARG A O 1
ATOM 2882 N N . GLY A 1 344 ? 8.622 13.610 5.423 1.00 91.81 344 GLY A N 1
ATOM 2883 C CA . GLY A 1 344 ? 8.481 14.316 6.695 1.00 91.81 344 GLY A CA 1
ATOM 2884 C C . GLY A 1 344 ? 7.538 13.581 7.645 1.00 91.81 344 GLY A C 1
ATOM 2885 O O . GLY A 1 344 ? 7.911 13.288 8.778 1.00 91.81 344 GLY A O 1
ATOM 2886 N N . THR A 1 345 ? 6.357 13.182 7.165 1.00 92.12 345 THR A N 1
ATOM 2887 C CA . THR A 1 345 ? 5.403 12.381 7.947 1.00 92.12 345 THR A CA 1
ATOM 2888 C C . THR A 1 345 ? 5.991 11.034 8.362 1.00 92.12 345 THR A C 1
ATOM 2890 O O . THR A 1 345 ? 5.769 10.595 9.488 1.00 92.12 345 THR A O 1
ATOM 2893 N N . PHE A 1 346 ? 6.759 10.377 7.491 1.00 92.50 346 PHE A N 1
ATOM 2894 C CA . PHE A 1 346 ? 7.439 9.133 7.838 1.00 92.50 346 PHE A CA 1
ATOM 2895 C C . PHE A 1 346 ? 8.460 9.354 8.955 1.00 92.50 346 PHE A C 1
ATOM 2897 O O . PHE A 1 346 ? 8.390 8.678 9.971 1.00 92.50 346 PHE A O 1
ATOM 2904 N N . HIS A 1 347 ? 9.343 10.342 8.823 1.00 91.31 347 HIS A N 1
ATOM 2905 C CA . HIS A 1 347 ? 10.371 10.632 9.826 1.00 91.31 347 HIS A CA 1
ATOM 2906 C C . HIS A 1 347 ? 9.806 10.990 11.202 1.00 91.31 347 HIS A C 1
ATOM 2908 O O . HIS A 1 347 ? 10.351 10.559 12.213 1.00 91.31 347 HIS A O 1
ATOM 2914 N N . LEU A 1 348 ? 8.678 11.703 11.261 1.00 89.94 348 LEU A N 1
ATOM 2915 C CA . LEU A 1 348 ? 8.004 12.012 12.528 1.00 89.94 348 LEU A CA 1
ATOM 2916 C C . LEU A 1 348 ? 7.476 10.757 13.244 1.00 89.94 348 LEU A C 1
ATOM 2918 O O . LEU A 1 348 ? 7.511 10.685 14.468 1.00 89.94 348 LEU A O 1
ATOM 2922 N N . ASN A 1 349 ? 7.014 9.759 12.487 1.00 89.88 349 ASN A N 1
ATOM 2923 C CA . ASN A 1 349 ? 6.387 8.543 13.025 1.00 89.88 349 ASN A CA 1
ATOM 2924 C C . ASN A 1 349 ? 7.343 7.338 13.119 1.00 89.88 349 ASN A C 1
ATOM 2926 O O . ASN A 1 349 ? 7.035 6.346 13.785 1.00 89.88 349 ASN A O 1
ATOM 2930 N N . PHE A 1 350 ? 8.491 7.424 12.444 1.00 88.81 350 PHE A N 1
ATOM 2931 C CA . PHE A 1 350 ? 9.535 6.407 12.334 1.00 88.81 350 PHE A CA 1
ATOM 2932 C C . PHE A 1 350 ? 10.918 7.064 12.480 1.00 88.81 350 PHE A C 1
ATOM 2934 O O . PHE A 1 350 ? 11.770 6.961 11.602 1.00 88.81 350 PHE A O 1
ATOM 2941 N N . ASN A 1 351 ? 11.142 7.749 13.602 1.00 84.06 351 ASN A N 1
ATOM 2942 C CA . ASN A 1 351 ? 12.320 8.595 13.867 1.00 84.06 351 ASN A CA 1
ATOM 2943 C C . ASN A 1 351 ? 13.699 7.918 13.716 1.00 84.06 351 ASN A C 1
ATOM 2945 O O . ASN A 1 351 ? 14.721 8.591 13.640 1.00 84.06 351 ASN A O 1
ATOM 2949 N N . SER A 1 352 ? 13.731 6.591 13.700 1.00 86.75 352 SER A N 1
ATOM 2950 C CA . SER A 1 352 ? 14.930 5.755 13.651 1.00 86.75 352 SER A CA 1
ATOM 2951 C C . SER A 1 352 ? 15.133 5.121 12.275 1.00 86.75 352 SER A C 1
ATOM 2953 O O . SER A 1 352 ? 15.934 4.200 12.134 1.00 86.75 352 SER A O 1
ATOM 2955 N N . MET A 1 353 ? 14.398 5.560 11.253 1.00 90.19 353 MET A N 1
ATOM 2956 C CA . MET A 1 353 ? 14.393 4.939 9.933 1.00 90.19 353 MET A CA 1
ATOM 2957 C C . MET A 1 353 ? 14.628 5.939 8.819 1.00 90.19 353 MET A C 1
ATOM 2959 O O . MET A 1 353 ? 13.997 6.987 8.760 1.00 90.19 353 MET A O 1
ATOM 2963 N N . ASP A 1 354 ? 15.463 5.544 7.863 1.00 90.75 354 ASP A N 1
ATOM 2964 C CA . ASP A 1 354 ? 15.806 6.389 6.727 1.00 90.75 354 ASP A CA 1
ATOM 2965 C C . ASP A 1 354 ? 15.284 5.835 5.411 1.00 90.75 354 ASP A C 1
ATOM 2967 O O . ASP A 1 354 ? 15.555 4.696 5.028 1.00 90.75 354 ASP A O 1
ATOM 2971 N N . LEU A 1 355 ? 14.593 6.690 4.663 1.00 93.38 355 LEU A N 1
ATOM 2972 C CA . LEU A 1 355 ? 14.130 6.403 3.312 1.00 93.38 355 LEU A CA 1
ATOM 2973 C C . LEU A 1 355 ? 15.122 6.915 2.264 1.00 93.38 355 LEU A C 1
ATOM 2975 O O . LEU A 1 355 ? 15.634 8.031 2.352 1.00 93.38 355 LEU A O 1
ATOM 2979 N N . THR A 1 356 ? 15.316 6.124 1.212 1.00 94.44 356 THR A N 1
ATOM 2980 C CA . THR A 1 356 ? 16.080 6.498 0.015 1.00 94.44 356 THR A CA 1
ATOM 2981 C C . THR A 1 356 ? 15.193 6.527 -1.214 1.00 94.44 356 THR A C 1
ATOM 2983 O O . THR A 1 356 ? 14.428 5.600 -1.463 1.00 94.44 356 THR A O 1
ATOM 2986 N N . GLU A 1 357 ? 15.289 7.594 -2.002 1.00 95.25 357 GLU A N 1
ATOM 2987 C CA . GLU A 1 357 ? 14.578 7.700 -3.278 1.00 95.25 357 GLU A CA 1
ATOM 2988 C C . GLU A 1 357 ? 15.245 6.804 -4.323 1.00 95.25 357 GLU A C 1
ATOM 2990 O O . GLU A 1 357 ? 16.456 6.874 -4.552 1.00 95.25 357 GLU A O 1
ATOM 2995 N N . LEU A 1 358 ? 14.446 5.958 -4.967 1.00 93.50 358 LEU A N 1
ATOM 2996 C CA . LEU A 1 358 ? 14.925 5.052 -5.998 1.00 93.50 358 LEU A CA 1
ATOM 2997 C C . LEU A 1 358 ? 15.159 5.801 -7.313 1.00 93.50 358 LEU A C 1
ATOM 2999 O O . LEU A 1 358 ? 14.447 6.742 -7.660 1.00 93.50 358 LEU A O 1
ATOM 3003 N N . SER A 1 359 ? 16.152 5.360 -8.083 1.00 91.31 359 SER A N 1
ATOM 3004 C CA . SER A 1 359 ? 16.511 5.988 -9.354 1.00 91.31 359 SER A CA 1
ATOM 3005 C C . SER A 1 359 ? 16.824 4.950 -10.424 1.00 91.31 359 SER A C 1
ATOM 3007 O O . SER A 1 359 ? 17.301 3.852 -10.140 1.00 91.31 359 SER A O 1
ATOM 3009 N N . SER A 1 360 ? 16.559 5.289 -11.683 1.00 84.56 360 SER A N 1
ATOM 3010 C CA . SER A 1 360 ? 16.933 4.478 -12.845 1.00 84.56 360 SER A CA 1
ATOM 3011 C C . SER A 1 360 ? 16.523 2.999 -12.713 1.00 84.56 360 SER A C 1
ATOM 3013 O O . SER A 1 360 ? 15.338 2.671 -12.741 1.00 84.56 360 SER A O 1
ATOM 3015 N N . ASN A 1 361 ? 17.489 2.087 -12.576 1.00 84.25 361 ASN A N 1
ATOM 3016 C CA . ASN A 1 361 ? 17.231 0.652 -12.515 1.00 84.25 361 ASN A CA 1
ATOM 3017 C C . ASN A 1 361 ? 16.613 0.216 -11.184 1.00 84.25 361 ASN A C 1
ATOM 3019 O O . ASN A 1 361 ? 15.804 -0.714 -11.203 1.00 84.25 361 ASN A O 1
ATOM 3023 N N . SER A 1 362 ? 16.948 0.875 -10.068 1.00 87.75 362 SER A N 1
ATOM 3024 C CA . SER A 1 362 ? 16.337 0.574 -8.771 1.00 87.75 362 SER A CA 1
ATOM 3025 C C . SER A 1 362 ? 14.895 1.071 -8.714 1.00 87.75 362 SER A C 1
ATOM 3027 O O . SER A 1 362 ? 14.053 0.395 -8.137 1.00 87.75 362 SER A O 1
ATOM 3029 N N . LEU A 1 363 ? 14.562 2.162 -9.416 1.00 89.06 363 LEU A N 1
ATOM 3030 C CA . LEU A 1 363 ? 13.174 2.615 -9.581 1.00 89.06 363 LEU A CA 1
ATOM 3031 C C . LEU A 1 363 ? 12.320 1.566 -10.305 1.00 89.06 363 LEU A C 1
ATOM 3033 O O . LEU A 1 363 ? 11.213 1.259 -9.868 1.00 89.06 363 LEU A O 1
ATOM 3037 N N . ILE A 1 364 ? 12.852 0.968 -11.376 1.00 85.44 364 ILE A N 1
ATOM 3038 C CA . ILE A 1 364 ? 12.179 -0.129 -12.087 1.00 85.44 364 ILE A CA 1
ATOM 3039 C C . ILE A 1 364 ? 12.006 -1.335 -11.157 1.00 85.44 364 ILE A C 1
ATOM 3041 O O . ILE A 1 364 ? 10.937 -1.941 -11.136 1.00 85.44 364 ILE A O 1
ATOM 3045 N N . SER A 1 365 ? 13.033 -1.680 -10.375 1.00 87.25 365 SER A N 1
ATOM 3046 C CA . SER A 1 365 ? 12.923 -2.751 -9.381 1.00 87.25 365 SER A CA 1
ATOM 3047 C C . SER A 1 365 ? 11.862 -2.454 -8.326 1.00 87.25 365 SER A C 1
ATOM 3049 O O . SER A 1 365 ? 11.046 -3.323 -8.053 1.00 87.25 365 SER A O 1
ATOM 3051 N N . GLY A 1 366 ? 11.820 -1.236 -7.780 1.00 87.50 366 GLY A N 1
ATOM 3052 C CA . GLY A 1 366 ? 10.822 -0.805 -6.798 1.00 87.50 366 GLY A CA 1
ATOM 3053 C C . GLY A 1 366 ? 9.403 -0.857 -7.346 1.00 87.50 366 GLY A C 1
ATOM 3054 O O . GLY A 1 366 ? 8.480 -1.305 -6.665 1.00 87.50 366 GLY A O 1
ATOM 3055 N N . TYR A 1 367 ? 9.230 -0.459 -8.606 1.00 86.94 367 TYR A N 1
ATOM 3056 C CA . TYR A 1 367 ? 7.945 -0.538 -9.286 1.00 86.94 367 TYR A CA 1
ATOM 3057 C C . TYR A 1 367 ? 7.473 -1.983 -9.462 1.00 86.94 367 TYR A C 1
ATOM 3059 O O . TYR A 1 367 ? 6.346 -2.329 -9.103 1.00 86.94 367 TYR A O 1
ATOM 3067 N N . LEU A 1 368 ? 8.344 -2.844 -9.991 1.00 85.00 368 LEU A N 1
ATOM 3068 C CA . LEU A 1 368 ? 8.036 -4.255 -10.193 1.00 85.00 368 LEU A CA 1
ATOM 3069 C C . LEU A 1 368 ? 7.819 -4.978 -8.860 1.00 85.00 368 LEU A C 1
ATOM 3071 O O . LEU A 1 368 ? 6.869 -5.744 -8.752 1.00 85.00 368 LEU A O 1
ATOM 3075 N N . PHE A 1 369 ? 8.618 -4.670 -7.837 1.00 86.94 369 PHE A N 1
ATOM 3076 C CA . PHE A 1 369 ? 8.428 -5.139 -6.465 1.00 86.94 369 PHE A CA 1
ATOM 3077 C C . PHE A 1 369 ? 7.055 -4.732 -5.927 1.00 86.94 369 PHE A C 1
ATOM 3079 O O . PHE A 1 369 ? 6.318 -5.575 -5.439 1.00 86.94 369 PHE A O 1
ATOM 3086 N N . SER A 1 370 ? 6.649 -3.471 -6.088 1.00 83.88 370 SER A N 1
ATOM 3087 C CA . SER A 1 370 ? 5.339 -2.998 -5.617 1.00 83.88 370 SER A CA 1
ATOM 3088 C C . SER A 1 370 ? 4.174 -3.667 -6.354 1.00 83.88 370 SER A C 1
ATOM 3090 O O . SER A 1 370 ? 3.087 -3.827 -5.802 1.00 83.88 370 SER A O 1
ATOM 3092 N N . THR A 1 371 ? 4.392 -4.060 -7.608 1.00 80.00 371 THR A N 1
ATOM 3093 C CA . THR A 1 371 ? 3.351 -4.643 -8.458 1.00 80.00 371 THR A CA 1
ATOM 3094 C C . THR A 1 371 ? 3.219 -6.153 -8.253 1.00 80.00 371 THR A C 1
ATOM 3096 O O . THR A 1 371 ? 2.135 -6.649 -7.939 1.00 80.00 371 THR A O 1
ATOM 3099 N N . LEU A 1 372 ? 4.334 -6.873 -8.412 1.00 80.81 372 LEU A N 1
ATOM 3100 C CA . LEU A 1 372 ? 4.436 -8.332 -8.311 1.00 80.81 372 LEU A CA 1
ATOM 3101 C C . LEU A 1 372 ? 4.525 -8.815 -6.863 1.00 80.81 372 LEU A C 1
ATOM 3103 O O . LEU A 1 372 ? 4.222 -9.972 -6.593 1.00 80.81 372 LEU A O 1
ATOM 3107 N N . LYS A 1 373 ? 4.903 -7.919 -5.944 1.00 83.69 373 LYS A N 1
ATOM 3108 C CA . LYS A 1 373 ? 5.058 -8.163 -4.506 1.00 83.69 373 LYS A CA 1
ATOM 3109 C C . LYS A 1 373 ? 6.180 -9.144 -4.158 1.00 83.69 373 LYS A C 1
ATOM 3111 O O . LYS A 1 373 ? 6.190 -9.666 -3.051 1.00 83.69 373 LYS A O 1
ATOM 3116 N N . ASP A 1 374 ? 7.112 -9.362 -5.091 1.00 80.38 374 ASP A N 1
ATOM 3117 C CA . ASP A 1 374 ? 8.184 -10.366 -5.024 1.00 80.38 374 ASP A CA 1
ATOM 3118 C C . ASP A 1 374 ? 9.570 -9.720 -4.924 1.00 80.38 374 ASP A C 1
ATOM 3120 O O . ASP A 1 374 ? 9.827 -8.703 -5.571 1.00 80.38 374 ASP A O 1
ATOM 3124 N N . LYS A 1 375 ? 10.490 -10.335 -4.171 1.00 80.12 375 LYS A N 1
ATOM 3125 C CA . LYS A 1 375 ? 11.916 -9.998 -4.157 1.00 80.12 375 LYS A CA 1
ATOM 3126 C C . LYS A 1 375 ? 12.642 -10.548 -5.381 1.00 80.12 375 LYS A C 1
ATOM 3128 O O . LYS A 1 375 ? 13.613 -9.939 -5.814 1.00 80.12 375 LYS A O 1
ATOM 3133 N N . LYS A 1 376 ? 12.198 -11.654 -5.983 1.00 80.06 376 LYS A N 1
ATOM 3134 C CA . LYS A 1 376 ? 12.871 -12.312 -7.121 1.00 80.06 376 LYS A CA 1
ATOM 3135 C C . LYS A 1 376 ? 12.419 -11.761 -8.475 1.00 80.06 376 LYS A C 1
ATOM 3137 O O . LYS A 1 376 ? 12.159 -12.495 -9.421 1.00 80.06 376 LYS A O 1
ATOM 3142 N N . VAL A 1 377 ? 12.348 -10.435 -8.585 1.00 73.81 377 VAL A N 1
ATOM 3143 C CA . VAL A 1 377 ? 11.927 -9.749 -9.819 1.00 73.81 377 VAL A CA 1
ATOM 3144 C C . VAL A 1 377 ? 12.926 -9.947 -10.966 1.00 73.81 377 VAL A C 1
ATOM 3146 O O . VAL A 1 377 ? 12.548 -9.937 -12.138 1.00 73.81 377 VAL A O 1
ATOM 3149 N N . ARG A 1 378 ? 14.216 -10.076 -10.645 1.00 74.62 378 ARG A N 1
ATOM 3150 C CA . ARG A 1 378 ? 15.307 -10.273 -11.609 1.00 74.62 378 ARG A CA 1
ATOM 3151 C C . ARG A 1 378 ? 16.160 -11.462 -11.185 1.00 74.62 378 ARG A C 1
ATOM 3153 O O . ARG A 1 378 ? 16.099 -11.877 -10.032 1.00 74.62 378 ARG A O 1
ATOM 3160 N N . GLY A 1 379 ? 17.001 -11.954 -12.098 1.00 63.94 379 GLY A N 1
ATOM 3161 C CA . GLY A 1 379 ? 17.921 -13.065 -11.821 1.00 63.94 379 GLY A CA 1
ATOM 3162 C C . GLY A 1 379 ? 18.836 -12.835 -10.608 1.00 63.94 379 GLY A C 1
ATOM 3163 O O . GLY A 1 379 ? 19.175 -13.795 -9.933 1.00 63.94 379 GLY A O 1
ATOM 3164 N N . GLY A 1 380 ? 19.163 -11.575 -10.287 1.00 68.56 380 GLY A N 1
ATOM 3165 C CA . GLY A 1 380 ? 19.918 -11.177 -9.087 1.00 68.56 380 GLY A CA 1
ATOM 3166 C C . GLY A 1 380 ? 19.067 -10.661 -7.914 1.00 68.56 380 GLY A C 1
ATOM 3167 O O . GLY A 1 380 ? 19.603 -10.025 -7.013 1.00 68.56 380 GLY A O 1
ATOM 3168 N N . GLY A 1 381 ? 17.747 -10.869 -7.932 1.00 78.56 381 GLY A N 1
ATOM 3169 C CA . GLY A 1 381 ? 16.814 -10.323 -6.941 1.00 78.56 381 GLY A CA 1
ATOM 3170 C C . GLY A 1 381 ? 16.308 -8.913 -7.271 1.00 78.56 381 GLY A C 1
ATOM 3171 O O . GLY A 1 381 ? 16.367 -8.444 -8.409 1.00 78.56 381 GLY A O 1
ATOM 3172 N N . SER A 1 382 ? 15.741 -8.230 -6.277 1.00 81.31 382 SER A N 1
ATOM 3173 C CA . SER A 1 382 ? 15.137 -6.905 -6.453 1.00 81.31 382 SER A CA 1
ATOM 3174 C C . SER A 1 382 ? 16.191 -5.797 -6.447 1.00 81.31 382 SER A C 1
ATOM 3176 O O . SER A 1 382 ? 15.965 -4.746 -7.045 1.00 81.31 382 SER A O 1
ATOM 3178 N N . HIS A 1 383 ? 17.351 -6.029 -5.821 1.00 85.50 383 HIS A N 1
ATOM 3179 C CA . HIS A 1 383 ? 18.362 -5.005 -5.516 1.00 85.50 383 HIS A CA 1
ATOM 3180 C C . HIS A 1 383 ? 17.796 -3.814 -4.719 1.00 85.50 383 HIS A C 1
ATOM 3182 O O . HIS A 1 383 ? 18.298 -2.695 -4.819 1.00 85.50 383 HIS A O 1
ATOM 3188 N N . LEU A 1 384 ? 16.707 -4.039 -3.981 1.00 89.81 384 LEU A N 1
ATOM 3189 C CA . LEU A 1 384 ? 16.190 -3.095 -2.996 1.00 89.81 384 LEU A CA 1
ATOM 3190 C C . LEU A 1 384 ? 16.849 -3.385 -1.653 1.00 89.81 384 LEU A C 1
ATOM 3192 O O . LEU A 1 384 ? 17.156 -4.541 -1.358 1.00 89.81 384 LEU A O 1
ATOM 3196 N N . ASN A 1 385 ? 17.021 -2.352 -0.834 1.00 90.44 385 ASN A N 1
ATOM 3197 C CA . ASN A 1 385 ? 17.494 -2.543 0.526 1.00 90.44 385 ASN A CA 1
ATOM 3198 C C . ASN A 1 385 ? 16.436 -3.327 1.310 1.00 90.44 385 ASN A C 1
ATOM 3200 O O . ASN A 1 385 ? 15.226 -3.080 1.186 1.00 90.44 385 ASN A O 1
ATOM 3204 N N . TYR A 1 386 ? 16.917 -4.271 2.107 1.00 89.88 386 TYR A N 1
ATOM 3205 C CA . TYR A 1 386 ? 16.133 -5.037 3.058 1.00 89.88 386 TYR A CA 1
ATOM 3206 C C . TYR A 1 386 ? 16.714 -4.836 4.450 1.00 89.88 386 TYR A C 1
ATOM 3208 O O . TYR A 1 386 ? 17.869 -4.452 4.614 1.00 89.88 386 TYR A O 1
ATOM 3216 N N . ILE A 1 387 ? 15.890 -5.104 5.451 1.00 88.44 387 ILE A N 1
ATOM 3217 C CA . ILE A 1 387 ? 16.298 -5.091 6.847 1.00 88.44 387 ILE A CA 1
ATOM 3218 C C . ILE A 1 387 ? 15.913 -6.408 7.507 1.00 88.44 387 ILE A C 1
ATOM 3220 O O . ILE A 1 387 ? 14.836 -6.952 7.251 1.00 88.44 387 ILE A O 1
ATOM 3224 N N . MET A 1 388 ? 16.790 -6.904 8.375 1.00 86.31 388 MET A N 1
ATOM 3225 C CA . MET A 1 388 ? 16.519 -8.075 9.198 1.00 86.31 388 MET A CA 1
ATOM 3226 C C . MET A 1 388 ? 15.720 -7.670 10.437 1.00 86.31 388 MET A C 1
ATOM 3228 O O . MET A 1 388 ? 16.174 -6.882 11.270 1.00 86.31 388 MET A O 1
ATOM 3232 N N . ILE A 1 389 ? 14.509 -8.211 10.568 1.00 83.69 389 ILE A N 1
ATOM 3233 C CA . ILE A 1 389 ? 13.600 -7.913 11.677 1.00 83.69 389 ILE A CA 1
ATOM 3234 C C . ILE A 1 389 ? 13.110 -9.218 12.308 1.00 83.69 389 ILE A C 1
ATOM 3236 O O . ILE A 1 389 ? 12.717 -10.157 11.619 1.00 83.69 389 ILE A O 1
ATOM 3240 N N . GLN A 1 390 ? 13.073 -9.262 13.639 1.00 81.25 390 GLN A N 1
ATOM 3241 C CA . GLN A 1 390 ? 12.426 -10.348 14.372 1.00 81.25 390 GLN A CA 1
ATOM 3242 C C . GLN A 1 390 ? 10.902 -10.305 14.181 1.00 81.25 390 GLN A C 1
ATOM 3244 O O . GLN A 1 390 ? 10.299 -9.229 14.229 1.00 81.25 390 GLN A O 1
ATOM 3249 N N . GLY A 1 391 ? 10.251 -11.465 14.054 1.00 76.75 391 GLY A N 1
ATOM 3250 C CA . GLY A 1 391 ? 8.807 -11.543 13.788 1.00 76.75 391 GLY A CA 1
ATOM 3251 C C . GLY A 1 391 ? 7.916 -10.780 14.785 1.00 76.75 391 GLY A C 1
ATOM 3252 O O . GLY A 1 391 ? 6.882 -10.236 14.401 1.00 76.75 391 GLY A O 1
ATOM 3253 N N . THR A 1 392 ? 8.330 -10.661 16.051 1.00 76.31 392 THR A N 1
ATOM 3254 C CA . THR A 1 392 ? 7.625 -9.857 17.070 1.00 76.31 392 THR A CA 1
ATOM 3255 C C . THR A 1 392 ? 7.604 -8.368 16.739 1.00 76.31 392 THR A C 1
ATOM 3257 O O . THR A 1 392 ? 6.570 -7.725 16.899 1.00 76.31 392 THR A O 1
ATOM 3260 N N . THR A 1 393 ? 8.719 -7.824 16.244 1.00 78.94 393 THR A N 1
ATOM 3261 C CA . THR A 1 393 ? 8.807 -6.419 15.823 1.00 78.94 393 THR A CA 1
ATOM 3262 C C . THR A 1 393 ? 8.103 -6.220 14.483 1.00 78.94 393 THR A C 1
ATOM 3264 O O . THR A 1 393 ? 7.427 -5.219 14.291 1.00 78.94 393 THR A O 1
ATOM 3267 N N . LEU A 1 394 ? 8.188 -7.189 13.566 1.00 80.88 394 LEU A N 1
ATOM 3268 C CA . LEU A 1 394 ? 7.549 -7.102 12.249 1.00 80.88 394 LEU A CA 1
ATOM 3269 C C . LEU A 1 394 ? 6.025 -6.882 12.328 1.00 80.88 394 LEU A C 1
ATOM 3271 O O . LEU A 1 394 ? 5.419 -6.276 11.438 1.00 80.88 394 LEU A O 1
ATOM 3275 N N . LYS A 1 395 ? 5.402 -7.330 13.422 1.00 76.69 395 LYS A N 1
ATOM 3276 C CA . LYS A 1 395 ? 3.980 -7.118 13.705 1.00 76.69 395 LYS A CA 1
ATOM 3277 C C . LYS A 1 395 ? 3.572 -5.642 13.624 1.00 76.69 395 LYS A C 1
ATOM 3279 O O . LYS A 1 395 ? 2.520 -5.349 13.066 1.00 76.69 395 LYS A O 1
ATOM 3284 N N . THR A 1 396 ? 4.401 -4.716 14.108 1.00 78.44 396 THR A N 1
ATOM 3285 C CA . THR A 1 396 ? 4.063 -3.280 14.136 1.00 78.44 396 THR A CA 1
ATOM 3286 C C . THR A 1 396 ? 4.038 -2.637 12.747 1.00 78.44 396 THR A C 1
ATOM 3288 O O . THR A 1 396 ? 3.430 -1.587 12.576 1.00 78.44 396 THR A O 1
ATOM 3291 N N . PHE A 1 397 ? 4.640 -3.278 11.738 1.00 80.00 397 PHE A N 1
ATOM 3292 C CA . PHE A 1 397 ? 4.638 -2.827 10.340 1.00 80.00 397 PHE A CA 1
ATOM 3293 C C . PHE A 1 397 ? 3.549 -3.492 9.485 1.00 80.00 397 PHE A C 1
ATOM 3295 O O . PHE A 1 397 ? 3.286 -3.070 8.362 1.00 80.00 397 PHE A O 1
ATOM 3302 N N . THR A 1 398 ? 2.927 -4.556 9.995 1.00 75.88 398 THR A N 1
ATOM 3303 C CA . THR A 1 398 ? 1.944 -5.376 9.262 1.00 75.88 398 THR A CA 1
ATOM 3304 C C . THR A 1 398 ? 0.526 -5.232 9.805 1.00 75.88 398 THR A C 1
ATOM 3306 O O . THR A 1 398 ? -0.382 -5.954 9.392 1.00 75.88 398 THR A O 1
ATOM 3309 N N . GLU A 1 399 ? 0.313 -4.282 10.715 1.00 73.94 399 GLU A N 1
ATOM 3310 C CA . GLU A 1 399 ? -0.994 -4.016 11.291 1.00 73.94 399 GLU A CA 1
ATOM 3311 C C . GLU A 1 399 ? -1.856 -3.155 10.358 1.00 73.94 399 GLU A C 1
ATOM 3313 O O . GLU A 1 399 ? -1.490 -2.048 9.958 1.00 73.94 399 GLU A O 1
ATOM 3318 N N . VAL A 1 400 ? -3.057 -3.646 10.041 1.00 69.56 400 VAL A N 1
ATOM 3319 C CA . VAL A 1 400 ? -4.082 -2.827 9.386 1.00 69.56 400 VAL A CA 1
ATOM 3320 C C . VAL A 1 400 ? -4.632 -1.843 10.416 1.00 69.56 400 VAL A C 1
ATOM 3322 O O . VAL A 1 400 ? -5.497 -2.193 11.227 1.00 69.56 400 VAL A O 1
ATOM 3325 N N . SER A 1 401 ? -4.116 -0.612 10.384 1.00 71.44 401 SER A N 1
ATOM 3326 C CA . SER A 1 401 ? -4.537 0.460 11.289 1.00 71.44 401 SER A CA 1
ATOM 3327 C C . SER A 1 401 ? -6.047 0.693 11.223 1.00 71.44 401 SER A C 1
ATOM 3329 O O . SER A 1 401 ? -6.639 0.715 10.142 1.00 71.44 401 SER A O 1
ATOM 3331 N N . GLY A 1 402 ? -6.660 0.926 12.388 1.00 63.75 402 GLY A N 1
ATOM 3332 C CA . GLY A 1 402 ? -8.076 1.276 12.527 1.00 63.75 402 GLY A CA 1
ATOM 3333 C C . GLY A 1 402 ? -8.511 2.455 11.653 1.00 63.75 402 GLY A C 1
ATOM 3334 O O . GLY A 1 402 ? -9.636 2.462 11.168 1.00 63.75 402 GLY A O 1
ATOM 3335 N N . ILE A 1 403 ? -7.618 3.411 11.377 1.00 65.50 403 ILE A N 1
ATOM 3336 C CA . ILE A 1 403 ? -7.938 4.563 10.522 1.00 65.50 403 ILE A CA 1
ATOM 3337 C C . ILE A 1 403 ? -8.232 4.160 9.074 1.00 65.50 403 ILE A C 1
ATOM 3339 O O . ILE A 1 403 ? -9.119 4.725 8.446 1.00 65.50 403 ILE A O 1
ATOM 3343 N N . LEU A 1 404 ? -7.540 3.140 8.557 1.00 65.75 404 LEU A N 1
ATOM 3344 C CA . LEU A 1 404 ? -7.774 2.613 7.211 1.00 65.75 404 LEU A CA 1
ATOM 3345 C C . LEU A 1 404 ? -9.075 1.798 7.140 1.00 65.75 404 LEU A C 1
ATOM 3347 O O . LEU A 1 404 ? -9.544 1.495 6.046 1.00 65.75 404 LEU A O 1
ATOM 3351 N N . LYS A 1 405 ? -9.655 1.458 8.302 1.00 60.66 405 LYS A N 1
ATOM 3352 C CA . LYS A 1 405 ? -10.955 0.788 8.443 1.00 60.66 405 LYS A CA 1
ATOM 3353 C C . LYS A 1 405 ? -12.123 1.778 8.404 1.00 60.66 405 LYS A C 1
ATOM 3355 O O . LYS A 1 405 ? -13.231 1.360 8.102 1.00 60.66 405 LYS A O 1
ATOM 3360 N N . LYS A 1 406 ? -11.884 3.076 8.650 1.00 49.31 406 LYS A N 1
ATOM 3361 C CA . LYS A 1 406 ? -12.902 4.146 8.649 1.00 49.31 406 LYS A CA 1
ATOM 3362 C C . LYS A 1 406 ? -13.250 4.632 7.235 1.00 49.31 406 LYS A C 1
ATOM 3364 O O . LYS A 1 406 ? -13.274 5.828 6.956 1.00 49.31 406 LYS A O 1
ATOM 3369 N N . GLY A 1 407 ? -13.494 3.697 6.321 1.00 40.53 407 GLY A N 1
ATOM 3370 C CA . GLY A 1 407 ? -14.347 3.971 5.172 1.00 40.53 407 GLY A CA 1
ATOM 3371 C C . GLY A 1 407 ? -15.777 3.752 5.643 1.00 40.53 407 GLY A C 1
ATOM 3372 O O . GLY A 1 407 ? -16.125 2.610 5.913 1.00 40.53 407 GLY A O 1
ATOM 3373 N N . ILE A 1 408 ? -16.557 4.833 5.730 1.00 36.38 408 ILE A N 1
ATOM 3374 C CA . ILE A 1 408 ? -17.844 4.984 6.438 1.00 36.38 408 ILE A CA 1
ATOM 3375 C C . ILE A 1 408 ? -17.620 5.471 7.876 1.00 36.38 408 ILE A C 1
ATOM 3377 O O . ILE A 1 408 ? -16.892 4.863 8.660 1.00 36.38 408 ILE A O 1
ATOM 3381 N N . GLU A 1 409 ? -18.245 6.600 8.217 1.00 32.84 409 GLU A N 1
ATOM 3382 C CA . GLU A 1 409 ? -18.488 6.999 9.602 1.00 32.84 409 GLU A CA 1
ATOM 3383 C C . GLU A 1 409 ? -19.303 5.891 10.279 1.00 32.84 409 GLU A C 1
ATOM 3385 O O . GLU A 1 409 ? -20.530 5.881 10.258 1.00 32.84 409 GLU A O 1
ATOM 3390 N N . THR A 1 410 ? -18.620 4.905 10.851 1.00 35.72 410 THR A N 1
ATOM 3391 C CA . THR A 1 410 ? -19.250 3.912 11.708 1.00 35.72 410 THR A CA 1
ATOM 3392 C C . THR A 1 410 ? -19.606 4.606 13.016 1.00 35.72 410 THR A C 1
ATOM 3394 O O . THR A 1 410 ? -18.760 4.769 13.899 1.00 35.72 410 THR A O 1
ATOM 3397 N N . THR A 1 411 ? -20.865 5.017 13.156 1.00 38.78 411 THR A N 1
ATOM 3398 C CA . THR A 1 411 ? -21.522 4.973 14.463 1.00 38.78 411 THR A CA 1
ATOM 3399 C C . THR A 1 411 ? -21.360 3.541 14.952 1.00 38.78 411 THR A C 1
ATOM 3401 O O . THR A 1 411 ? -21.945 2.643 14.356 1.00 38.78 411 THR A O 1
ATOM 3404 N N . ILE A 1 412 ? -20.483 3.308 15.930 1.00 42.62 412 ILE A N 1
ATOM 3405 C CA . ILE A 1 412 ? -20.261 1.979 16.507 1.00 42.62 412 ILE A CA 1
ATOM 3406 C C . ILE A 1 412 ? -21.631 1.475 16.990 1.00 42.62 412 ILE A C 1
ATOM 3408 O O . ILE A 1 412 ? -22.194 2.116 17.883 1.00 42.62 412 ILE A O 1
ATOM 3412 N N . PRO A 1 413 ? -22.210 0.407 16.409 1.00 44.97 413 PRO A N 1
ATOM 3413 C CA . PRO A 1 413 ? -23.339 -0.242 17.048 1.00 44.97 413 PRO A CA 1
ATOM 3414 C C . PRO A 1 413 ? -22.802 -0.855 18.340 1.00 44.97 413 PRO A C 1
ATOM 3416 O O . PRO A 1 413 ? -21.771 -1.527 18.336 1.00 44.97 413 PRO A O 1
ATOM 3419 N N . ALA A 1 414 ? -23.440 -0.544 19.462 1.00 43.72 414 ALA A N 1
ATOM 3420 C CA . ALA A 1 414 ? -23.094 -1.177 20.720 1.00 43.72 414 ALA A CA 1
ATOM 3421 C C . ALA A 1 414 ? -23.358 -2.684 20.586 1.00 43.72 414 ALA A C 1
ATOM 3423 O O . ALA A 1 414 ? -24.481 -3.090 20.290 1.00 43.72 414 ALA A O 1
ATOM 3424 N N . GLU A 1 415 ? -22.315 -3.497 20.751 1.00 40.72 415 GLU A N 1
ATOM 3425 C CA . GLU A 1 415 ? -22.449 -4.948 20.843 1.00 40.72 415 GLU A CA 1
ATOM 3426 C C . GLU A 1 415 ? -23.168 -5.274 22.152 1.00 40.72 415 GLU A C 1
ATOM 3428 O O . GLU A 1 415 ? -22.594 -5.201 23.238 1.00 40.72 415 GLU A O 1
ATOM 3433 N N . PHE A 1 416 ? -24.444 -5.621 22.043 1.00 50.09 416 PHE A N 1
ATOM 3434 C CA . PHE A 1 416 ? -25.169 -6.306 23.098 1.00 50.09 416 PHE A CA 1
ATOM 3435 C C . PHE A 1 416 ? -25.456 -7.716 22.596 1.00 50.09 416 PHE A C 1
ATOM 3437 O O . PHE A 1 416 ? -25.943 -7.880 21.475 1.00 50.09 416 PHE A O 1
ATOM 3444 N N . ASN A 1 417 ? -25.183 -8.732 23.421 1.00 51.50 417 ASN A N 1
ATOM 3445 C CA . ASN A 1 417 ? -25.773 -10.052 23.215 1.00 51.50 417 ASN A CA 1
ATOM 3446 C C . ASN A 1 417 ? -27.286 -9.852 23.246 1.00 51.50 417 ASN A C 1
ATOM 3448 O O . ASN A 1 417 ? -27.863 -9.646 24.314 1.00 51.50 417 ASN A O 1
ATOM 3452 N N . THR A 1 418 ? -27.904 -9.809 22.070 1.00 53.25 418 THR A N 1
ATOM 3453 C CA . THR A 1 418 ? -29.328 -9.532 21.967 1.00 53.25 418 THR A CA 1
ATOM 3454 C C . THR A 1 418 ? -30.055 -10.851 22.200 1.00 53.25 418 THR A C 1
ATOM 3456 O O . THR A 1 418 ? -29.774 -11.819 21.492 1.00 53.25 418 THR A O 1
ATOM 3459 N N . PRO A 1 419 ? -30.952 -10.941 23.194 1.00 58.78 419 PRO A N 1
ATOM 3460 C CA . PRO A 1 419 ? -31.825 -12.096 23.329 1.00 58.78 419 PRO A CA 1
ATOM 3461 C C . PRO A 1 419 ? -32.576 -12.332 22.012 1.00 58.78 419 PRO A C 1
ATOM 3463 O O . PRO A 1 419 ? -33.082 -11.382 21.420 1.00 58.78 419 PRO A O 1
ATOM 3466 N N . LEU A 1 420 ? -32.694 -13.591 21.575 1.00 61.38 420 LEU A N 1
ATOM 3467 C CA . LEU A 1 420 ? -33.460 -13.962 20.369 1.00 61.38 420 LEU A CA 1
ATOM 3468 C C . LEU A 1 420 ? -34.940 -13.545 20.450 1.00 61.38 420 LEU A C 1
ATOM 3470 O O . LEU A 1 420 ? -35.639 -13.523 19.441 1.00 61.38 420 LEU A O 1
ATOM 3474 N N . TYR A 1 421 ? -35.412 -13.225 21.655 1.00 64.88 421 TYR A N 1
ATOM 3475 C CA . TYR A 1 421 ? -36.746 -12.729 21.925 1.00 64.88 421 TYR A CA 1
ATOM 3476 C C . TYR A 1 421 ? -36.667 -11.533 22.879 1.00 64.88 421 TYR A C 1
ATOM 3478 O O . TYR A 1 421 ? -36.221 -11.669 24.020 1.00 64.88 421 TYR A O 1
ATOM 3486 N N . LEU A 1 422 ? -37.090 -10.364 22.400 1.00 70.75 422 LEU A N 1
ATOM 3487 C CA . LEU A 1 422 ? -37.285 -9.162 23.204 1.00 70.75 422 LEU A CA 1
ATOM 3488 C C . LEU A 1 422 ? -38.787 -8.891 23.295 1.00 70.75 422 LEU A C 1
ATOM 3490 O O . LEU A 1 422 ? -39.445 -8.699 22.274 1.00 70.75 422 LEU A O 1
ATOM 3494 N N . GLU A 1 423 ? -39.330 -8.864 24.511 1.00 75.50 423 GLU A N 1
ATOM 3495 C CA . GLU A 1 423 ? -40.689 -8.370 24.728 1.00 75.50 423 GLU A CA 1
ATOM 3496 C C . GLU A 1 423 ? -40.689 -6.852 24.557 1.00 75.50 423 GLU A C 1
ATOM 3498 O O . GLU A 1 423 ? -40.187 -6.118 25.405 1.00 75.50 423 GLU A O 1
ATOM 3503 N N . ASN A 1 424 ? -41.245 -6.383 23.444 1.00 79.50 424 ASN A N 1
ATOM 3504 C CA . ASN A 1 424 ? -41.376 -4.964 23.147 1.00 79.50 424 ASN A CA 1
ATOM 3505 C C . ASN A 1 424 ? -42.858 -4.639 22.981 1.00 79.50 424 ASN A C 1
ATOM 3507 O O . ASN A 1 424 ? -43.530 -5.271 22.167 1.00 79.50 424 ASN A O 1
ATOM 3511 N N . SER A 1 425 ? -43.364 -3.641 23.711 1.00 78.69 425 SER A N 1
ATOM 3512 C CA . SER A 1 425 ? -44.655 -3.044 23.363 1.00 78.69 425 SER A CA 1
ATOM 3513 C C . SER A 1 425 ? -44.461 -2.045 22.234 1.00 78.69 425 SER A C 1
ATOM 3515 O O . SER A 1 425 ? -45.182 -2.105 21.255 1.00 78.69 425 SER A O 1
ATOM 3517 N N . ILE A 1 426 ? -43.445 -1.184 22.321 1.00 82.44 426 ILE A N 1
ATOM 3518 C CA . ILE A 1 426 ? -43.136 -0.153 21.320 1.00 82.44 426 ILE A CA 1
ATOM 3519 C C . ILE A 1 426 ? -41.846 -0.510 20.596 1.00 82.44 426 ILE A C 1
ATOM 3521 O O . ILE A 1 426 ? -40.836 -0.744 21.258 1.00 82.44 426 ILE A O 1
ATOM 3525 N N . VAL A 1 427 ? -41.852 -0.487 19.261 1.00 84.25 427 VAL A N 1
ATOM 3526 C CA . VAL A 1 427 ? -40.682 -0.815 18.435 1.00 84.25 427 VAL A CA 1
ATOM 3527 C C . VAL A 1 427 ? -40.015 0.462 17.929 1.00 84.25 427 VAL A C 1
ATOM 3529 O O . VAL A 1 427 ? -40.556 1.205 17.119 1.00 84.25 427 VAL A O 1
ATOM 3532 N N . ILE A 1 428 ? -38.788 0.719 18.377 1.00 83.88 428 ILE A N 1
ATOM 3533 C CA . ILE A 1 428 ? -38.028 1.920 17.989 1.00 83.88 428 ILE A CA 1
ATOM 3534 C C . ILE A 1 428 ? -37.056 1.663 16.836 1.00 83.88 428 ILE A C 1
ATOM 3536 O O . ILE A 1 428 ? -36.538 2.603 16.230 1.00 83.88 428 ILE A O 1
ATOM 3540 N N . GLY A 1 429 ? -36.790 0.395 16.537 1.00 82.19 429 GLY A N 1
ATOM 3541 C CA . GLY A 1 429 ? -35.870 -0.022 15.496 1.00 82.19 429 GLY A CA 1
ATOM 3542 C C . GLY A 1 429 ? -35.632 -1.522 15.539 1.00 82.19 429 GLY A C 1
ATOM 3543 O O . GLY A 1 429 ? -36.431 -2.272 16.086 1.00 82.19 429 GLY A O 1
ATOM 3544 N N . LYS A 1 430 ? -34.509 -1.951 14.968 1.00 80.19 430 LYS A N 1
ATOM 3545 C CA . LYS A 1 430 ? -34.063 -3.343 14.995 1.00 80.19 430 LYS A CA 1
ATOM 3546 C C . LYS A 1 430 ? -32.677 -3.425 15.600 1.00 80.19 430 LYS A C 1
ATOM 3548 O O . LYS A 1 430 ? -31.861 -2.520 15.405 1.00 80.19 430 LYS A O 1
ATOM 3553 N N . THR A 1 431 ? -32.397 -4.514 16.297 1.00 72.62 431 THR A N 1
ATOM 3554 C CA . THR A 1 431 ? -31.021 -4.909 16.562 1.00 72.62 431 THR A CA 1
ATOM 3555 C C . THR A 1 431 ? -30.359 -5.278 15.247 1.00 72.62 431 THR A C 1
ATOM 3557 O O . THR A 1 431 ? -30.999 -5.778 14.322 1.00 72.62 431 THR A O 1
ATOM 3560 N N . ILE A 1 432 ? -29.079 -4.952 15.128 1.00 65.12 432 ILE A N 1
ATOM 3561 C CA . ILE A 1 432 ? -28.301 -5.250 13.932 1.00 65.12 432 ILE A CA 1
ATOM 3562 C C . ILE A 1 432 ? -27.433 -6.444 14.271 1.00 65.12 432 ILE A C 1
ATOM 3564 O O . ILE A 1 432 ? -26.628 -6.370 15.201 1.00 65.12 432 ILE A O 1
ATOM 3568 N N . ASN A 1 433 ? -27.566 -7.512 13.490 1.00 65.25 433 ASN A N 1
ATOM 3569 C CA . ASN A 1 433 ? -26.608 -8.595 13.529 1.00 65.25 433 ASN A CA 1
ATOM 3570 C C . ASN A 1 433 ? -25.255 -8.036 13.067 1.00 65.25 433 ASN A C 1
ATOM 3572 O O . ASN A 1 433 ? -25.101 -7.629 11.915 1.00 65.25 433 ASN A O 1
ATOM 3576 N N . THR A 1 434 ? -24.274 -7.970 13.962 1.00 60.06 434 THR A N 1
ATOM 3577 C CA . THR A 1 434 ? -22.971 -7.354 13.668 1.00 60.06 434 THR A CA 1
ATOM 3578 C C . THR A 1 434 ? -22.101 -8.204 12.732 1.00 60.06 434 THR A C 1
ATOM 3580 O O . THR A 1 434 ? -21.112 -7.700 12.187 1.00 60.06 434 THR A O 1
ATOM 3583 N N . GLU A 1 435 ? -22.478 -9.467 12.498 1.00 54.00 435 GLU A N 1
ATOM 3584 C CA . GLU A 1 435 ? -21.817 -10.374 11.557 1.00 54.00 435 GLU A CA 1
ATOM 3585 C C . GLU A 1 435 ? -22.341 -10.185 10.125 1.00 54.00 435 GLU A C 1
ATOM 3587 O O . GLU A 1 435 ? -21.548 -10.115 9.184 1.00 54.00 435 GLU A O 1
ATOM 3592 N N . VAL A 1 436 ? -23.663 -10.058 9.959 1.00 62.50 436 VAL A N 1
ATOM 3593 C CA . VAL A 1 436 ? -24.331 -9.992 8.641 1.00 62.50 436 VAL A CA 1
ATOM 3594 C C . VAL A 1 436 ? -24.708 -8.559 8.231 1.00 62.50 436 VAL A C 1
ATOM 3596 O O . VAL A 1 436 ? -24.913 -8.294 7.050 1.00 62.50 436 VAL A O 1
ATOM 3599 N N . TRP A 1 437 ? -24.714 -7.605 9.171 1.00 56.47 437 TRP A N 1
ATOM 3600 C CA . TRP A 1 437 ? -25.175 -6.215 8.994 1.00 56.47 437 TRP A CA 1
ATOM 3601 C C . TRP A 1 437 ? -26.639 -6.092 8.557 1.00 56.47 437 TRP A C 1
ATOM 3603 O O . TRP A 1 437 ? -27.037 -5.117 7.917 1.00 56.47 437 TRP A O 1
ATOM 3613 N N . GLU A 1 438 ? -27.451 -7.069 8.941 1.00 64.06 438 GLU A N 1
ATOM 3614 C CA . GLU A 1 438 ? -28.889 -7.098 8.693 1.00 64.06 438 GLU A CA 1
ATOM 3615 C C . GLU A 1 438 ? -29.648 -6.945 10.016 1.00 64.06 438 GLU A C 1
ATOM 3617 O O . GLU A 1 438 ? -29.139 -7.280 11.088 1.00 64.06 438 GLU A O 1
ATOM 3622 N N . GLY A 1 439 ? -30.853 -6.374 9.950 1.00 65.31 439 GLY A N 1
ATOM 3623 C CA . GLY A 1 439 ? -31.716 -6.250 11.123 1.00 65.31 439 GLY A CA 1
ATOM 3624 C C . GLY A 1 439 ? -32.214 -7.627 11.558 1.00 65.31 439 GLY A C 1
ATOM 3625 O O . GLY A 1 439 ? -32.803 -8.327 10.740 1.00 65.31 439 GLY A O 1
ATOM 3626 N N . GLU A 1 440 ? -31.987 -7.998 12.816 1.00 72.50 440 GLU A N 1
ATOM 3627 C CA . GLU A 1 440 ? -32.253 -9.350 13.323 1.00 72.50 440 GLU A CA 1
ATOM 3628 C C . GLU A 1 440 ? -33.568 -9.419 14.101 1.00 72.50 440 GLU A C 1
ATOM 3630 O O . GLU A 1 440 ? -34.503 -10.093 13.674 1.00 72.50 440 GLU A O 1
ATOM 3635 N N . VAL A 1 441 ? -33.669 -8.677 15.207 1.00 79.50 441 VAL A N 1
ATOM 3636 C CA . VAL A 1 441 ? -34.842 -8.676 16.093 1.00 79.50 441 VAL A CA 1
ATOM 3637 C C . VAL A 1 441 ? -35.326 -7.244 16.281 1.00 79.50 441 VAL A C 1
ATOM 3639 O O . VAL A 1 441 ? -34.522 -6.314 16.346 1.00 79.50 441 VAL A O 1
ATOM 3642 N N . ASP A 1 442 ? -36.638 -7.042 16.367 1.00 83.44 442 ASP A N 1
ATOM 3643 C CA . ASP A 1 442 ? -37.182 -5.736 16.728 1.00 83.44 442 ASP A CA 1
ATOM 3644 C C . ASP A 1 442 ? -36.681 -5.323 18.120 1.00 83.44 442 ASP A C 1
ATOM 3646 O O . ASP A 1 442 ? -36.612 -6.120 19.057 1.00 83.44 442 ASP A O 1
ATOM 3650 N N . ALA A 1 443 ? -36.286 -4.062 18.238 1.00 84.00 443 ALA A N 1
ATOM 3651 C CA . ALA A 1 443 ? -35.756 -3.466 19.450 1.00 84.00 443 ALA A CA 1
ATOM 3652 C C . ALA A 1 443 ? -36.692 -2.354 19.904 1.00 84.00 443 ALA A C 1
ATOM 3654 O O . ALA A 1 443 ? -37.120 -1.508 19.111 1.00 84.00 443 ALA A O 1
ATOM 3655 N N . GLY A 1 444 ? -36.997 -2.352 21.192 1.00 85.06 444 GLY A N 1
ATOM 3656 C CA . GLY A 1 444 ? -38.096 -1.575 21.715 1.00 85.06 444 GLY A CA 1
ATOM 3657 C C . GLY A 1 444 ? -38.053 -1.399 23.218 1.00 85.06 444 GLY A C 1
ATOM 3658 O O . GLY A 1 444 ? -37.036 -1.636 23.869 1.00 85.06 444 GLY A O 1
ATOM 3659 N N . PHE A 1 445 ? -39.186 -0.956 23.746 1.00 85.62 445 PHE A N 1
ATOM 3660 C CA . PHE A 1 445 ? -39.405 -0.804 25.176 1.00 85.62 445 PHE A CA 1
ATOM 3661 C C . PHE A 1 445 ? -40.703 -1.489 25.575 1.00 85.62 445 PHE A C 1
ATOM 3663 O O . PHE A 1 445 ? -41.673 -1.492 24.813 1.00 85.62 445 PHE A O 1
ATOM 3670 N N . THR A 1 446 ? -40.733 -2.026 26.791 1.00 87.44 446 THR A N 1
ATOM 3671 C CA . THR A 1 446 ? -41.979 -2.395 27.471 1.00 87.44 446 THR A CA 1
ATOM 3672 C C . THR A 1 446 ? -42.664 -1.154 28.063 1.00 87.44 446 THR A C 1
ATOM 3674 O O . THR A 1 446 ? -42.005 -0.126 28.270 1.00 87.44 446 THR A O 1
ATOM 3677 N N . PRO A 1 447 ? -43.959 -1.222 28.432 1.00 82.25 447 PRO A N 1
ATOM 3678 C CA . PRO A 1 447 ? -44.663 -0.081 29.023 1.00 82.25 447 PRO A CA 1
ATOM 3679 C C . PRO A 1 447 ? -44.021 0.404 30.333 1.00 82.25 447 PRO A C 1
ATOM 3681 O O . PRO A 1 447 ? -43.977 1.603 30.607 1.00 82.25 447 PRO A O 1
ATOM 3684 N N . GLN A 1 448 ? -43.472 -0.514 31.136 1.00 82.81 448 GLN A N 1
ATOM 3685 C CA . GLN A 1 448 ? -42.748 -0.189 32.369 1.00 82.81 448 GLN A CA 1
ATOM 3686 C C . GLN A 1 448 ? -41.418 0.521 32.095 1.00 82.81 448 GLN A C 1
ATOM 3688 O O . GLN A 1 448 ? -41.070 1.458 32.811 1.00 82.81 448 GLN A O 1
ATOM 3693 N N . GLN A 1 449 ? -40.675 0.092 31.070 1.00 85.19 449 GLN A N 1
ATOM 3694 C CA . GLN A 1 449 ? -39.413 0.731 30.686 1.00 85.19 449 GLN A CA 1
ATOM 3695 C C . GLN A 1 449 ? -39.644 2.133 30.126 1.00 85.19 449 GLN A C 1
ATOM 3697 O O . GLN A 1 449 ? -38.886 3.046 30.444 1.00 85.19 449 GLN A O 1
ATOM 3702 N N . LEU A 1 450 ? -40.718 2.320 29.354 1.00 86.62 450 LEU A N 1
ATOM 3703 C CA . LEU A 1 450 ? -41.088 3.610 28.779 1.00 86.62 450 LEU A CA 1
ATOM 3704 C C . LEU A 1 450 ? -41.311 4.686 29.853 1.00 86.62 450 LEU A C 1
ATOM 3706 O O . LEU A 1 450 ? -40.848 5.813 29.695 1.00 86.62 450 LEU A O 1
ATOM 3710 N N . LYS A 1 451 ? -41.951 4.325 30.975 1.00 82.75 451 LYS A N 1
ATOM 3711 C CA . LYS A 1 451 ? -42.194 5.240 32.108 1.00 82.75 451 LYS A CA 1
ATOM 3712 C C . LYS A 1 451 ? -40.911 5.750 32.772 1.00 82.75 451 LYS A C 1
ATOM 3714 O O . LYS A 1 451 ? -40.931 6.816 33.372 1.00 82.75 451 LYS A O 1
ATOM 3719 N N . ASN A 1 452 ? -39.813 5.004 32.650 1.00 84.00 452 ASN A N 1
ATOM 3720 C CA . ASN A 1 452 ? -38.524 5.310 33.273 1.00 84.00 452 ASN A CA 1
ATOM 3721 C C . ASN A 1 452 ? -37.420 5.571 32.229 1.00 84.00 452 ASN A C 1
ATOM 3723 O O . ASN A 1 452 ? -36.232 5.423 32.525 1.00 84.00 452 ASN A O 1
ATOM 3727 N N . LEU A 1 453 ? -37.793 5.917 30.992 1.00 84.81 453 LEU A N 1
ATOM 3728 C CA . LEU A 1 453 ? -36.847 6.075 29.893 1.00 84.81 453 LEU A CA 1
ATOM 3729 C C . LEU A 1 453 ? -36.070 7.393 30.006 1.00 84.81 453 LEU A C 1
ATOM 3731 O O . LEU A 1 453 ? -36.647 8.478 29.994 1.00 84.81 453 LEU A O 1
ATOM 3735 N N . LEU A 1 454 ? -34.738 7.299 30.016 1.00 85.38 454 LEU A N 1
ATOM 3736 C CA . LEU A 1 454 ? -33.837 8.451 29.991 1.00 85.38 454 LEU A CA 1
ATOM 3737 C C . LEU A 1 454 ? -32.924 8.410 28.753 1.00 85.38 454 LEU A C 1
ATOM 3739 O O . LEU A 1 454 ? -32.137 7.481 28.580 1.00 85.38 454 LEU A O 1
ATOM 3743 N N . ILE A 1 455 ? -32.980 9.451 27.912 1.00 83.56 455 ILE A N 1
ATOM 3744 C CA . ILE A 1 455 ? -32.158 9.582 26.693 1.00 83.56 455 ILE A CA 1
ATOM 3745 C C . ILE A 1 455 ? -31.067 10.644 26.912 1.00 83.56 455 ILE A C 1
ATOM 3747 O O . ILE A 1 455 ? -31.308 11.839 26.751 1.00 83.56 455 ILE A O 1
ATOM 3751 N N . THR A 1 456 ? -29.846 10.226 27.257 1.00 76.88 456 THR A N 1
ATOM 3752 C CA . THR A 1 456 ? -28.747 11.149 27.626 1.00 76.88 456 THR A CA 1
ATOM 3753 C C . THR A 1 456 ? -27.703 11.362 26.523 1.00 76.88 456 THR A C 1
ATOM 3755 O O . THR A 1 456 ? -27.219 12.477 26.317 1.00 76.88 456 THR A O 1
ATOM 3758 N N . ASN A 1 457 ? -27.376 10.320 25.759 1.00 69.31 457 ASN A N 1
ATOM 3759 C CA . ASN A 1 457 ? -26.237 10.317 24.835 1.00 69.31 457 ASN A CA 1
ATOM 3760 C C . ASN A 1 457 ? -26.588 10.781 23.406 1.00 69.31 457 ASN A C 1
ATOM 3762 O O . ASN A 1 457 ? -27.742 10.754 22.985 1.00 69.31 457 ASN A O 1
ATOM 3766 N N . GLY A 1 458 ? -25.573 11.198 22.639 1.00 75.50 458 GLY A N 1
ATOM 3767 C CA . GLY A 1 458 ? -25.696 11.585 21.225 1.00 75.50 458 GLY A CA 1
ATOM 3768 C C . GLY A 1 458 ? -25.784 13.094 20.964 1.00 75.50 458 GLY A C 1
ATOM 3769 O O . GLY A 1 458 ? -25.642 13.923 21.860 1.00 75.50 458 GLY A O 1
ATOM 3770 N N . ILE A 1 459 ? -25.990 13.462 19.698 1.00 80.38 459 ILE A N 1
ATOM 3771 C CA . ILE A 1 459 ? -26.206 14.858 19.284 1.00 80.38 459 ILE A CA 1
ATOM 3772 C C . ILE A 1 459 ? -27.665 15.228 19.578 1.00 80.38 459 ILE A C 1
ATOM 3774 O O . ILE A 1 459 ? -28.555 14.399 19.384 1.00 80.38 459 ILE A O 1
ATOM 3778 N N . GLN A 1 460 ? -27.925 16.471 19.995 1.00 77.25 460 GLN A N 1
ATOM 3779 C CA . GLN A 1 460 ? -29.262 16.960 20.363 1.00 77.25 460 GLN A CA 1
ATOM 3780 C C . GLN A 1 460 ? -30.341 16.616 19.328 1.00 77.25 460 GLN A C 1
ATOM 3782 O O . GLN A 1 460 ? -31.366 16.051 19.693 1.00 77.25 460 GLN A O 1
ATOM 3787 N N . ASN A 1 461 ? -30.078 16.850 18.039 1.00 80.25 461 ASN A N 1
ATOM 3788 C CA . ASN A 1 461 ? -31.032 16.530 16.972 1.00 80.25 461 ASN A CA 1
ATOM 3789 C C . ASN A 1 461 ? -31.375 15.035 16.909 1.00 80.25 461 ASN A C 1
ATOM 3791 O O . ASN A 1 461 ? -32.527 14.685 16.680 1.00 80.25 461 ASN A O 1
ATOM 3795 N N . LYS A 1 462 ? -30.399 14.147 17.142 1.00 82.06 462 LYS A N 1
ATOM 3796 C CA . LYS A 1 462 ? -30.650 12.699 17.150 1.00 82.06 462 LYS A CA 1
ATOM 3797 C C . LYS A 1 462 ? -31.486 12.289 18.359 1.00 82.06 462 LYS A C 1
ATOM 3799 O O . LYS A 1 462 ? -32.420 11.522 18.184 1.00 82.06 462 LYS A O 1
ATOM 3804 N N . ARG A 1 463 ? -31.215 12.849 19.546 1.00 83.31 463 ARG A N 1
ATOM 3805 C CA . ARG A 1 463 ? -32.036 12.597 20.747 1.00 83.31 463 ARG A CA 1
ATOM 3806 C C . ARG A 1 463 ? -33.495 12.988 20.530 1.00 83.31 463 ARG A C 1
ATOM 3808 O O . ARG A 1 463 ? -34.387 12.217 20.857 1.00 83.31 463 ARG A O 1
ATOM 3815 N N . VAL A 1 464 ? -33.717 14.162 19.940 1.00 83.88 464 VAL A N 1
ATOM 3816 C CA . VAL A 1 464 ? -35.056 14.675 19.628 1.00 83.88 464 VAL A CA 1
ATOM 3817 C C . VAL A 1 464 ? -35.775 13.764 18.627 1.00 83.88 464 VAL A C 1
ATOM 3819 O O . VAL A 1 464 ? -36.915 13.390 18.867 1.00 83.88 464 VAL A O 1
ATOM 3822 N N . LEU A 1 465 ? -35.103 13.329 17.555 1.00 87.06 465 LEU A N 1
ATOM 3823 C CA . LEU A 1 465 ? -35.688 12.398 16.580 1.00 87.06 465 LEU A CA 1
ATOM 3824 C C . LEU A 1 465 ? -36.000 11.020 17.180 1.00 87.06 465 LEU A C 1
ATOM 3826 O O . LEU A 1 465 ? -37.036 10.440 16.868 1.00 87.06 465 LEU A O 1
ATOM 3830 N N . THR A 1 466 ? -35.138 10.497 18.055 1.00 86.62 466 THR A N 1
ATOM 3831 C CA . THR A 1 466 ? -35.406 9.242 18.770 1.00 86.62 466 THR A CA 1
ATOM 3832 C C . THR A 1 466 ? -36.623 9.379 19.682 1.00 86.62 466 THR A C 1
ATOM 3834 O O . THR A 1 466 ? -37.485 8.507 19.669 1.00 86.62 466 THR A O 1
ATOM 3837 N N . ALA A 1 467 ? -36.737 10.486 20.419 1.00 88.88 467 ALA A N 1
ATOM 3838 C CA . ALA A 1 467 ? -37.902 10.755 21.257 1.00 88.88 467 ALA A CA 1
ATOM 3839 C C . ALA A 1 467 ? -39.189 10.894 20.420 1.00 88.88 467 ALA A C 1
ATOM 3841 O O . ALA A 1 467 ? -40.215 10.326 20.780 1.00 88.88 467 ALA A O 1
ATOM 3842 N N . MET A 1 468 ? -39.127 11.560 19.262 1.00 89.81 468 MET A N 1
ATOM 3843 C CA . MET A 1 468 ? -40.252 11.629 18.321 1.00 89.81 468 MET A CA 1
ATOM 3844 C C . MET A 1 468 ? -40.665 10.255 17.814 1.00 89.81 468 MET A C 1
ATOM 3846 O O . MET A 1 468 ? -41.857 9.977 17.746 1.00 89.81 468 MET A O 1
ATOM 3850 N N . LYS A 1 469 ? -39.701 9.389 17.480 1.00 89.88 469 LYS A N 1
ATOM 3851 C CA . LYS A 1 469 ? -39.991 8.020 17.045 1.00 89.88 469 LYS A CA 1
ATOM 3852 C C . LYS A 1 469 ? -40.721 7.244 18.139 1.00 89.88 469 LYS A C 1
ATOM 3854 O O . LYS A 1 469 ? -41.733 6.629 17.842 1.00 89.88 469 LYS A O 1
ATOM 3859 N N . VAL A 1 470 ? -40.271 7.341 19.390 1.00 90.31 470 VAL A N 1
ATOM 3860 C CA . VAL A 1 470 ? -40.964 6.728 20.537 1.00 90.31 470 VAL A CA 1
ATOM 3861 C C . VAL A 1 470 ? -42.408 7.228 20.644 1.00 90.31 470 VAL A C 1
ATOM 3863 O O . VAL A 1 470 ? -43.322 6.416 20.713 1.00 90.31 470 VAL A O 1
ATOM 3866 N N . VAL A 1 471 ? -42.631 8.545 20.600 1.00 90.19 471 VAL A N 1
ATOM 3867 C CA . VAL A 1 471 ? -43.982 9.133 20.700 1.00 90.19 471 VAL A CA 1
ATOM 3868 C C . VAL A 1 471 ? -44.866 8.761 19.506 1.00 90.19 471 VAL A C 1
ATOM 3870 O O . VAL A 1 471 ? -46.054 8.524 19.678 1.00 90.19 471 VAL A O 1
ATOM 3873 N N . THR A 1 472 ? -44.297 8.651 18.304 1.00 89.75 472 THR A N 1
ATOM 3874 C CA . THR A 1 472 ? -45.022 8.207 17.099 1.00 89.75 472 THR A CA 1
ATOM 3875 C C . THR A 1 472 ? -45.616 6.814 17.315 1.00 89.75 472 THR A C 1
ATOM 3877 O O . THR A 1 472 ? -46.799 6.603 17.080 1.00 89.75 472 THR A O 1
ATOM 3880 N N . GLU A 1 473 ? -44.817 5.887 17.843 1.00 89.12 473 GLU A N 1
ATOM 3881 C CA . GLU A 1 473 ? -45.271 4.527 18.152 1.00 89.12 473 GLU A CA 1
ATOM 3882 C C . GLU A 1 473 ? -46.288 4.494 19.304 1.00 89.12 473 GLU A C 1
ATOM 3884 O O . GLU A 1 473 ? -47.196 3.668 19.304 1.00 89.12 473 GLU A O 1
ATOM 3889 N N . MET A 1 474 ? -46.174 5.405 20.279 1.00 88.88 474 MET A N 1
ATOM 3890 C CA . MET A 1 474 ? -47.181 5.550 21.338 1.00 88.88 474 MET A CA 1
ATOM 3891 C C . MET A 1 474 ? -48.539 5.969 20.772 1.00 88.88 474 MET A C 1
ATOM 3893 O O . MET A 1 474 ? -49.554 5.399 21.159 1.00 88.88 474 MET A O 1
ATOM 3897 N N . ILE A 1 475 ? -48.558 6.926 19.838 1.00 88.81 475 ILE A N 1
ATOM 3898 C CA . ILE A 1 475 ? -49.785 7.389 19.174 1.00 88.81 475 ILE A CA 1
ATOM 3899 C C . ILE A 1 475 ? -50.445 6.238 18.408 1.00 88.81 475 ILE A C 1
ATOM 3901 O O . ILE A 1 475 ? -51.655 6.048 18.507 1.00 88.81 475 ILE A O 1
ATOM 3905 N N . GLU A 1 476 ? -49.661 5.429 17.688 1.00 86.75 476 GLU A N 1
ATOM 3906 C CA . GLU A 1 476 ? -50.191 4.277 16.947 1.00 86.75 476 GLU A CA 1
ATOM 3907 C C . GLU A 1 476 ? -50.850 3.223 17.856 1.00 86.75 476 GLU A C 1
ATOM 3909 O O . GLU A 1 476 ? -51.753 2.508 17.410 1.00 86.75 476 GLU A O 1
ATOM 3914 N N . GLN A 1 477 ? -50.434 3.162 19.125 1.00 86.31 477 GLN A N 1
ATOM 3915 C CA . GLN A 1 477 ? -50.962 2.268 20.161 1.00 86.31 477 GLN A CA 1
ATOM 3916 C C . GLN A 1 477 ? -51.996 2.920 21.086 1.00 86.31 477 GLN A C 1
ATOM 3918 O O . GLN A 1 477 ? -52.387 2.299 22.072 1.00 86.31 477 GLN A O 1
ATOM 3923 N N . ASP A 1 478 ? -52.434 4.146 20.783 1.00 85.50 478 ASP A N 1
ATOM 3924 C CA . ASP A 1 478 ? -53.387 4.910 21.600 1.00 85.50 478 ASP A CA 1
ATOM 3925 C C . ASP A 1 478 ? -52.901 5.135 23.050 1.00 85.50 478 ASP A C 1
ATOM 3927 O O . ASP A 1 478 ? -53.664 5.146 24.017 1.00 85.50 478 ASP A O 1
ATOM 3931 N N . LEU A 1 479 ? -51.580 5.290 23.218 1.00 85.69 479 LEU A N 1
ATOM 3932 C CA . LEU A 1 479 ? -50.951 5.591 24.501 1.00 85.69 479 LEU A CA 1
ATOM 3933 C C . LEU A 1 479 ? -50.791 7.112 24.665 1.00 85.69 479 LEU A C 1
ATOM 3935 O O . LEU A 1 479 ? -50.038 7.735 23.909 1.00 85.69 479 LEU A O 1
ATOM 3939 N N . PRO A 1 480 ? -51.432 7.730 25.676 1.00 85.38 480 PRO A N 1
ATOM 3940 C CA . PRO A 1 480 ? -51.368 9.172 25.864 1.00 85.38 480 PRO A CA 1
ATOM 3941 C C . PRO A 1 480 ? -49.965 9.617 26.294 1.00 85.38 480 PRO A C 1
ATOM 3943 O O . PRO A 1 480 ? -49.307 8.977 27.118 1.00 85.38 480 PRO A O 1
ATOM 3946 N N . SER A 1 481 ? -49.515 10.754 25.763 1.00 86.50 481 SER A N 1
ATOM 3947 C CA . SER A 1 481 ? -48.249 11.385 26.143 1.00 86.50 481 SER A CA 1
ATOM 3948 C C . SER A 1 481 ? -48.353 12.909 26.117 1.00 86.50 481 SER A C 1
ATOM 3950 O O . SER A 1 481 ? -49.128 13.478 25.352 1.00 86.50 481 SER A O 1
ATOM 3952 N N . ILE A 1 482 ? -47.568 13.570 26.971 1.00 88.06 482 ILE A N 1
ATOM 3953 C CA . ILE A 1 482 ? -47.433 15.029 27.009 1.00 88.06 482 ILE A CA 1
ATOM 3954 C C . ILE A 1 482 ? -45.990 15.367 26.647 1.00 88.06 482 ILE A C 1
ATOM 3956 O O . ILE A 1 482 ? -45.052 14.841 27.247 1.00 88.06 482 ILE A O 1
ATOM 3960 N N . VAL A 1 483 ? -45.814 16.249 25.665 1.00 87.25 483 VAL A N 1
ATOM 3961 C CA . VAL A 1 483 ? -44.500 16.675 25.183 1.00 87.25 483 VAL A CA 1
ATOM 3962 C C . VAL A 1 483 ? -44.318 18.166 25.434 1.00 87.25 483 VAL A C 1
ATOM 3964 O O . VAL A 1 483 ? -45.074 18.989 24.925 1.00 87.25 483 VAL A O 1
ATOM 3967 N N . PHE A 1 484 ? -43.259 18.516 26.160 1.00 86.19 484 PHE A N 1
ATOM 3968 C CA . PHE A 1 484 ? -42.823 19.901 26.324 1.00 86.19 484 PHE A CA 1
ATOM 3969 C C . PHE A 1 484 ? -41.796 20.257 25.238 1.00 86.19 484 PHE A C 1
ATOM 3971 O O . PHE A 1 484 ? -40.624 19.881 25.317 1.00 86.19 484 PHE A O 1
ATOM 3978 N N . ASP A 1 485 ? -42.238 20.964 24.194 1.00 83.75 485 ASP A N 1
ATOM 3979 C CA . ASP A 1 485 ? -41.390 21.359 23.061 1.00 83.75 485 ASP A C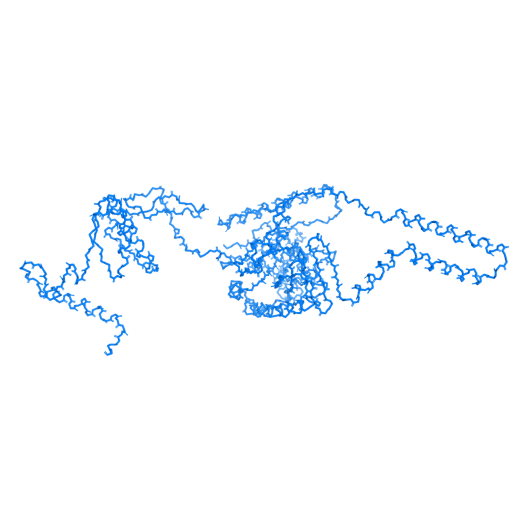A 1
ATOM 3980 C C . ASP A 1 485 ? -40.791 22.760 23.236 1.00 83.75 485 ASP A C 1
ATOM 3982 O O . ASP A 1 485 ? -41.334 23.760 22.771 1.00 83.75 485 ASP A O 1
ATOM 3986 N N . PHE A 1 486 ? -39.616 22.824 23.857 1.00 79.62 486 PHE A N 1
ATOM 3987 C CA . PHE A 1 486 ? -38.896 24.083 24.078 1.00 79.62 486 PHE A CA 1
ATOM 3988 C C . PHE A 1 486 ? -38.265 24.686 22.810 1.00 79.62 486 PHE A C 1
ATOM 3990 O O . PHE A 1 486 ? -37.943 25.870 22.794 1.00 79.62 486 PHE A O 1
ATOM 3997 N N . ASN A 1 487 ? -38.081 23.898 21.743 1.00 77.25 487 ASN A N 1
ATOM 3998 C CA . ASN A 1 487 ? -37.333 24.314 20.546 1.00 77.25 487 ASN A CA 1
ATOM 3999 C C . ASN A 1 487 ? -38.219 24.468 19.295 1.00 77.25 487 ASN A C 1
ATOM 4001 O O . ASN A 1 487 ? -37.701 24.729 18.208 1.00 77.25 487 ASN A O 1
ATOM 4005 N N . GLY A 1 488 ? -39.531 24.239 19.411 1.00 78.50 488 GLY A N 1
ATOM 4006 C CA . GLY A 1 488 ? -40.486 24.257 18.294 1.00 78.50 488 GLY A CA 1
ATOM 4007 C C . GLY A 1 488 ? -40.303 23.120 17.278 1.00 78.50 488 GLY A C 1
ATOM 4008 O O . GLY A 1 488 ? -40.886 23.142 16.190 1.00 78.50 488 GLY A O 1
ATOM 4009 N N . SER A 1 489 ? -39.465 22.133 17.596 1.00 80.81 489 SER A N 1
ATOM 4010 C CA . SER A 1 489 ? -39.055 21.081 16.662 1.00 80.81 489 SER A CA 1
ATOM 4011 C C . SER A 1 489 ? -40.091 19.967 16.497 1.00 80.81 489 SER A C 1
ATOM 4013 O O . SER A 1 489 ? -40.070 19.280 15.473 1.00 80.81 489 SER A O 1
ATOM 4015 N N . TRP A 1 490 ? -41.002 19.813 17.462 1.00 86.31 490 TRP A N 1
ATOM 4016 C CA . TRP A 1 490 ? -41.982 18.727 17.526 1.00 86.31 490 TRP A CA 1
ATOM 4017 C C . TRP A 1 490 ? -43.235 18.959 16.707 1.00 86.31 490 TRP A C 1
ATOM 4019 O O . TRP A 1 490 ? -43.881 17.990 16.327 1.00 86.31 490 TRP A O 1
ATOM 4029 N N . SER A 1 491 ? -43.487 20.196 16.288 1.00 80.81 491 SER A N 1
ATOM 4030 C CA . SER A 1 491 ? -44.509 20.519 15.281 1.00 80.81 491 SER A CA 1
ATOM 4031 C C . SER A 1 491 ? -44.407 19.661 14.005 1.00 80.81 491 SER A C 1
ATOM 4033 O O . SER A 1 491 ? -45.408 19.398 13.344 1.00 80.81 491 SER A O 1
ATOM 4035 N N . LYS A 1 492 ? -43.210 19.151 13.678 1.00 82.12 492 LYS A N 1
ATOM 4036 C CA . LYS A 1 492 ? -42.972 18.263 12.529 1.00 82.12 492 LYS A CA 1
ATOM 4037 C C . LYS A 1 492 ? -43.714 16.926 12.612 1.00 82.12 492 LYS A C 1
ATOM 4039 O O . LYS A 1 492 ? -44.000 16.363 11.560 1.00 82.12 492 LYS A O 1
ATOM 4044 N N . ILE A 1 493 ? -44.024 16.428 13.813 1.00 85.19 493 ILE A N 1
ATOM 4045 C CA . ILE A 1 493 ? -44.721 15.143 13.992 1.00 85.19 493 ILE A CA 1
ATOM 4046 C C . ILE A 1 493 ? -46.168 15.213 13.489 1.00 85.19 493 ILE A C 1
ATOM 4048 O O . ILE A 1 493 ? -46.671 14.244 12.935 1.00 85.19 493 ILE A O 1
ATOM 4052 N N . ILE A 1 494 ? -46.800 16.388 13.575 1.00 84.00 494 ILE A N 1
ATOM 4053 C CA . ILE A 1 494 ? -48.168 16.626 13.091 1.00 84.00 494 ILE A CA 1
ATOM 4054 C C . ILE A 1 494 ? -48.241 16.348 11.585 1.00 84.00 494 ILE A C 1
ATOM 4056 O O . ILE A 1 494 ? -49.139 15.662 11.107 1.00 84.00 494 ILE A O 1
ATOM 4060 N N . ASN A 1 495 ? -47.230 16.800 10.835 1.00 83.75 495 ASN A N 1
ATOM 4061 C CA . ASN A 1 495 ? -47.151 16.555 9.396 1.00 83.75 495 ASN A CA 1
ATOM 4062 C C . ASN A 1 495 ? -46.998 15.068 9.046 1.00 83.75 495 ASN A C 1
ATOM 4064 O O . ASN A 1 495 ? -47.388 14.678 7.951 1.00 83.75 495 ASN A O 1
ATOM 4068 N N . TYR A 1 496 ? -46.424 14.253 9.938 1.00 84.44 496 TYR A N 1
ATOM 4069 C CA . TYR A 1 496 ? -46.247 12.817 9.709 1.00 84.44 496 TYR A CA 1
ATOM 4070 C C . TYR A 1 496 ? -47.582 12.063 9.737 1.00 84.44 496 TYR A C 1
ATOM 4072 O O . TYR A 1 496 ? -47.777 11.130 8.965 1.00 84.44 496 TYR A O 1
ATOM 4080 N N . PHE A 1 497 ? -48.517 12.509 10.579 1.00 86.38 497 PHE A N 1
ATOM 4081 C CA . PHE A 1 497 ? -49.841 11.904 10.728 1.00 86.38 497 PHE A CA 1
ATOM 4082 C C . PHE A 1 497 ? -50.932 12.576 9.890 1.00 86.38 497 PHE A C 1
ATOM 4084 O O . PHE A 1 497 ? -52.086 12.152 9.942 1.00 86.38 497 PHE A O 1
ATOM 4091 N N . LYS A 1 498 ? -50.587 13.583 9.085 1.00 87.25 498 LYS A N 1
ATOM 4092 C CA . LYS A 1 498 ? -51.533 14.285 8.215 1.00 87.25 498 LYS A CA 1
ATOM 4093 C C . LYS A 1 498 ? -52.205 13.324 7.226 1.00 87.25 498 LYS A C 1
ATOM 4095 O O . LYS A 1 498 ? -51.528 12.611 6.489 1.00 87.25 498 LYS A O 1
ATOM 4100 N N . GLY A 1 499 ? -53.534 13.329 7.182 1.00 82.12 499 GLY A N 1
ATOM 4101 C CA . GLY A 1 499 ? -54.357 12.435 6.368 1.00 82.12 499 GLY A CA 1
ATOM 4102 C C . GLY A 1 499 ? -54.500 11.017 6.930 1.00 82.12 499 GLY A C 1
ATOM 4103 O O . GLY A 1 499 ? -55.069 10.157 6.260 1.00 82.12 499 GLY A O 1
ATOM 4104 N N . THR A 1 500 ? -53.985 10.749 8.132 1.00 87.44 500 THR A N 1
ATOM 4105 C CA . THR A 1 500 ? -54.167 9.468 8.828 1.00 87.44 500 THR A CA 1
ATOM 4106 C C . THR A 1 500 ? -55.270 9.579 9.878 1.00 87.44 500 THR A C 1
ATOM 4108 O O . THR A 1 500 ? -55.609 10.672 10.325 1.00 87.44 500 THR A O 1
ATOM 4111 N N . ARG A 1 501 ? -55.781 8.437 10.360 1.00 86.81 501 ARG A N 1
ATOM 4112 C CA . ARG A 1 501 ? -56.759 8.397 11.468 1.00 86.81 501 ARG A CA 1
ATOM 4113 C C . ARG A 1 501 ? -56.253 9.011 12.783 1.00 86.81 501 ARG A C 1
ATOM 4115 O O . ARG A 1 501 ? -57.041 9.194 13.699 1.00 86.81 501 ARG A O 1
ATOM 4122 N N . PHE A 1 502 ? -54.949 9.264 12.887 1.00 85.44 502 PHE A N 1
ATOM 4123 C CA . PHE A 1 502 ? -54.299 9.802 14.078 1.00 85.44 502 PHE A CA 1
ATOM 4124 C C . PHE A 1 502 ? -54.034 11.310 13.981 1.00 85.44 502 PHE A C 1
ATOM 4126 O O . PHE A 1 502 ? -53.497 11.884 14.923 1.00 85.44 502 PHE A O 1
ATOM 4133 N N . GLU A 1 503 ? -54.390 11.966 12.869 1.00 82.00 503 GLU A N 1
ATOM 4134 C CA . GLU A 1 503 ? -54.199 13.416 12.709 1.00 82.00 503 GLU A CA 1
ATOM 4135 C C . GLU A 1 503 ? -54.903 14.202 13.824 1.00 82.00 503 GLU A C 1
ATOM 4137 O O . GLU A 1 503 ? -54.313 15.092 14.430 1.00 82.00 503 GLU A O 1
ATOM 4142 N N . GLU A 1 504 ? -56.138 13.813 14.147 1.00 80.56 504 GLU A N 1
ATOM 4143 C CA . GLU A 1 504 ? -56.959 14.453 15.181 1.00 80.56 504 GLU A CA 1
ATOM 4144 C C . GLU A 1 504 ? -56.558 14.053 16.612 1.00 80.56 504 GLU A C 1
ATOM 4146 O O . GLU A 1 504 ? -57.015 14.667 17.574 1.00 80.56 504 GLU A O 1
ATOM 4151 N N . ALA A 1 505 ? -55.677 13.059 16.775 1.00 78.56 505 ALA A N 1
ATOM 4152 C CA . ALA A 1 505 ? -55.204 12.607 18.084 1.00 78.56 505 ALA A CA 1
ATOM 4153 C C . ALA A 1 505 ? -54.117 13.525 18.678 1.00 78.56 505 ALA A C 1
ATOM 4155 O O . ALA A 1 505 ? -53.756 13.385 19.848 1.00 78.56 505 ALA A O 1
ATOM 4156 N N . ILE A 1 506 ? -53.575 14.463 17.891 1.00 84.44 506 ILE A N 1
ATOM 4157 C CA . ILE A 1 506 ? -52.477 15.336 18.313 1.00 84.44 506 ILE A CA 1
ATOM 4158 C C . ILE A 1 506 ? -53.011 16.731 18.626 1.00 84.44 506 ILE A C 1
ATOM 4160 O O . ILE A 1 506 ? -53.361 17.504 17.736 1.00 84.44 506 ILE A O 1
ATOM 4164 N N . LEU A 1 507 ? -52.989 17.089 19.909 1.00 85.94 507 LEU A N 1
ATOM 4165 C CA . LEU A 1 507 ? -53.316 18.435 20.367 1.00 85.94 507 LEU A CA 1
ATOM 4166 C C . LEU A 1 507 ? -52.039 19.268 20.506 1.00 85.94 507 LEU A C 1
ATOM 4168 O O . LEU A 1 507 ? -51.128 18.916 21.256 1.00 85.94 507 LEU A O 1
ATOM 4172 N N . TYR A 1 508 ? -51.973 20.391 19.789 1.00 85.12 508 TYR A N 1
ATOM 4173 C CA . TYR A 1 508 ? -50.846 21.319 19.842 1.00 85.12 508 TYR A CA 1
ATOM 4174 C C . TYR A 1 508 ? -51.272 22.653 20.450 1.00 85.12 508 TYR A C 1
ATOM 4176 O O . TYR A 1 508 ? -52.060 23.395 19.865 1.00 85.12 508 TYR A O 1
ATOM 4184 N N . PHE A 1 509 ? -50.694 22.981 21.604 1.00 83.19 509 PHE A N 1
ATOM 4185 C CA . PHE A 1 509 ? -50.941 24.237 22.301 1.00 83.19 509 PHE A CA 1
ATOM 4186 C C . PHE A 1 509 ? -49.646 25.038 22.424 1.00 83.19 509 PHE A C 1
ATOM 4188 O O . PHE A 1 509 ? -48.623 24.530 22.881 1.00 83.19 509 PHE A O 1
ATOM 4195 N N . LYS A 1 510 ? -49.690 26.315 22.036 1.00 81.50 510 LYS A N 1
ATOM 4196 C CA . LYS A 1 510 ? -48.552 27.231 22.150 1.00 81.50 510 LYS A CA 1
ATOM 4197 C C . LYS A 1 510 ? -48.725 28.142 23.364 1.00 81.50 510 LYS A C 1
ATOM 4199 O O . LYS A 1 510 ? -49.662 28.942 23.398 1.00 81.50 510 LYS A O 1
ATOM 4204 N N . LEU A 1 511 ? -47.795 28.058 24.316 1.00 78.06 511 LEU A N 1
ATOM 4205 C CA . LEU A 1 511 ? -47.745 28.950 25.477 1.00 78.06 511 LEU A CA 1
ATOM 4206 C C . LEU A 1 511 ? -47.683 30.424 25.027 1.00 78.06 511 LEU A C 1
ATOM 4208 O O . LEU A 1 511 ? -46.932 30.769 24.113 1.00 78.06 511 LEU A O 1
ATOM 4212 N N . GLY A 1 512 ? -48.505 31.275 25.641 1.00 75.00 512 GLY A N 1
ATOM 4213 C CA . GLY A 1 512 ? -48.658 32.699 25.325 1.00 75.00 512 GLY A CA 1
ATOM 4214 C C . GLY A 1 512 ? -49.621 33.012 24.173 1.00 75.00 512 GLY A C 1
ATOM 4215 O O . GLY A 1 512 ? -49.944 34.175 23.962 1.00 75.00 512 GLY A O 1
ATOM 4216 N N . SER A 1 513 ? -50.093 32.003 23.429 1.00 77.88 513 SER A N 1
ATOM 4217 C CA . SER A 1 513 ? -51.088 32.184 22.359 1.00 77.88 513 SER A CA 1
ATOM 4218 C C . SER A 1 513 ? -52.353 31.366 22.588 1.00 77.88 513 SER A C 1
ATOM 4220 O O . SER A 1 513 ? -53.443 31.904 22.444 1.00 77.88 513 SER A O 1
ATOM 4222 N N . ALA A 1 514 ? -52.216 30.079 22.911 1.00 79.56 514 ALA A N 1
ATOM 4223 C CA . ALA A 1 514 ? -53.343 29.183 23.161 1.00 79.56 514 ALA A CA 1
ATOM 4224 C C . ALA A 1 514 ? -53.740 29.153 24.644 1.00 79.56 514 ALA A C 1
ATOM 4226 O O . ALA A 1 514 ? -54.905 28.961 24.967 1.00 79.56 514 ALA A O 1
ATOM 4227 N N . PHE A 1 515 ? -52.769 29.344 25.536 1.00 76.38 515 PHE A N 1
ATOM 4228 C CA . PHE A 1 515 ? -52.965 29.447 26.979 1.00 76.38 515 PHE A CA 1
ATOM 4229 C C . PHE A 1 515 ? -51.814 30.250 27.591 1.00 76.38 515 PHE A C 1
ATOM 4231 O O . PHE A 1 515 ? -50.716 30.304 27.026 1.00 76.38 515 PHE A O 1
ATOM 4238 N N . THR A 1 516 ? -52.063 30.884 28.729 1.00 71.19 516 THR A N 1
ATOM 4239 C CA . THR A 1 516 ? -51.066 31.596 29.536 1.00 71.19 516 THR A CA 1
ATOM 4240 C C . THR A 1 516 ? -50.870 30.845 30.843 1.00 71.19 516 THR A C 1
ATOM 4242 O O . THR A 1 516 ? -51.819 30.254 31.340 1.00 71.19 516 THR A O 1
ATOM 4245 N N . ILE A 1 517 ? -49.655 30.870 31.381 1.00 71.12 517 ILE A N 1
ATOM 4246 C CA . ILE A 1 517 ? -49.367 30.395 32.736 1.00 71.12 517 ILE A CA 1
ATOM 4247 C C . ILE A 1 517 ? -48.961 31.630 33.531 1.00 71.12 517 ILE A C 1
ATOM 4249 O O . ILE A 1 517 ? -48.074 32.361 33.078 1.00 71.12 517 ILE A O 1
ATOM 4253 N N . ASP A 1 518 ? -49.598 31.864 34.676 1.00 73.88 518 ASP A N 1
ATOM 4254 C CA . ASP A 1 518 ? -49.110 32.838 35.648 1.00 73.88 518 ASP A CA 1
ATOM 4255 C C . ASP A 1 518 ? -48.145 32.124 36.607 1.00 73.88 518 ASP A C 1
ATOM 4257 O O . ASP A 1 518 ? -48.574 31.286 37.394 1.00 73.88 518 ASP A O 1
ATOM 4261 N N . PRO A 1 519 ? -46.832 32.405 36.566 1.00 70.69 519 PRO A N 1
ATOM 4262 C CA . PRO A 1 519 ? -45.890 31.772 37.484 1.00 70.69 519 PRO A CA 1
ATOM 4263 C C . PRO A 1 519 ? -46.095 32.205 38.946 1.00 70.69 519 PRO A C 1
ATOM 4265 O O . PRO A 1 519 ? -45.439 31.647 39.822 1.00 70.69 519 PRO A O 1
ATOM 4268 N N . LEU A 1 520 ? -46.949 33.204 39.216 1.00 75.25 520 LEU A N 1
ATOM 4269 C CA . LEU A 1 520 ? -47.225 33.719 40.558 1.00 75.25 520 LEU A CA 1
ATOM 4270 C C . LEU A 1 520 ? -48.443 33.077 41.239 1.00 75.25 520 LEU A C 1
ATOM 4272 O O . LEU A 1 520 ? -48.682 33.315 42.428 1.00 75.25 520 LEU A O 1
ATOM 4276 N N . ILE A 1 521 ? -49.231 32.297 40.502 1.00 76.38 521 ILE A N 1
ATOM 4277 C CA . ILE A 1 521 ? -50.465 31.697 41.002 1.00 76.38 521 ILE A CA 1
ATOM 4278 C C . ILE A 1 521 ? -50.546 30.280 40.454 1.00 76.38 521 ILE A C 1
ATOM 4280 O O . ILE A 1 521 ? -50.512 30.074 39.244 1.00 76.38 521 ILE A O 1
ATOM 4284 N N . SER A 1 522 ? -50.685 29.286 41.325 1.00 70.25 522 SER A N 1
ATOM 4285 C CA . SER A 1 522 ? -51.063 27.963 40.857 1.00 70.25 522 SER A CA 1
ATOM 4286 C C . SER A 1 522 ? -52.497 28.028 40.315 1.00 70.25 522 SER A C 1
ATOM 4288 O O . SER A 1 522 ? -53.436 28.400 41.015 1.00 70.25 522 SER A O 1
ATOM 4290 N N . ASP A 1 523 ? -52.700 27.651 39.050 1.00 69.88 523 ASP A N 1
ATOM 4291 C CA . ASP A 1 523 ? -54.028 27.589 38.409 1.00 69.88 523 ASP A CA 1
ATOM 4292 C C . ASP A 1 523 ? -54.960 26.511 39.033 1.00 69.88 523 ASP A C 1
ATOM 4294 O O . ASP A 1 523 ? -55.968 26.108 38.448 1.00 69.88 523 ASP A O 1
ATOM 4298 N N . ILE A 1 524 ? -54.627 26.008 40.228 1.00 76.50 524 ILE A N 1
ATOM 4299 C CA . ILE A 1 524 ? -55.386 25.031 41.002 1.00 76.50 524 ILE A CA 1
ATOM 4300 C C . ILE A 1 524 ? -56.391 25.794 41.884 1.00 76.50 524 ILE A C 1
ATOM 4302 O O . ILE A 1 524 ? -55.990 26.569 42.757 1.00 76.50 524 ILE A O 1
ATOM 4306 N N . PRO A 1 525 ? -57.710 25.576 41.719 1.00 74.81 525 PRO A N 1
ATOM 4307 C CA . PRO A 1 525 ? -58.709 26.236 42.549 1.00 74.81 525 PRO A CA 1
ATOM 4308 C C . PRO A 1 525 ? -58.512 25.900 44.034 1.00 74.81 525 PRO A C 1
ATOM 4310 O O . PRO A 1 525 ? -58.551 24.730 44.411 1.00 74.81 525 PRO A O 1
ATOM 4313 N N . TYR A 1 526 ? -58.368 26.933 44.871 1.00 74.94 526 TYR A N 1
ATOM 4314 C CA . TYR A 1 526 ? -58.180 26.824 46.326 1.00 74.94 526 TYR A CA 1
ATOM 4315 C C . TYR A 1 526 ? -56.884 26.119 46.764 1.00 74.94 526 TYR A C 1
ATOM 4317 O O . TYR A 1 526 ? -56.885 25.396 47.761 1.00 74.94 526 TYR A O 1
ATOM 4325 N N . ASP A 1 527 ? -55.775 26.337 46.054 1.00 76.56 527 ASP A N 1
ATOM 4326 C CA . ASP A 1 527 ? -54.478 25.789 46.457 1.00 76.56 527 ASP A CA 1
ATOM 4327 C C . ASP A 1 527 ? -53.974 26.390 47.780 1.00 76.56 527 ASP A C 1
ATOM 4329 O O . ASP A 1 527 ? -53.543 27.544 47.856 1.00 76.56 527 ASP A O 1
ATOM 4333 N N . THR A 1 528 ? -54.002 25.582 48.840 1.00 81.62 528 THR A N 1
ATOM 4334 C CA . THR A 1 528 ? -53.464 25.950 50.155 1.00 81.62 528 THR A CA 1
ATOM 4335 C C . THR A 1 528 ? -51.938 26.021 50.177 1.00 81.62 528 THR A C 1
ATOM 4337 O O . THR A 1 528 ? -51.382 26.577 51.121 1.00 81.62 528 THR A O 1
ATOM 4340 N N . ASN A 1 529 ? -51.264 25.493 49.150 1.00 82.56 529 ASN A N 1
ATOM 4341 C CA . ASN A 1 529 ? -49.810 25.363 49.069 1.00 82.56 529 ASN A CA 1
ATOM 4342 C C . ASN A 1 529 ? -49.189 26.317 48.032 1.00 82.56 529 ASN A C 1
ATOM 4344 O O . ASN A 1 529 ? -48.038 26.131 47.634 1.00 82.56 529 ASN A O 1
ATOM 4348 N N . ASN A 1 530 ? -49.900 27.377 47.623 1.00 80.56 530 ASN A N 1
ATOM 4349 C CA . ASN A 1 530 ? -49.399 28.333 46.626 1.00 80.56 530 ASN A CA 1
ATOM 4350 C C . ASN A 1 530 ? -48.041 28.960 47.017 1.00 80.56 530 ASN A C 1
ATOM 4352 O O . ASN A 1 530 ? -47.239 29.305 46.155 1.00 80.56 530 ASN A O 1
ATOM 4356 N N . THR A 1 531 ? -47.739 29.085 48.314 1.00 81.50 531 THR A N 1
ATOM 4357 C CA . THR A 1 531 ? -46.431 29.572 48.784 1.00 81.50 531 THR A CA 1
ATOM 4358 C C . THR A 1 531 ? -45.289 28.612 48.433 1.00 81.50 531 THR A C 1
ATOM 4360 O O . THR A 1 531 ? -44.249 29.065 47.966 1.00 81.50 531 THR A O 1
ATOM 4363 N N . GLU A 1 532 ? -45.486 27.300 48.574 1.00 82.12 532 GLU A N 1
ATOM 4364 C CA . GLU A 1 532 ? -44.486 26.292 48.186 1.00 82.12 532 GLU A CA 1
ATOM 4365 C C . GLU A 1 532 ? -44.341 26.213 46.660 1.00 82.12 532 GLU A C 1
ATOM 4367 O O . GLU A 1 532 ? -43.234 26.062 46.142 1.00 82.12 532 GLU A O 1
ATOM 4372 N N . TYR A 1 533 ? -45.451 26.372 45.929 1.00 80.31 533 TYR A N 1
ATOM 4373 C CA . TYR A 1 533 ? -45.428 26.506 44.471 1.00 80.31 533 TYR A CA 1
ATOM 4374 C C . TYR A 1 533 ? -44.554 27.689 44.035 1.00 80.31 533 TYR A C 1
ATOM 4376 O O . TYR A 1 533 ? -43.690 27.534 43.173 1.00 80.31 533 TYR A O 1
ATOM 4384 N N . LEU A 1 534 ? -44.730 28.851 44.669 1.00 81.81 534 LEU A N 1
ATOM 4385 C CA . LEU A 1 534 ? -43.926 30.042 44.408 1.00 81.81 534 LEU A CA 1
ATOM 4386 C C . LEU A 1 534 ? -42.441 29.806 44.702 1.00 81.81 534 LEU A C 1
ATOM 4388 O O . LEU A 1 534 ? -41.609 30.132 43.859 1.00 81.81 534 LEU A O 1
ATOM 4392 N N . GLU A 1 535 ? -42.098 29.217 45.850 1.00 81.38 535 GLU A N 1
ATOM 4393 C CA . GLU A 1 535 ? -40.707 28.878 46.193 1.00 81.38 535 GLU A CA 1
ATOM 4394 C C . GLU A 1 535 ? -40.076 27.953 45.146 1.00 81.38 535 GLU A C 1
ATOM 4396 O O . GLU A 1 535 ? -38.994 28.243 44.633 1.00 81.38 535 GLU A O 1
ATOM 4401 N N . TYR A 1 536 ? -40.790 26.900 44.742 1.00 79.00 536 TYR A N 1
ATOM 4402 C CA . TYR A 1 536 ? -40.342 25.992 43.689 1.00 79.00 536 TYR A CA 1
ATOM 4403 C C . TYR A 1 536 ? -40.134 26.708 42.348 1.00 79.00 536 TYR A C 1
ATOM 4405 O O . TYR A 1 536 ? -39.126 26.489 41.669 1.00 79.00 536 TYR A O 1
ATOM 4413 N N . MET A 1 537 ? -41.066 27.584 41.959 1.00 78.19 537 MET A N 1
ATOM 4414 C CA . MET A 1 537 ? -40.949 28.371 40.733 1.00 78.19 537 MET A CA 1
ATOM 4415 C C . MET A 1 537 ? -39.749 29.320 40.797 1.00 78.19 537 MET A C 1
ATOM 4417 O O . MET A 1 537 ? -38.988 29.390 39.830 1.00 78.19 537 MET A O 1
ATOM 4421 N N . PHE A 1 538 ? -39.522 30.000 41.924 1.00 78.44 538 PHE A N 1
ATOM 4422 C CA . PHE A 1 538 ? -38.360 30.871 42.115 1.00 78.44 538 PHE A CA 1
ATOM 4423 C C . PHE A 1 538 ? -37.038 30.100 42.070 1.00 78.44 538 PHE A C 1
ATOM 4425 O O . PHE A 1 538 ? -36.101 30.559 41.414 1.00 78.44 538 PHE A O 1
ATOM 4432 N N . ASP A 1 539 ? -36.966 28.915 42.674 1.00 75.50 539 ASP A N 1
ATOM 4433 C CA . ASP A 1 539 ? -35.786 28.049 42.608 1.00 75.50 539 ASP A CA 1
ATOM 4434 C C . ASP A 1 539 ? -35.517 27.558 41.181 1.00 75.50 539 ASP A C 1
ATOM 4436 O O . ASP A 1 539 ? -34.379 27.603 40.698 1.00 75.50 539 ASP A O 1
ATOM 4440 N N . ALA A 1 540 ? -36.563 27.140 40.462 1.00 70.00 540 ALA A N 1
ATOM 4441 C CA . ALA A 1 540 ? -36.464 26.728 39.066 1.00 70.00 540 ALA A CA 1
ATOM 4442 C C . ALA A 1 540 ? -35.997 27.885 38.165 1.00 70.00 540 ALA A C 1
ATOM 4444 O O . ALA A 1 540 ? -35.100 27.698 37.334 1.00 70.00 540 ALA A O 1
ATOM 4445 N N . PHE A 1 541 ? -36.540 29.092 38.362 1.00 71.69 541 PHE A N 1
ATOM 4446 C CA . PHE A 1 541 ? -36.088 30.306 37.680 1.00 71.69 541 PHE A CA 1
ATOM 4447 C C . PHE A 1 541 ? -34.628 30.627 38.017 1.00 71.69 541 PHE A C 1
ATOM 4449 O O . PHE A 1 541 ? -33.821 30.849 37.111 1.00 71.69 541 PHE A O 1
ATOM 4456 N N . GLY A 1 542 ? -34.254 30.588 39.296 1.00 69.88 542 GLY A N 1
ATOM 4457 C CA . GLY A 1 542 ? -32.886 30.825 39.750 1.00 69.88 542 GLY A CA 1
ATOM 4458 C C . GLY A 1 542 ? -31.884 29.858 39.115 1.00 69.88 542 GLY A C 1
ATOM 4459 O O . GLY A 1 542 ? -30.828 30.279 38.639 1.00 69.88 542 GLY A O 1
ATOM 4460 N N . LEU A 1 543 ? -32.226 28.571 39.029 1.00 61.91 543 LEU A N 1
ATOM 4461 C CA . LEU A 1 543 ? -31.406 27.544 38.379 1.00 61.91 543 LEU A CA 1
ATOM 4462 C C . LEU A 1 543 ? -31.303 27.734 36.860 1.00 61.91 543 LEU A C 1
ATOM 4464 O O . LEU A 1 543 ? -30.228 27.513 36.294 1.00 61.91 543 LEU A O 1
ATOM 4468 N N . ALA A 1 544 ? -32.386 28.154 36.202 1.00 58.81 544 ALA A N 1
ATOM 4469 C CA . ALA A 1 544 ? -32.390 28.431 34.768 1.00 58.81 544 ALA A CA 1
ATOM 4470 C C . ALA A 1 544 ? -31.465 29.610 34.415 1.00 58.81 544 ALA A C 1
ATOM 4472 O O . ALA A 1 544 ? -30.653 29.490 33.496 1.00 58.81 544 ALA A O 1
ATOM 4473 N N . PHE A 1 545 ? -31.504 30.701 35.191 1.00 57.69 545 PHE A N 1
ATOM 4474 C CA . PHE A 1 545 ? -30.656 31.880 34.969 1.00 57.69 545 PHE A CA 1
ATOM 4475 C C . PHE A 1 545 ? -29.188 31.663 35.354 1.00 57.69 545 PHE A C 1
ATOM 4477 O O . PHE A 1 545 ? -28.298 32.182 34.686 1.00 57.69 545 PHE A O 1
ATOM 4484 N N . LYS A 1 546 ? -28.887 30.829 36.359 1.00 54.28 546 LYS A N 1
ATOM 4485 C CA . LYS A 1 546 ? -27.494 30.509 36.737 1.00 54.28 546 LYS A CA 1
ATOM 4486 C C . LYS A 1 546 ? -26.715 29.768 35.637 1.00 54.28 546 LYS A C 1
ATOM 4488 O O . LYS A 1 546 ? -25.488 29.706 35.691 1.00 54.28 546 LYS A O 1
ATOM 4493 N N . LYS A 1 547 ? -27.418 29.173 34.666 1.00 47.34 547 LYS A N 1
ATOM 4494 C CA . LYS A 1 547 ? -26.842 28.394 33.560 1.00 47.34 547 LYS A CA 1
ATOM 4495 C C . LYS A 1 547 ? -26.556 29.236 32.310 1.00 47.34 547 LYS A C 1
ATOM 4497 O O . LYS A 1 547 ? -25.767 28.800 31.472 1.00 47.34 547 LYS A O 1
ATOM 4502 N N . ASP A 1 548 ? -27.152 30.420 32.185 1.00 43.53 548 ASP A N 1
ATOM 4503 C CA . ASP A 1 548 ? -26.923 31.318 31.054 1.00 43.53 548 ASP A CA 1
ATOM 4504 C C . ASP A 1 548 ? -25.767 32.276 31.398 1.00 43.53 548 ASP A C 1
ATOM 4506 O O . ASP A 1 548 ? -25.940 33.280 32.078 1.00 43.53 548 ASP A O 1
ATOM 4510 N N . GLN A 1 549 ? -24.541 31.963 30.956 1.00 46.12 549 GLN A N 1
ATOM 4511 C CA . GLN A 1 549 ? -23.364 32.849 31.078 1.00 46.12 549 GLN A CA 1
ATOM 4512 C C . GLN A 1 549 ? -23.429 34.068 30.135 1.00 46.12 549 GLN A C 1
ATOM 4514 O O . GLN A 1 549 ? -22.401 34.600 29.716 1.00 46.12 549 GLN A O 1
ATOM 4519 N N . ARG A 1 550 ? -24.625 34.527 29.772 1.00 45.88 550 ARG A N 1
ATOM 4520 C CA . ARG A 1 550 ? -24.787 35.872 29.235 1.00 45.88 550 ARG A CA 1
ATOM 4521 C C . ARG A 1 550 ? -25.002 36.775 30.431 1.00 45.88 550 ARG A C 1
ATOM 4523 O O . ARG A 1 550 ? -26.098 36.856 30.975 1.00 45.88 550 ARG A O 1
ATOM 4530 N N . THR A 1 551 ? -23.914 37.406 30.862 1.00 36.00 551 THR A N 1
ATOM 4531 C CA . THR A 1 551 ? -23.998 38.662 31.600 1.00 36.00 551 THR A CA 1
ATOM 4532 C C . THR A 1 551 ? -25.042 39.528 30.912 1.00 36.00 551 THR A C 1
ATOM 4534 O O . THR A 1 551 ? -24.977 39.728 29.701 1.00 36.00 551 THR A O 1
ATOM 4537 N N . ILE A 1 552 ? -26.026 39.945 31.699 1.00 37.47 552 ILE A N 1
ATOM 4538 C CA . ILE A 1 552 ? -26.932 41.042 31.391 1.00 37.47 552 ILE A CA 1
ATOM 4539 C C . ILE A 1 552 ? -26.084 42.173 30.787 1.00 37.47 552 ILE A C 1
ATOM 4541 O O . ILE A 1 552 ? -25.122 42.595 31.433 1.00 37.47 552 ILE A O 1
ATOM 4545 N N . ASP A 1 553 ? -26.411 42.593 29.564 1.00 34.81 553 ASP A N 1
ATOM 4546 C CA . ASP A 1 553 ? -26.068 43.934 29.077 1.00 34.81 553 ASP A CA 1
ATOM 4547 C C . ASP A 1 553 ? -27.079 44.934 29.650 1.00 34.81 553 ASP A C 1
ATOM 4549 O O . ASP A 1 553 ? -28.297 44.618 29.618 1.00 34.81 553 ASP A O 1
#